Protein AF-0000000081275309 (afdb_homodimer)

Sequence (484 aa):
MKTALALRHVPFEHLGVLESLLLGRGYAVRTLDAGLQPLPAEALAAADLVVVLGGPIGAFDDDRYPFLREETDAIARRLAARKPLLGICLGAQLMARALGAAVAPMGDNVKEIGFAPLTLTAEGAASPLAPLADGTPVLHWHGDRFELPPGATRLASTSVCAEQAFALGDHALGLQFHLEADLRELEAWLIGHAAELAAAGIDPRTLRGQAPALAAPLAQRAHDVFTAWLDRAEAHAARSAAMKTALALRHVPFEHLGVLESLLLGRGYAVRTL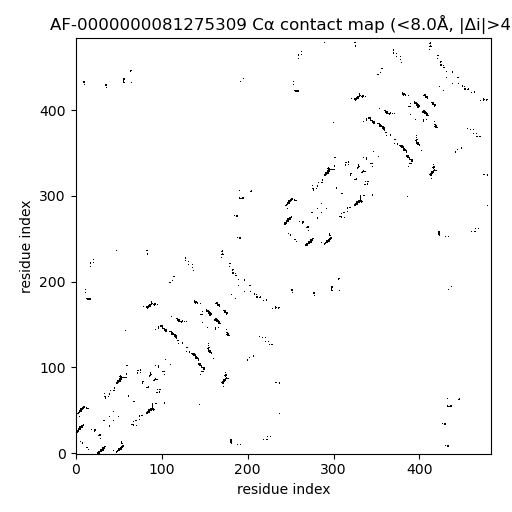DAGLQPLPAEALAAADLVVVLGGPIGAFDDDRYPFLREETDAIARRLAARKPLLGICLGAQLMARALGAAVAPMGDNVKEIGFAPLTLTAEGAASPLAPLADGTPVLHWHGDRFELPPGATRLASTSVCAEQAFALGDHALGLQFHLEADLRELEAWLIGHAAELAAAGIDPRTLRGQAPALAAPLAQRAHDVFTAWLDRAEAHAARSAA

InterPro domains:
  IPR017926 Glutamine amidotransferase [PF00117] (43-186)
  IPR029062 Class I glutamine amidotransferase-like [G3DSA:3.40.50.880] (1-232)
  IPR029062 Class I glutamine amidotransferase-like [SSF52317] (31-233)
  IPR044992 Glutamine amidotransferase domain containing protein ChyE-like [PTHR42695] (38-195)
  IPR044992 Glutamine amidotransferase domain containing protein ChyE-like [cd01741] (7-190)

Nearest PDB structures (foldseek):
  8khs-assembly1_A  TM=9.685E-01  e=1.582E-31  Alcaligenes ammonioxydans
  1o1y-assembly1_A  TM=8.932E-01  e=2.563E-22  Thermotoga maritima
  3m3p-assembly1_A  TM=8.942E-01  e=5.087E-18  Methylobacillus flagellatus KT
  3l7n-assembly1_A  TM=8.746E-01  e=3.749E-16  Streptococcus mutans UA159
  8gr3-assembly4_D  TM=6.692E-01  e=1.180E-09  Methanocaldococcus jannaschii DSM 2661

Foldseek 3Di:
DAEEEEEAADDQFDQALVVVVCVVVPYDYDYDHQQPDQDDLVCLQPHQEYEYTADDDALPVCVVRVSSVVVLVSLLVCVVVLHAYEYEASGLQSNQVSLPWDKAFLDDLDADFAWWAKDFDPVLCVALLVLSNVTQTFGAGDGMAIDDGPQWAATIADPSYRGAKIDNFLRYIYGNTDLSNQLVSCVCVCVVCVVSCVSSVHDVVVRNVCSVVRRPVSSVSSSSSSVRSVVSNSVVSVVSVD/DAEEEEEAADDQFDQALVVVVCVVVPYDYDYDHQQPDQDDLVCLQPHQEYEYTADDDALPVCVVRVSSVVVLVSLLVCVVVLHAYEYEASGLQSNQVSLPWDKAFLDDLDADFAWWAKDFDPVLCVALLVLSNVTQTFGAGHGMAIDDGPQWAATIADPSYRGAWIDNFLRYIYGNTDLSHQLVSCVCVCVVCVVSCVSSVHDVVVRNVCSVVRRVVSSVSSSSSSVRSVVSNSVVVVVSVD

Organism: Ralstonia solanacearum (NCBI:txid305)

Solvent-accessible surface area (backbone atoms only — not comparable to full-atom values): 24880 Å² total; per-residue (Å²): 127,47,34,30,40,33,40,27,48,35,88,76,46,56,54,47,60,46,46,61,54,40,47,73,73,48,32,51,75,44,80,43,54,55,66,74,48,86,77,58,63,67,58,63,70,66,37,60,29,38,36,31,34,34,50,69,62,62,78,80,36,37,86,66,40,58,53,48,53,60,50,33,51,53,48,34,53,37,57,74,68,61,44,34,35,41,17,26,30,38,18,20,39,32,49,21,43,50,57,69,20,58,67,44,66,71,46,92,84,42,63,49,70,47,76,47,47,59,46,62,38,75,61,13,54,73,38,44,55,32,70,43,72,82,47,58,50,41,40,34,70,43,40,62,40,42,44,83,26,78,87,45,43,67,23,26,21,44,100,88,39,73,53,32,25,35,28,46,81,55,22,30,41,28,27,42,44,48,57,34,61,41,51,92,54,41,54,51,48,52,43,54,39,30,54,50,31,56,76,65,70,49,62,54,51,60,54,61,68,50,32,74,79,42,31,63,64,38,49,51,40,30,51,52,22,51,48,47,38,49,55,40,19,52,51,47,51,52,56,70,74,98,126,47,33,31,40,32,39,26,50,37,86,76,48,55,52,48,60,46,45,61,54,42,48,74,73,48,32,50,74,44,78,43,54,54,66,76,49,85,77,58,62,68,58,64,68,66,37,61,28,40,36,31,34,36,51,71,62,62,79,82,38,36,88,64,41,60,52,49,53,59,50,34,50,52,47,32,53,37,57,74,67,60,44,34,33,40,16,26,28,39,18,20,35,31,50,21,43,50,57,70,20,57,67,43,66,71,47,91,84,43,62,50,70,46,74,47,46,61,46,62,37,77,60,12,53,74,38,43,54,34,70,43,72,81,50,58,49,40,39,36,68,41,39,62,39,40,43,82,27,78,87,44,44,68,23,27,21,44,98,90,39,72,53,33,25,35,29,44,81,56,22,29,42,29,26,43,42,47,57,33,61,41,50,93,55,42,54,52,47,52,42,55,39,31,53,52,32,57,76,63,71,50,60,54,51,60,54,61,67,49,31,73,80,43,33,64,63,38,48,51,39,30,51,51,23,51,49,48,39,47,54,41,19,51,51,45,50,54,55,68,74,97

Radius of gyration: 23.94 Å; Cα contacts (8 Å, |Δi|>4): 1004; chains: 2; bounding box: 43×75×58 Å

Secondary structure (DSSP, 8-state):
-EEEEEEESSTTSS-THHHHHHHHTTEEEEEEEBTTB---HHHHHH-SEEEE---SS-TT-TTT-THHHHHHHHHHHHHHTT--EEEETHHHHHHHHHTT--EEESSTT--EEEEEPPEE-HHHHTSTTGGGGG---EEEEESEEEPPPTTPEEEEE-SS-S-SEEEETTTEEEESSBSS--GGGHHHHHHHTHHHHHHHT--HHHHHHHHHHHHHHHHHHHHHHHHHHHHHHHHHHHHHH-/-EEEEEEESSTTSS-THHHHHHHHTTEEEEEEEBTTB---HHHHHH-SEEEE---SS-TT-TTT-THHHHHHHHHHHHHHTT--EEEETHHHHHHHHHTT--EEESSTT--EEEEEPPEE-HHHHTSTTGGGGG---EEEEESEEEPPPTTPEEEEE-SS-S-SEEEETTTEEEESSBSS--GGGHHHHHHHTHHHHHHHT--HHHHHHHHHHHHHHHHHHHHHHHHHHHHHHHHHHHHHH-

Structure (mmCIF, N/CA/C/O backbone):
data_AF-0000000081275309-model_v1
#
loop_
_entity.id
_entity.type
_entity.pdbx_description
1 polymer 'Glutamine amidotransferase'
#
loop_
_atom_site.group_PDB
_atom_site.id
_atom_site.type_symbol
_atom_site.label_atom_id
_atom_site.label_alt_id
_atom_site.label_comp_id
_atom_site.label_asym_id
_atom_site.label_entity_id
_atom_site.label_seq_id
_atom_site.pdbx_PDB_ins_code
_atom_site.Cartn_x
_atom_site.Cartn_y
_atom_site.Cartn_z
_atom_site.occupancy
_atom_site.B_iso_or_equiv
_atom_site.auth_seq_id
_atom_site.auth_comp_id
_atom_site.auth_asym_id
_atom_site.auth_atom_id
_atom_site.pdbx_PDB_model_num
ATOM 1 N N . MET A 1 1 ? 10.305 -29.031 11.133 1 87.25 1 MET A N 1
ATOM 2 C CA . MET A 1 1 ? 9.219 -28.125 10.781 1 87.25 1 MET A CA 1
ATOM 3 C C . MET A 1 1 ? 9.43 -27.531 9.391 1 87.25 1 MET A C 1
ATOM 5 O O . MET A 1 1 ? 10.539 -27.109 9.055 1 87.25 1 MET A O 1
ATOM 9 N N . LYS A 1 2 ? 8.484 -27.625 8.531 1 96.06 2 LYS A N 1
ATOM 10 C CA . LYS A 1 2 ? 8.594 -27.094 7.176 1 96.06 2 LYS A CA 1
ATOM 11 C C . LYS A 1 2 ? 8.562 -25.562 7.184 1 96.06 2 LYS A C 1
ATOM 13 O O . LYS A 1 2 ? 7.91 -24.953 8.039 1 96.06 2 LYS A O 1
ATOM 18 N N . THR A 1 3 ? 9.305 -24.984 6.312 1 98.44 3 THR A N 1
ATOM 19 C CA . THR A 1 3 ? 9.344 -23.531 6.223 1 98.44 3 THR A CA 1
ATOM 20 C C . THR A 1 3 ? 8.727 -23.047 4.91 1 98.44 3 THR A C 1
ATOM 22 O O . THR A 1 3 ? 8.914 -23.672 3.865 1 98.44 3 THR A O 1
ATOM 25 N N . ALA A 1 4 ? 7.938 -22.031 5.004 1 98.81 4 ALA A N 1
ATOM 26 C CA . ALA A 1 4 ? 7.398 -21.328 3.84 1 98.81 4 ALA A CA 1
ATOM 27 C C . ALA A 1 4 ? 7.77 -19.844 3.875 1 98.81 4 ALA A C 1
ATOM 29 O O . ALA A 1 4 ? 7.5 -19.156 4.859 1 98.81 4 ALA A O 1
ATOM 30 N N . LEU A 1 5 ? 8.453 -19.359 2.855 1 98.81 5 LEU A N 1
ATOM 31 C CA . LEU A 1 5 ? 8.789 -17.938 2.729 1 98.81 5 LEU A CA 1
ATOM 32 C C . LEU A 1 5 ? 7.895 -17.266 1.698 1 98.81 5 LEU A C 1
ATOM 34 O O . LEU A 1 5 ? 7.727 -17.766 0.585 1 98.81 5 LEU A O 1
ATOM 38 N N . ALA A 1 6 ? 7.266 -16.234 2.078 1 98.81 6 ALA A N 1
ATOM 39 C CA . ALA A 1 6 ? 6.445 -15.43 1.185 1 98.81 6 ALA A CA 1
ATOM 40 C C . ALA A 1 6 ? 7.145 -14.117 0.839 1 98.81 6 ALA A C 1
ATOM 42 O O . ALA A 1 6 ? 7.48 -13.328 1.73 1 98.81 6 ALA A O 1
ATOM 43 N N . LEU A 1 7 ? 7.418 -13.922 -0.411 1 98.75 7 LEU A N 1
ATOM 44 C CA . LEU A 1 7 ? 7.953 -12.648 -0.887 1 98.75 7 LEU A CA 1
ATOM 45 C C . LEU A 1 7 ? 6.828 -11.672 -1.199 1 98.75 7 LEU A C 1
ATOM 47 O O . LEU A 1 7 ? 6.039 -11.891 -2.121 1 98.75 7 LEU A O 1
ATOM 51 N N . ARG A 1 8 ? 6.758 -10.656 -0.45 1 98.75 8 ARG A N 1
ATOM 52 C CA . ARG A 1 8 ? 5.695 -9.656 -0.53 1 98.75 8 ARG A CA 1
ATOM 53 C C . ARG A 1 8 ? 6.23 -8.328 -1.063 1 98.75 8 ARG A C 1
ATOM 55 O O . ARG A 1 8 ? 7.328 -7.906 -0.7 1 98.75 8 ARG A O 1
ATOM 62 N N . HIS A 1 9 ? 5.422 -7.656 -1.898 1 98.69 9 HIS A N 1
ATOM 63 C CA . HIS A 1 9 ? 5.883 -6.426 -2.529 1 98.69 9 HIS A CA 1
ATOM 64 C C . HIS A 1 9 ? 5.145 -5.211 -1.98 1 98.69 9 HIS A C 1
ATOM 66 O O . HIS A 1 9 ? 5.68 -4.102 -1.974 1 98.69 9 HIS A O 1
ATOM 72 N N . VAL A 1 10 ? 3.877 -5.379 -1.594 1 98.44 10 VAL A N 1
ATOM 73 C CA . VAL A 1 10 ? 3.098 -4.379 -0.868 1 98.44 10 VAL A CA 1
ATOM 74 C C . VAL A 1 10 ? 2.359 -5.047 0.291 1 98.44 10 VAL A C 1
ATOM 76 O O . VAL A 1 10 ? 1.893 -6.18 0.168 1 98.44 10 VAL A O 1
ATOM 79 N N . PRO A 1 11 ? 2.197 -4.352 1.325 1 97.56 11 PRO A N 1
ATOM 80 C CA . PRO A 1 11 ? 1.732 -5 2.553 1 97.56 11 PRO A CA 1
ATOM 81 C C . PRO A 1 11 ? 0.314 -5.551 2.43 1 97.56 11 PRO A C 1
ATOM 83 O O . PRO A 1 11 ? -0.048 -6.5 3.129 1 97.56 11 PRO A O 1
ATOM 86 N N . PHE A 1 12 ? -0.474 -5.008 1.577 1 97.81 12 PHE A N 1
ATOM 87 C CA . PHE A 1 12 ? -1.871 -5.422 1.537 1 97.81 12 PHE A CA 1
ATOM 88 C C . PHE A 1 12 ? -2.072 -6.547 0.531 1 97.81 12 PHE A C 1
ATOM 90 O O . PHE A 1 12 ? -3.174 -7.09 0.412 1 97.81 12 PHE A O 1
ATOM 97 N N . GLU A 1 13 ? -1.047 -6.883 -0.26 1 98.31 13 GLU A N 1
ATOM 98 C CA . GLU A 1 13 ? -1.026 -8.117 -1.041 1 98.31 13 GLU A CA 1
ATOM 99 C C . GLU A 1 13 ? -0.255 -9.219 -0.317 1 98.31 13 GLU A C 1
ATOM 101 O O . GLU A 1 13 ? 0.916 -9.461 -0.617 1 98.31 13 GLU A O 1
ATOM 106 N N . HIS A 1 14 ? -0.885 -9.898 0.614 1 98.44 14 HIS A N 1
ATOM 107 C CA . HIS A 1 14 ? -0.261 -10.922 1.442 1 98.44 14 HIS A CA 1
ATOM 108 C C . HIS A 1 14 ? -0.884 -12.289 1.188 1 98.44 14 HIS A C 1
ATOM 110 O O . HIS A 1 14 ? -1.639 -12.461 0.228 1 98.44 14 HIS A O 1
ATOM 116 N N . LEU A 1 15 ? -0.6 -13.266 2.025 1 98.81 15 LEU A N 1
ATOM 117 C CA . LEU A 1 15 ? -0.924 -14.664 1.769 1 98.81 15 LEU A CA 1
ATOM 118 C C . LEU A 1 15 ? -2.426 -14.906 1.888 1 98.81 15 LEU A C 1
ATOM 120 O O . LEU A 1 15 ? -2.938 -15.914 1.396 1 98.81 15 LEU A O 1
ATOM 124 N N . GLY A 1 16 ? -3.129 -13.984 2.57 1 98.44 16 GLY A N 1
ATOM 125 C CA . GLY A 1 16 ? -4.574 -14.117 2.689 1 98.44 16 GLY A CA 1
ATOM 126 C C . GLY A 1 16 ? -5.016 -15.469 3.201 1 98.44 16 GLY A C 1
ATOM 127 O O . GLY A 1 16 ? -4.52 -15.945 4.227 1 98.44 16 GLY A O 1
ATOM 128 N N . VAL A 1 17 ? -5.883 -16.125 2.488 1 98.56 17 VAL A N 1
ATOM 129 C CA . VAL A 1 17 ? -6.492 -17.375 2.926 1 98.56 17 VAL A CA 1
ATOM 130 C C . VAL A 1 17 ? -5.473 -18.5 2.846 1 98.56 17 VAL A C 1
ATOM 132 O O . VAL A 1 17 ? -5.668 -19.562 3.43 1 98.56 17 VAL A O 1
ATOM 135 N N . LEU A 1 18 ? -4.434 -18.297 2.094 1 98.75 18 LEU A N 1
ATOM 136 C CA . LEU A 1 18 ? -3.4 -19.328 1.955 1 98.75 18 LEU A CA 1
ATOM 137 C C . LEU A 1 18 ? -2.621 -19.484 3.256 1 98.75 18 LEU A C 1
ATOM 139 O O . LEU A 1 18 ? -2.125 -20.578 3.553 1 98.75 18 LEU A O 1
ATOM 143 N N . GLU A 1 19 ? -2.457 -18.406 4.016 1 98.69 19 GLU A N 1
ATOM 144 C CA . GLU A 1 19 ? -1.64 -18.438 5.223 1 98.69 19 GLU A CA 1
ATOM 145 C C . GLU A 1 19 ? -2.166 -19.469 6.219 1 98.69 19 GLU A C 1
ATOM 147 O O . GLU A 1 19 ? -1.398 -20.266 6.754 1 98.69 19 GLU A O 1
ATOM 152 N N . SER A 1 20 ? -3.451 -19.438 6.469 1 97.94 20 SER A N 1
ATOM 153 C CA . SER A 1 20 ? -4.039 -20.359 7.434 1 97.94 20 SER A CA 1
ATOM 154 C C . SER A 1 20 ? -3.859 -21.812 6.988 1 97.94 20 SER A C 1
ATOM 156 O O . SER A 1 20 ? -3.666 -22.703 7.82 1 97.94 20 SER A O 1
ATOM 158 N N . LEU A 1 21 ? -4.008 -22 5.711 1 98.62 21 LEU A N 1
ATOM 159 C CA . LEU A 1 21 ? -3.812 -23.344 5.172 1 98.62 21 LEU A CA 1
ATOM 160 C C . LEU A 1 21 ? -2.381 -23.812 5.398 1 98.62 21 LEU A C 1
ATOM 162 O O . LEU A 1 21 ? -2.156 -24.953 5.824 1 98.62 21 LEU A O 1
ATOM 166 N N . LEU A 1 22 ? -1.371 -22.969 5.145 1 98.75 22 LEU A N 1
ATOM 167 C CA . LEU A 1 22 ? 0.034 -23.312 5.34 1 98.75 22 LEU A CA 1
ATOM 168 C C . LEU A 1 22 ? 0.322 -23.609 6.805 1 98.75 22 LEU A C 1
ATOM 170 O O . LEU A 1 22 ? 0.989 -24.594 7.125 1 98.75 22 LEU A O 1
ATOM 174 N N . LEU A 1 23 ? -0.172 -22.766 7.664 1 98.5 23 LEU A N 1
ATOM 175 C CA . LEU A 1 23 ? 0.01 -22.984 9.094 1 98.5 23 LEU A CA 1
ATOM 176 C C . LEU A 1 23 ? -0.606 -24.297 9.531 1 98.5 23 LEU A C 1
ATOM 178 O O . LEU A 1 23 ? 0.005 -25.062 10.289 1 98.5 23 LEU A O 1
ATOM 182 N N . GLY A 1 24 ? -1.814 -24.578 9.023 1 98 24 GLY A N 1
ATOM 183 C CA . GLY A 1 24 ? -2.494 -25.828 9.336 1 98 24 GLY A CA 1
ATOM 184 C C . GLY A 1 24 ? -1.737 -27.047 8.867 1 98 24 GLY A C 1
ATOM 185 O O . GLY A 1 24 ? -1.86 -28.125 9.461 1 98 24 GLY A O 1
ATOM 186 N N . ARG A 1 25 ? -0.926 -26.922 7.867 1 97.81 25 ARG A N 1
ATOM 187 C CA . ARG A 1 25 ? -0.161 -28.031 7.305 1 97.81 25 ARG A CA 1
ATOM 188 C C . ARG A 1 25 ? 1.209 -28.141 7.969 1 97.81 25 ARG A C 1
ATOM 190 O O . ARG A 1 25 ? 2.047 -28.938 7.543 1 97.81 25 ARG A O 1
ATOM 197 N N . GLY A 1 26 ? 1.468 -27.172 8.945 1 97.94 26 GLY A N 1
ATOM 198 C CA . GLY A 1 26 ? 2.666 -27.297 9.758 1 97.94 26 GLY A CA 1
ATOM 199 C C . GLY A 1 26 ? 3.814 -26.438 9.281 1 97.94 26 GLY A C 1
ATOM 200 O O . GLY A 1 26 ? 4.941 -26.562 9.758 1 97.94 26 GLY A O 1
ATOM 201 N N . TYR A 1 27 ? 3.561 -25.578 8.328 1 98.75 27 TYR A N 1
ATOM 202 C CA . TYR A 1 27 ? 4.613 -24.672 7.871 1 98.75 27 TYR A CA 1
ATOM 203 C C . TYR A 1 27 ? 4.871 -23.578 8.898 1 98.75 27 TYR A C 1
ATOM 205 O O . TYR A 1 27 ? 3.932 -23.016 9.469 1 98.75 27 TYR A O 1
ATOM 213 N N . ALA A 1 28 ? 6.133 -23.344 9.195 1 98.62 28 ALA A N 1
ATOM 214 C CA . ALA A 1 28 ? 6.527 -22.047 9.742 1 98.62 28 ALA A CA 1
ATOM 215 C C . ALA A 1 28 ? 6.586 -20.984 8.648 1 98.62 28 ALA A C 1
ATOM 217 O O . ALA A 1 28 ? 7.469 -21.016 7.789 1 98.62 28 ALA A O 1
ATOM 218 N N . VAL A 1 29 ? 5.684 -20.062 8.695 1 98.69 29 VAL A N 1
ATOM 219 C CA . VAL A 1 29 ? 5.535 -19.094 7.617 1 98.69 29 VAL A CA 1
ATOM 220 C C . VAL A 1 29 ? 6.27 -17.797 7.977 1 98.69 29 VAL A C 1
ATOM 222 O O . VAL A 1 29 ? 6.125 -17.297 9.086 1 98.69 29 VAL A O 1
ATOM 225 N N . ARG A 1 30 ? 7.078 -17.312 7.121 1 98.25 30 ARG A N 1
ATOM 226 C CA . ARG A 1 30 ? 7.758 -16.031 7.262 1 98.25 30 ARG A CA 1
ATOM 227 C C . ARG A 1 30 ? 7.566 -15.172 6.016 1 98.25 30 ARG A C 1
ATOM 229 O O . ARG A 1 30 ? 7.703 -15.664 4.891 1 98.25 30 ARG A O 1
ATOM 236 N N . THR A 1 31 ? 7.207 -13.961 6.188 1 98.38 31 THR A N 1
ATOM 237 C CA . THR A 1 31 ? 7.059 -13.016 5.086 1 98.38 31 THR A CA 1
ATOM 238 C C . THR A 1 31 ? 8.312 -12.156 4.941 1 98.38 31 THR A C 1
ATOM 240 O O . THR A 1 31 ? 8.844 -11.664 5.938 1 98.38 31 THR A O 1
ATOM 243 N N . LEU A 1 32 ? 8.812 -12.055 3.758 1 98.12 32 LEU A N 1
ATOM 244 C CA . LEU A 1 32 ? 9.922 -11.172 3.398 1 98.12 32 LEU A CA 1
ATOM 245 C C . LEU A 1 32 ? 9.445 -10.047 2.492 1 98.12 32 LEU A C 1
ATOM 247 O O . LEU A 1 32 ? 8.852 -10.297 1.44 1 98.12 32 LEU A O 1
ATOM 251 N N . ASP A 1 33 ? 9.672 -8.828 2.881 1 97.69 33 ASP A N 1
ATOM 252 C CA . ASP A 1 33 ? 9.297 -7.684 2.059 1 97.69 33 ASP A CA 1
ATOM 253 C C . ASP A 1 33 ? 10.375 -7.383 1.015 1 97.69 33 ASP A C 1
ATOM 255 O O . ASP A 1 33 ? 11.414 -6.809 1.337 1 97.69 33 ASP A O 1
ATOM 259 N N . ALA A 1 34 ? 10.055 -7.695 -0.22 1 96.88 34 ALA A N 1
ATOM 260 C CA . ALA A 1 34 ? 10.977 -7.484 -1.33 1 96.88 34 ALA A CA 1
ATOM 261 C C . ALA A 1 34 ? 11.234 -6 -1.556 1 96.88 34 ALA A C 1
ATOM 263 O O . ALA A 1 34 ? 10.305 -5.191 -1.542 1 96.88 34 ALA A O 1
ATOM 264 N N . GLY A 1 35 ? 12.445 -5.656 -1.707 1 95.75 35 GLY A N 1
ATOM 265 C CA . GLY A 1 35 ? 12.812 -4.277 -1.977 1 95.75 35 GLY A CA 1
ATOM 266 C C . GLY A 1 35 ? 13.141 -3.49 -0.721 1 95.75 35 GLY A C 1
ATOM 267 O O . GLY A 1 35 ? 13.812 -2.457 -0.787 1 95.75 35 GLY A O 1
ATOM 268 N N . LEU A 1 36 ? 12.648 -3.938 0.417 1 95.62 36 LEU A N 1
ATOM 269 C CA . LEU A 1 36 ? 12.859 -3.188 1.652 1 95.62 36 LEU A CA 1
ATOM 270 C C . LEU A 1 36 ? 14.094 -3.691 2.389 1 95.62 36 LEU A C 1
ATOM 272 O O . LEU A 1 36 ? 14.68 -2.969 3.201 1 95.62 36 LEU A O 1
ATOM 276 N N . GLN A 1 37 ? 14.477 -4.883 2.166 1 91.88 37 GLN A N 1
ATOM 277 C CA . GLN A 1 37 ? 15.688 -5.504 2.682 1 91.88 37 GLN A CA 1
ATOM 278 C C . GLN A 1 37 ? 16.25 -6.527 1.696 1 91.88 37 GLN A C 1
ATOM 280 O O . GLN A 1 37 ? 15.516 -7.039 0.844 1 91.88 37 GLN A O 1
ATOM 285 N N . PRO A 1 38 ? 17.531 -6.742 1.821 1 93.44 38 PRO A N 1
ATOM 286 C CA . PRO A 1 38 ? 18.062 -7.809 0.975 1 93.44 38 PRO A CA 1
ATOM 287 C C . PRO A 1 38 ? 17.391 -9.156 1.228 1 93.44 38 PRO A C 1
ATOM 289 O O . PRO A 1 38 ? 17.078 -9.484 2.371 1 93.44 38 PRO A O 1
ATOM 292 N N . LEU A 1 39 ? 17.172 -9.867 0.135 1 95.62 39 LEU A N 1
ATOM 293 C CA . LEU A 1 39 ? 16.578 -11.188 0.273 1 95.62 39 LEU A CA 1
ATOM 294 C C . LEU A 1 39 ? 17.594 -12.203 0.773 1 95.62 39 LEU A C 1
ATOM 296 O O . LEU A 1 39 ? 18.75 -12.203 0.325 1 95.62 39 LEU A O 1
ATOM 300 N N . PRO A 1 40 ? 17.25 -13.008 1.741 1 95.94 40 PRO A N 1
ATOM 301 C CA . PRO A 1 40 ? 18.156 -14.039 2.246 1 95.94 40 PRO A CA 1
ATOM 302 C C . PRO A 1 40 ? 18.281 -15.234 1.305 1 95.94 40 PRO A C 1
ATOM 304 O O . PRO A 1 40 ? 17.469 -16.156 1.37 1 95.94 40 PRO A O 1
ATOM 307 N N . ALA A 1 41 ? 19.281 -15.227 0.527 1 93.69 41 ALA A N 1
ATOM 308 C CA . ALA A 1 41 ? 19.453 -16.219 -0.535 1 93.69 41 ALA A CA 1
ATOM 309 C C . ALA A 1 41 ? 19.484 -17.641 0.034 1 93.69 41 ALA A C 1
ATOM 311 O O . ALA A 1 41 ? 18.859 -18.547 -0.511 1 93.69 41 ALA A O 1
ATOM 312 N N . GLU A 1 42 ? 20.203 -17.781 1.1 1 95.44 42 GLU A N 1
ATOM 313 C CA . GLU A 1 42 ? 20.328 -19.109 1.692 1 95.44 42 GLU A CA 1
ATOM 314 C C . GLU A 1 42 ? 19 -19.609 2.229 1 95.44 42 GLU A C 1
ATOM 316 O O . GLU A 1 42 ? 18.656 -20.781 2.053 1 95.44 42 GLU A O 1
ATOM 321 N N . ALA A 1 43 ? 18.312 -18.703 2.861 1 96.44 43 ALA A N 1
ATOM 322 C CA . ALA A 1 43 ? 17.016 -19.078 3.391 1 96.44 43 ALA A CA 1
ATOM 323 C C . ALA A 1 43 ? 16.047 -19.438 2.264 1 96.44 43 ALA A C 1
ATOM 325 O O . ALA A 1 43 ? 15.266 -20.391 2.377 1 96.44 43 ALA A O 1
ATOM 326 N N . LEU A 1 44 ? 16.078 -18.656 1.21 1 97 44 LEU A N 1
ATOM 327 C CA . LEU A 1 44 ? 15.219 -18.906 0.062 1 97 44 LEU A CA 1
ATOM 328 C C . LEU A 1 44 ? 15.539 -20.266 -0.566 1 97 44 LEU A C 1
ATOM 330 O O . LEU A 1 44 ? 14.633 -21 -0.946 1 97 44 LEU A O 1
ATOM 334 N N . ALA A 1 45 ? 16.766 -20.594 -0.613 1 95.81 45 ALA A N 1
ATOM 335 C CA . ALA A 1 45 ? 17.203 -21.875 -1.192 1 95.81 45 ALA A CA 1
ATOM 336 C C . ALA A 1 45 ? 16.797 -23.047 -0.309 1 95.81 45 ALA A C 1
ATOM 338 O O . ALA A 1 45 ? 16.453 -24.125 -0.812 1 95.81 45 ALA A O 1
ATOM 339 N N . ALA A 1 46 ? 16.812 -22.828 0.962 1 96.81 46 ALA A N 1
ATOM 340 C CA . ALA A 1 46 ? 16.609 -23.922 1.912 1 96.81 46 ALA A CA 1
ATOM 341 C C . ALA A 1 46 ? 15.117 -24.125 2.207 1 96.81 46 ALA A C 1
ATOM 343 O O . ALA A 1 46 ? 14.711 -25.172 2.707 1 96.81 46 ALA A O 1
ATOM 344 N N . ALA A 1 47 ? 14.289 -23.141 1.935 1 98.5 47 ALA A N 1
ATOM 345 C CA . ALA A 1 47 ? 12.875 -23.188 2.293 1 98.5 47 ALA A CA 1
ATOM 346 C C . ALA A 1 47 ? 12.188 -24.375 1.63 1 98.5 47 ALA A C 1
ATOM 348 O O . ALA A 1 47 ? 12.539 -24.766 0.516 1 98.5 47 ALA A O 1
ATOM 349 N N . ASP A 1 48 ? 11.211 -24.938 2.312 1 98.69 48 ASP A N 1
ATOM 350 C CA . ASP A 1 48 ? 10.43 -26.031 1.75 1 98.69 48 ASP A CA 1
ATOM 351 C C . ASP A 1 48 ? 9.445 -25.516 0.703 1 98.69 48 ASP A C 1
ATOM 353 O O . ASP A 1 48 ? 9.039 -26.266 -0.198 1 98.69 48 ASP A O 1
ATOM 357 N N . LEU A 1 49 ? 9 -24.312 0.86 1 98.81 49 LEU A N 1
ATOM 358 C CA . LEU A 1 49 ? 8.086 -23.641 -0.057 1 98.81 49 LEU A CA 1
ATOM 359 C C . LEU A 1 49 ? 8.398 -22.156 -0.151 1 98.81 49 LEU A C 1
ATOM 361 O O . LEU A 1 49 ? 8.672 -21.5 0.862 1 98.81 49 LEU A O 1
ATOM 365 N N . VAL A 1 50 ? 8.461 -21.594 -1.329 1 98.88 50 VAL A N 1
ATOM 366 C CA . VAL A 1 50 ? 8.508 -20.156 -1.543 1 98.88 50 VAL A CA 1
ATOM 367 C C . VAL A 1 50 ? 7.266 -19.703 -2.316 1 98.88 50 VAL A C 1
ATOM 369 O O . VAL A 1 50 ? 6.867 -20.344 -3.289 1 98.88 50 VAL A O 1
ATOM 372 N N . VAL A 1 51 ? 6.578 -18.75 -1.822 1 98.94 51 VAL A N 1
ATOM 373 C CA . VAL A 1 51 ? 5.469 -18.094 -2.5 1 98.94 51 VAL A CA 1
ATOM 374 C C . VAL A 1 51 ? 5.875 -16.672 -2.898 1 98.94 51 VAL A C 1
ATOM 376 O O . VAL A 1 51 ? 6.254 -15.867 -2.045 1 98.94 51 VAL A O 1
ATOM 379 N N . VAL A 1 52 ? 5.891 -16.375 -4.156 1 98.94 52 VAL A N 1
ATOM 380 C CA . VAL A 1 52 ? 6.133 -15.016 -4.641 1 98.94 52 VAL A CA 1
ATOM 381 C C . VAL A 1 52 ? 4.805 -14.336 -4.957 1 98.94 52 VAL A C 1
ATOM 383 O O . VAL A 1 52 ? 4.078 -14.766 -5.855 1 98.94 52 VAL A O 1
ATOM 386 N N . LEU A 1 53 ? 4.477 -13.297 -4.27 1 98.88 53 LEU A N 1
ATOM 387 C CA . LEU A 1 53 ? 3.17 -12.656 -4.344 1 98.88 53 LEU A CA 1
ATOM 388 C C . LEU A 1 53 ? 3.154 -11.586 -5.43 1 98.88 53 LEU A C 1
ATOM 390 O O . LEU A 1 53 ? 4.105 -11.469 -6.207 1 98.88 53 LEU A O 1
ATOM 394 N N . GLY A 1 54 ? 1.999 -10.93 -5.566 1 98.75 54 GLY A N 1
ATOM 395 C CA . GLY A 1 54 ? 1.848 -9.898 -6.582 1 98.75 54 GLY A CA 1
ATOM 396 C C . GLY A 1 54 ? 2.465 -8.578 -6.184 1 98.75 54 GLY A C 1
ATOM 397 O O . GLY A 1 54 ? 3.123 -8.477 -5.14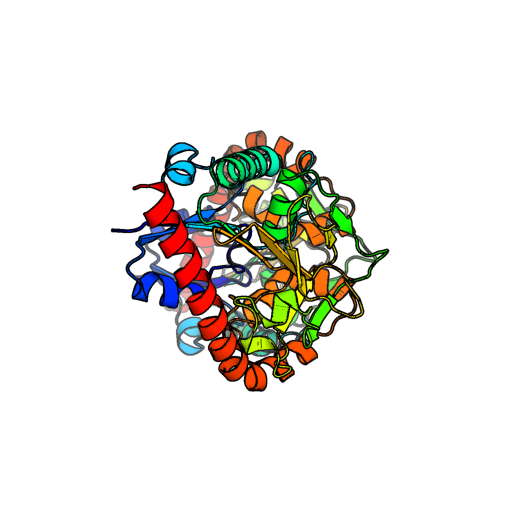5 1 98.75 54 GLY A O 1
ATOM 398 N N . GLY A 1 55 ? 2.354 -7.633 -7.004 1 98.31 55 GLY A N 1
ATOM 399 C CA . GLY A 1 55 ? 2.828 -6.277 -6.773 1 98.31 55 GLY A CA 1
ATOM 400 C C . GLY A 1 55 ? 2.537 -5.34 -7.93 1 98.31 55 GLY A C 1
ATOM 401 O O . GLY A 1 55 ? 2.211 -5.789 -9.031 1 98.31 55 GLY A O 1
ATOM 402 N N . PRO A 1 56 ? 2.641 -4.098 -7.629 1 98 56 PRO A N 1
ATOM 403 C CA . PRO A 1 56 ? 2.205 -3.1 -8.609 1 98 56 PRO A CA 1
ATOM 404 C C . PRO A 1 56 ? 3.316 -2.691 -9.57 1 98 56 PRO A C 1
ATOM 406 O O . PRO A 1 56 ? 3.184 -1.697 -10.289 1 98 56 PRO A O 1
ATOM 409 N N . ILE A 1 57 ? 4.414 -3.412 -9.625 1 97.94 57 ILE A N 1
ATOM 410 C CA . ILE A 1 57 ? 5.531 -3.07 -10.5 1 97.94 57 ILE A CA 1
ATOM 411 C C . ILE A 1 57 ? 5.652 -4.109 -11.609 1 97.94 57 ILE A C 1
ATOM 413 O O . ILE A 1 57 ? 5.031 -5.172 -11.547 1 97.94 57 ILE A O 1
ATOM 417 N N . GLY A 1 58 ? 6.43 -3.771 -12.641 1 97.69 58 GLY A N 1
ATOM 418 C CA . GLY A 1 58 ? 6.602 -4.672 -13.766 1 97.69 58 GLY A CA 1
ATOM 419 C C . GLY A 1 58 ? 7.715 -5.68 -13.562 1 97.69 58 GLY A C 1
ATOM 420 O O . GLY A 1 58 ? 8.727 -5.375 -12.93 1 97.69 58 GLY A O 1
ATOM 421 N N . ALA A 1 59 ? 7.547 -6.781 -14.18 1 98.38 59 ALA A N 1
ATOM 422 C CA . ALA A 1 59 ? 8.492 -7.887 -14.023 1 98.38 59 ALA A CA 1
ATOM 423 C C . ALA A 1 59 ? 9.852 -7.531 -14.617 1 98.38 59 ALA A C 1
ATOM 425 O O . ALA A 1 59 ? 10.867 -8.125 -14.25 1 98.38 59 ALA A O 1
ATOM 426 N N . PHE A 1 60 ? 9.875 -6.555 -15.539 1 97.69 60 PHE A N 1
ATOM 427 C CA . PHE A 1 60 ? 11.117 -6.18 -16.188 1 97.69 60 PHE A CA 1
ATOM 428 C C . PHE A 1 60 ? 11.523 -4.758 -15.82 1 97.69 60 PHE A C 1
ATOM 430 O O . PHE A 1 60 ? 12.227 -4.086 -16.578 1 97.69 60 PHE A O 1
ATOM 437 N N . ASP A 1 61 ? 11.031 -4.285 -14.742 1 97.31 61 ASP A N 1
ATOM 438 C CA . ASP A 1 61 ? 11.328 -2.924 -14.305 1 97.31 61 ASP A CA 1
ATOM 439 C C . ASP A 1 61 ? 12.594 -2.885 -13.453 1 97.31 61 ASP A C 1
ATOM 441 O O . ASP A 1 61 ? 12.672 -2.135 -12.477 1 97.31 61 ASP A O 1
ATOM 445 N N . ASP A 1 62 ? 13.617 -3.641 -13.766 1 95.81 62 ASP A N 1
ATOM 446 C CA . ASP A 1 62 ? 14.859 -3.764 -13.008 1 95.81 62 ASP A CA 1
ATOM 447 C C . ASP A 1 62 ? 15.547 -2.408 -12.844 1 95.81 62 ASP A C 1
ATOM 449 O O . ASP A 1 62 ? 16.156 -2.133 -11.812 1 95.81 62 ASP A O 1
ATOM 453 N N . ASP A 1 63 ? 15.484 -1.673 -13.914 1 96.75 63 ASP A N 1
ATOM 454 C CA . ASP A 1 63 ? 16.141 -0.372 -13.852 1 96.75 63 ASP A CA 1
ATOM 455 C C . ASP A 1 63 ? 15.5 0.521 -12.797 1 96.75 63 ASP A C 1
ATOM 457 O O . ASP A 1 63 ? 16.188 1.25 -12.086 1 96.75 63 ASP A O 1
ATOM 461 N N . ARG A 1 64 ? 14.164 0.459 -12.68 1 97.94 64 ARG A N 1
ATOM 462 C CA . ARG A 1 64 ? 13.414 1.28 -11.734 1 97.94 64 ARG A CA 1
ATOM 463 C C . ARG A 1 64 ? 13.414 0.662 -10.344 1 97.94 64 ARG A C 1
ATOM 465 O O . ARG A 1 64 ? 13.414 1.378 -9.336 1 97.94 64 ARG A O 1
ATOM 472 N N . TYR A 1 65 ? 13.406 -0.637 -10.305 1 98.31 65 TYR A N 1
ATOM 473 C CA . TYR A 1 65 ? 13.367 -1.393 -9.055 1 98.31 65 TYR A CA 1
ATOM 474 C C . TYR A 1 65 ? 14.422 -2.494 -9.055 1 98.31 65 TYR A C 1
ATOM 476 O O . TYR A 1 65 ? 14.109 -3.656 -9.328 1 98.31 65 TYR A O 1
ATOM 484 N N . PRO A 1 66 ? 15.602 -2.234 -8.594 1 97 66 PRO A N 1
ATOM 485 C CA . PRO A 1 66 ? 16.766 -3.105 -8.789 1 97 66 PRO A CA 1
ATOM 486 C C . PRO A 1 66 ? 16.641 -4.426 -8.039 1 97 66 PRO A C 1
ATOM 488 O O . PRO A 1 66 ? 17.25 -5.422 -8.43 1 97 66 PRO A O 1
ATOM 491 N N . PHE A 1 67 ? 15.852 -4.488 -6.934 1 97.56 67 PHE A N 1
ATOM 492 C CA . PHE A 1 67 ? 15.711 -5.715 -6.16 1 97.56 67 PHE A CA 1
ATOM 493 C C . PHE A 1 67 ? 15.117 -6.832 -7.012 1 97.56 67 PHE A C 1
ATOM 495 O O . PHE A 1 67 ? 15.258 -8.008 -6.68 1 97.56 67 PHE A O 1
ATOM 502 N N . LEU A 1 68 ? 14.469 -6.492 -8.156 1 98.25 68 LEU A N 1
ATOM 503 C CA . LEU A 1 68 ? 13.867 -7.473 -9.055 1 98.25 68 LEU A CA 1
ATOM 504 C C . LEU A 1 68 ? 14.93 -8.422 -9.609 1 98.25 68 LEU A C 1
ATOM 506 O O . LEU A 1 68 ? 14.641 -9.594 -9.867 1 98.25 68 LEU A O 1
ATOM 510 N N . ARG A 1 69 ? 16.141 -7.906 -9.773 1 97 69 ARG A N 1
ATOM 511 C CA . ARG A 1 69 ? 17.219 -8.75 -10.289 1 97 69 ARG A CA 1
ATOM 512 C C . ARG A 1 69 ? 17.516 -9.891 -9.32 1 97 69 ARG A C 1
ATOM 514 O O . ARG A 1 69 ? 17.562 -11.055 -9.711 1 97 69 ARG A O 1
ATOM 521 N N . GLU A 1 70 ? 17.703 -9.508 -8.055 1 96.06 70 GLU A N 1
ATOM 522 C CA . GLU A 1 70 ? 17.969 -10.5 -7.02 1 96.06 70 GLU A CA 1
ATOM 523 C C . GLU A 1 70 ? 16.812 -11.477 -6.875 1 96.06 70 GLU A C 1
ATOM 525 O O . GLU A 1 70 ? 17.031 -12.68 -6.707 1 96.06 70 GLU A O 1
ATOM 530 N N . GLU A 1 71 ? 15.688 -10.969 -6.906 1 97.94 71 GLU A N 1
ATOM 531 C CA . GLU A 1 71 ? 14.492 -11.797 -6.758 1 97.94 71 GLU A CA 1
ATOM 532 C C . GLU A 1 71 ? 14.344 -12.773 -7.918 1 97.94 71 GLU A C 1
ATOM 534 O O . GLU A 1 71 ? 14.086 -13.961 -7.711 1 97.94 71 GLU A O 1
ATOM 539 N N . THR A 1 72 ? 14.516 -12.242 -9.148 1 98.19 72 THR A N 1
ATOM 540 C CA . THR A 1 72 ? 14.414 -13.086 -10.336 1 98.19 72 THR A CA 1
ATOM 541 C C . THR A 1 72 ? 15.484 -14.172 -10.32 1 98.19 72 THR A C 1
ATOM 543 O O . THR A 1 72 ? 15.219 -15.32 -10.688 1 98.19 72 THR A O 1
ATOM 546 N N . ASP A 1 73 ? 16.688 -13.812 -9.883 1 97.5 73 ASP A N 1
ATOM 547 C CA . ASP A 1 73 ? 17.781 -14.789 -9.773 1 97.5 73 ASP A CA 1
ATOM 548 C C . ASP A 1 73 ? 17.422 -15.891 -8.781 1 97.5 73 ASP A C 1
ATOM 550 O O . ASP A 1 73 ? 17.672 -17.078 -9.039 1 97.5 73 ASP A O 1
ATOM 554 N N . ALA A 1 74 ? 16.891 -15.523 -7.648 1 97.88 74 ALA A N 1
ATOM 555 C CA . ALA A 1 74 ? 16.469 -16.5 -6.645 1 97.88 74 ALA A CA 1
ATOM 556 C C . ALA A 1 74 ? 15.398 -17.438 -7.195 1 97.88 74 ALA A C 1
ATOM 558 O O . ALA A 1 74 ? 15.438 -18.641 -6.961 1 97.88 74 ALA A O 1
ATOM 559 N N . ILE A 1 75 ? 14.453 -16.875 -7.902 1 98.56 75 ILE A N 1
ATOM 560 C CA . ILE A 1 75 ? 13.375 -17.641 -8.516 1 98.56 75 ILE A CA 1
ATOM 561 C C . ILE A 1 75 ? 13.961 -18.625 -9.531 1 98.56 75 ILE A C 1
ATOM 563 O O . ILE A 1 75 ? 13.602 -19.812 -9.539 1 98.56 75 ILE A O 1
ATOM 567 N N . ALA A 1 76 ? 14.883 -18.125 -10.383 1 98.44 76 ALA A N 1
ATOM 568 C CA . ALA A 1 76 ? 15.508 -18.969 -11.398 1 98.44 76 ALA A CA 1
ATOM 569 C C . ALA A 1 76 ? 16.234 -20.141 -10.766 1 98.44 76 ALA A C 1
ATOM 571 O O . ALA A 1 76 ? 16.109 -21.281 -11.242 1 98.44 76 ALA A O 1
ATOM 572 N N . ARG A 1 77 ? 16.984 -19.891 -9.75 1 98 77 ARG A N 1
ATOM 573 C CA . ARG A 1 77 ? 17.719 -20.938 -9.055 1 98 77 ARG A CA 1
ATOM 574 C C . ARG A 1 77 ? 16.766 -21.984 -8.477 1 98 77 ARG A C 1
ATOM 576 O O . ARG A 1 77 ? 17.031 -23.188 -8.547 1 98 77 ARG A O 1
ATOM 583 N N . ARG A 1 78 ? 15.75 -21.516 -7.949 1 98.06 78 ARG A N 1
ATOM 584 C CA . ARG A 1 78 ? 14.789 -22.422 -7.332 1 98.06 78 ARG A CA 1
ATOM 585 C C . ARG A 1 78 ? 14.094 -23.297 -8.383 1 98.06 78 ARG A C 1
ATOM 587 O O . ARG A 1 78 ? 13.891 -24.484 -8.172 1 98.06 78 ARG A O 1
ATOM 594 N N . LEU A 1 79 ? 13.711 -22.672 -9.461 1 98.12 79 LEU A N 1
ATOM 595 C CA . LEU A 1 79 ? 13.102 -23.406 -10.57 1 98.12 79 LEU A CA 1
ATOM 596 C C . LEU A 1 79 ? 14.062 -24.469 -11.102 1 98.12 79 LEU A C 1
ATOM 598 O O . LEU A 1 79 ? 13.648 -25.594 -11.367 1 98.12 79 LEU A O 1
ATOM 602 N N . ALA A 1 80 ? 15.305 -24.109 -11.234 1 97.38 80 ALA A N 1
ATOM 603 C CA . ALA A 1 80 ? 16.328 -25.047 -11.711 1 97.38 80 ALA A CA 1
ATOM 604 C C . ALA A 1 80 ? 16.484 -26.219 -10.75 1 97.38 80 ALA A C 1
ATOM 606 O O . ALA A 1 80 ? 16.734 -27.359 -11.18 1 97.38 80 ALA A O 1
ATOM 607 N N . ALA A 1 81 ? 16.328 -25.953 -9.516 1 97.69 81 ALA A N 1
ATOM 608 C CA . ALA A 1 81 ? 16.453 -26.984 -8.484 1 97.69 81 ALA A CA 1
ATOM 609 C C . ALA A 1 81 ? 15.18 -27.812 -8.359 1 97.69 81 ALA A C 1
ATOM 611 O O . ALA A 1 81 ? 15.117 -28.766 -7.59 1 97.69 81 ALA A O 1
ATOM 612 N N . ARG A 1 82 ? 14.094 -27.438 -9.062 1 98 82 ARG A N 1
ATOM 613 C CA . ARG A 1 82 ? 12.789 -28.094 -9.07 1 98 82 ARG A CA 1
ATOM 614 C C . ARG A 1 82 ? 12.195 -28.141 -7.668 1 98 82 ARG A C 1
ATOM 616 O O . ARG A 1 82 ? 11.641 -29.172 -7.262 1 98 82 ARG A O 1
ATOM 623 N N . LYS A 1 83 ? 12.445 -27.078 -6.891 1 98.12 83 LYS A N 1
ATOM 624 C CA . LYS A 1 83 ? 11.875 -26.953 -5.551 1 98.12 83 LYS A CA 1
ATOM 625 C C . LYS A 1 83 ? 10.516 -26.281 -5.59 1 98.12 83 LYS A C 1
ATOM 627 O O . LYS A 1 83 ? 10.25 -25.453 -6.473 1 98.12 83 LYS A O 1
ATOM 632 N N . PRO A 1 84 ? 9.617 -26.562 -4.656 1 98.88 84 PRO A N 1
ATOM 633 C CA . PRO A 1 84 ? 8.258 -26.016 -4.656 1 98.88 84 PRO A CA 1
ATOM 634 C C . PRO A 1 84 ? 8.227 -24.5 -4.691 1 98.88 84 PRO A C 1
ATOM 636 O O . PRO A 1 84 ? 8.852 -23.844 -3.846 1 98.88 84 PRO A O 1
ATOM 639 N N . LEU A 1 85 ? 7.555 -23.953 -5.668 1 98.94 85 LEU A N 1
ATOM 640 C CA . LEU A 1 85 ? 7.457 -22.516 -5.914 1 98.94 85 LEU A CA 1
ATOM 641 C C . LEU A 1 85 ? 6.074 -22.156 -6.438 1 98.94 85 LEU A C 1
ATOM 643 O O . LEU A 1 85 ? 5.605 -22.719 -7.422 1 98.94 85 LEU A O 1
ATOM 647 N N . LEU A 1 86 ? 5.406 -21.312 -5.699 1 98.94 86 LEU A N 1
ATOM 64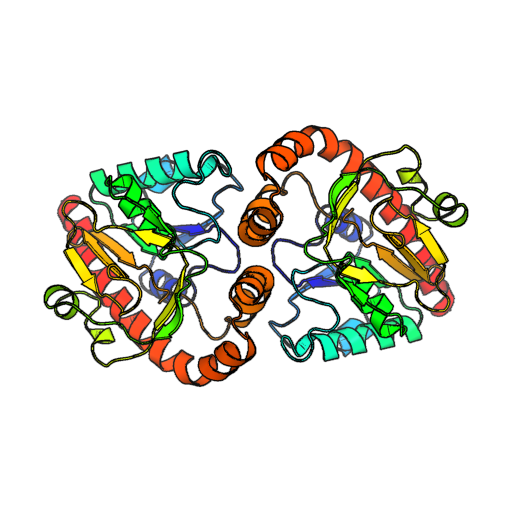8 C CA . LEU A 1 86 ? 4.145 -20.719 -6.133 1 98.94 86 LEU A CA 1
ATOM 649 C C . LEU A 1 86 ? 4.324 -19.25 -6.484 1 98.94 86 LEU A C 1
ATOM 651 O O . LEU A 1 86 ? 4.824 -18.469 -5.672 1 98.94 86 LEU A O 1
ATOM 655 N N . GLY A 1 87 ? 4.082 -18.859 -7.676 1 98.94 87 GLY A N 1
ATOM 656 C CA . GLY A 1 87 ? 4.086 -17.469 -8.102 1 98.94 87 GLY A CA 1
ATOM 657 C C . GLY A 1 87 ? 2.701 -16.938 -8.414 1 98.94 87 GLY A C 1
ATOM 658 O O . GLY A 1 87 ? 1.925 -17.578 -9.117 1 98.94 87 GLY A O 1
ATOM 659 N N . ILE A 1 88 ? 2.332 -15.836 -7.891 1 98.94 88 ILE A N 1
ATOM 660 C CA . ILE A 1 88 ? 1.011 -15.25 -8.07 1 98.94 88 ILE A CA 1
ATOM 661 C C . ILE A 1 88 ? 1.146 -13.859 -8.68 1 98.94 88 ILE A C 1
ATOM 663 O O . ILE A 1 88 ? 1.855 -13 -8.141 1 98.94 88 ILE A O 1
ATOM 667 N N . CYS A 1 89 ? 0.43 -13.594 -9.797 1 98.81 89 CYS A N 1
ATOM 668 C CA . CYS A 1 89 ? 0.43 -12.32 -10.5 1 98.81 89 CYS A CA 1
ATOM 669 C C . CYS A 1 89 ? 1.85 -11.891 -10.859 1 98.81 89 CYS A C 1
ATOM 671 O O . CYS A 1 89 ? 2.498 -12.516 -11.695 1 98.81 89 CYS A O 1
ATOM 673 N N . LEU A 1 90 ? 2.428 -10.875 -10.211 1 98.81 90 LEU A N 1
ATOM 674 C CA . LEU A 1 90 ? 3.824 -10.531 -10.445 1 98.81 90 LEU A CA 1
ATOM 675 C C . LEU A 1 90 ? 4.727 -11.742 -10.242 1 98.81 90 LEU A C 1
ATOM 677 O O . LEU A 1 90 ? 5.68 -11.945 -11 1 98.81 90 LEU A O 1
ATOM 681 N N . GLY A 1 91 ? 4.488 -12.539 -9.203 1 98.88 91 GLY A N 1
ATOM 682 C CA . GLY A 1 91 ? 5.266 -13.742 -8.961 1 98.88 91 GLY A CA 1
ATOM 683 C C . GLY A 1 91 ? 5.262 -14.703 -10.141 1 98.88 91 GLY A C 1
ATOM 684 O O . GLY A 1 91 ? 6.305 -15.258 -10.492 1 98.88 91 GLY A O 1
ATOM 685 N N . ALA A 1 92 ? 4.082 -14.93 -10.719 1 98.94 92 ALA A N 1
ATOM 686 C CA . ALA A 1 92 ? 3.982 -15.781 -11.906 1 98.94 92 ALA A CA 1
ATOM 687 C C . ALA A 1 92 ? 4.754 -15.18 -13.078 1 98.94 92 ALA A C 1
ATOM 689 O O . ALA A 1 92 ? 5.406 -15.898 -13.836 1 98.94 92 ALA A O 1
ATOM 690 N N . GLN A 1 93 ? 4.66 -13.875 -13.219 1 98.88 93 GLN A N 1
ATOM 691 C CA . GLN A 1 93 ? 5.367 -13.172 -14.281 1 98.88 93 GLN A CA 1
ATOM 692 C C . GLN A 1 93 ? 6.879 -13.281 -14.109 1 98.88 93 GLN A C 1
ATOM 694 O O . GLN A 1 93 ? 7.609 -13.484 -15.078 1 98.88 93 GLN A O 1
ATOM 699 N N . LEU A 1 94 ? 7.328 -13.164 -12.891 1 98.88 94 LEU A N 1
ATOM 700 C CA . LEU A 1 94 ? 8.758 -13.297 -12.609 1 98.88 94 LEU A CA 1
ATOM 701 C C . LEU A 1 94 ? 9.234 -14.719 -12.875 1 98.88 94 LEU A C 1
ATOM 703 O O . LEU A 1 94 ? 10.359 -14.922 -13.336 1 98.88 94 LEU A O 1
ATOM 707 N N . MET A 1 95 ? 8.391 -15.727 -12.547 1 98.88 95 MET A N 1
ATOM 708 C CA . MET A 1 95 ? 8.711 -17.109 -12.898 1 98.88 95 MET A CA 1
ATOM 709 C C . MET A 1 95 ? 8.867 -17.266 -14.406 1 98.88 95 MET A C 1
ATOM 711 O O . MET A 1 95 ? 9.836 -17.859 -14.875 1 98.88 95 MET A O 1
ATOM 715 N N . ALA A 1 96 ? 7.891 -16.719 -15.156 1 98.88 96 ALA A N 1
ATOM 716 C CA . ALA A 1 96 ? 7.945 -16.781 -16.609 1 98.88 96 ALA A CA 1
ATOM 717 C C . ALA A 1 96 ? 9.227 -16.141 -17.141 1 98.88 96 ALA A C 1
ATOM 719 O O . ALA A 1 96 ? 9.945 -16.734 -17.953 1 98.88 96 ALA A O 1
ATOM 720 N N . ARG A 1 97 ? 9.508 -14.953 -16.656 1 98.75 97 ARG A N 1
ATOM 721 C CA . ARG A 1 97 ? 10.734 -14.25 -17.031 1 98.75 97 ARG A CA 1
ATOM 722 C C . ARG A 1 97 ? 11.969 -15.102 -16.734 1 98.75 97 ARG A C 1
ATOM 724 O O . ARG A 1 97 ? 12.859 -15.211 -17.578 1 98.75 97 ARG A O 1
ATOM 731 N N . ALA A 1 98 ? 12.031 -15.656 -15.539 1 98.5 98 ALA A N 1
ATOM 732 C CA . ALA A 1 98 ? 13.172 -16.469 -15.117 1 98.5 98 ALA A CA 1
ATOM 733 C C . ALA A 1 98 ? 13.375 -17.656 -16.062 1 98.5 98 ALA A C 1
ATOM 735 O O . ALA A 1 98 ? 14.5 -18.141 -16.203 1 98.5 98 ALA A O 1
ATOM 736 N N . LEU A 1 99 ? 12.336 -18.078 -16.719 1 98.31 99 LEU A N 1
ATOM 737 C CA . LEU A 1 99 ? 12.383 -19.219 -17.625 1 98.31 99 LEU A CA 1
ATOM 738 C C . LEU A 1 99 ? 12.586 -18.766 -19.062 1 98.31 99 LEU A C 1
ATOM 740 O O . LEU A 1 99 ? 12.57 -19.594 -19.984 1 98.31 99 LEU A O 1
ATOM 744 N N . GLY A 1 100 ? 12.664 -17.469 -19.266 1 98.06 100 GLY A N 1
ATOM 745 C CA . GLY A 1 100 ? 13 -16.938 -20.578 1 98.06 100 GLY A CA 1
ATOM 746 C C . GLY A 1 100 ? 11.781 -16.516 -21.375 1 98.06 100 GLY A C 1
ATOM 747 O O . GLY A 1 100 ? 11.898 -16.188 -22.562 1 98.06 100 GLY A O 1
ATOM 748 N N . ALA A 1 101 ? 10.617 -16.562 -20.828 1 98.44 101 ALA A N 1
ATOM 749 C CA . ALA A 1 101 ? 9.398 -16.141 -21.516 1 98.44 101 ALA A CA 1
ATOM 750 C C . ALA A 1 101 ? 9.242 -14.625 -21.469 1 98.44 101 ALA A C 1
ATOM 752 O O . ALA A 1 101 ? 9.742 -13.969 -20.547 1 98.44 101 ALA A O 1
ATOM 753 N N . ALA A 1 102 ? 8.555 -14.086 -22.391 1 97.81 102 ALA A N 1
ATOM 754 C CA . ALA A 1 102 ? 8.289 -12.648 -22.438 1 97.81 102 ALA A CA 1
ATOM 755 C C . ALA A 1 102 ? 7.168 -12.273 -21.469 1 97.81 102 ALA A C 1
ATOM 757 O O . ALA A 1 102 ? 6.262 -13.07 -21.219 1 97.81 102 ALA A O 1
ATOM 758 N N . VAL A 1 103 ? 7.227 -11.141 -20.906 1 98.12 103 VAL A N 1
ATOM 759 C CA . VAL A 1 103 ? 6.191 -10.477 -20.125 1 98.12 103 VAL A CA 1
ATOM 760 C C . VAL A 1 103 ? 5.977 -9.062 -20.641 1 98.12 103 VAL A C 1
ATOM 762 O O . VAL A 1 103 ? 6.941 -8.328 -20.875 1 98.12 103 VAL A O 1
ATOM 765 N N . ALA A 1 104 ? 4.758 -8.703 -20.844 1 96.06 104 ALA A N 1
ATOM 766 C CA . ALA A 1 104 ? 4.473 -7.398 -21.438 1 96.06 104 ALA A CA 1
ATOM 767 C C . ALA A 1 104 ? 3.068 -6.926 -21.078 1 96.06 104 ALA A C 1
ATOM 769 O O . ALA A 1 104 ? 2.211 -7.734 -20.703 1 96.06 104 ALA A O 1
ATOM 770 N N . PRO A 1 105 ? 2.885 -5.629 -21.141 1 95.56 105 PRO A N 1
ATOM 771 C CA . PRO A 1 105 ? 1.512 -5.145 -20.969 1 95.56 105 PRO A CA 1
ATOM 772 C C . PRO A 1 105 ? 0.546 -5.75 -21.984 1 95.56 105 PRO A C 1
ATOM 774 O O . PRO A 1 105 ? 0.933 -6.02 -23.125 1 95.56 105 PRO A O 1
ATOM 777 N N . MET A 1 106 ? -0.674 -6.133 -21.672 1 94.12 106 MET A N 1
ATOM 778 C CA . MET A 1 106 ? -1.687 -6.684 -22.562 1 94.12 106 MET A CA 1
ATOM 779 C C . MET A 1 106 ? -2.064 -5.676 -23.656 1 94.12 106 MET A C 1
ATOM 781 O O . MET A 1 106 ? -2.557 -6.055 -24.719 1 94.12 106 MET A O 1
ATOM 785 N N . GLY A 1 107 ? -1.809 -4.395 -23.578 1 85.25 107 GLY A N 1
ATOM 786 C CA . GLY A 1 107 ? -2.135 -3.297 -24.484 1 85.25 107 GLY A CA 1
ATOM 787 C C . GLY A 1 107 ? -2.203 -1.952 -23.781 1 85.25 107 GLY A C 1
ATOM 788 O O . GLY A 1 107 ? -1.982 -1.864 -22.578 1 85.25 107 GLY A O 1
ATOM 789 N N . ASP A 1 108 ? -2.467 -1.093 -24.672 1 79.94 108 ASP A N 1
ATOM 790 C CA . ASP A 1 108 ? -2.578 0.236 -24.078 1 79.94 108 ASP A CA 1
ATOM 791 C C . ASP A 1 108 ? -3.807 0.334 -23.172 1 79.94 108 ASP A C 1
ATOM 793 O O . ASP A 1 108 ? -4.941 0.215 -23.641 1 79.94 108 ASP A O 1
ATOM 797 N N . ASN A 1 109 ? -3.627 0.411 -21.859 1 80.88 109 ASN A N 1
ATOM 798 C CA . ASN A 1 109 ? -4.637 0.65 -20.844 1 80.88 109 ASN A CA 1
ATOM 799 C C . ASN A 1 109 ? -5.574 -0.545 -20.688 1 80.88 109 ASN A C 1
ATOM 801 O O . ASN A 1 109 ? -6.723 -0.389 -20.281 1 80.88 109 ASN A O 1
ATOM 805 N N . VAL A 1 110 ? -5.18 -1.693 -21.25 1 90.06 110 VAL A N 1
ATOM 806 C CA . VAL A 1 110 ? -5.977 -2.895 -21.016 1 90.06 110 VAL A CA 1
ATOM 807 C C . VAL A 1 110 ? -5.578 -3.525 -19.688 1 90.06 110 VAL A C 1
ATOM 809 O O . VAL A 1 110 ? -4.406 -3.83 -19.469 1 90.06 110 VAL A O 1
ATOM 812 N N . LYS A 1 111 ? -6.566 -3.564 -18.812 1 95.31 111 LYS A N 1
ATOM 813 C CA . LYS A 1 111 ? -6.406 -4.227 -17.531 1 95.31 111 LYS A CA 1
ATOM 814 C C . LYS A 1 111 ? -7.516 -5.246 -17.281 1 95.31 111 LYS A C 1
ATOM 816 O O . LYS A 1 111 ? -8.633 -5.082 -17.781 1 95.31 111 LYS A O 1
ATOM 821 N N . GLU A 1 112 ? -7.188 -6.281 -16.766 1 97.62 112 GLU A N 1
ATOM 822 C CA . GLU A 1 112 ? -8.148 -7.25 -16.266 1 97.62 112 GLU A CA 1
ATOM 823 C C . GLU A 1 112 ? -8.242 -7.191 -14.734 1 97.62 112 GLU A C 1
ATOM 825 O O . GLU A 1 112 ? -7.441 -7.82 -14.039 1 97.62 112 GLU A O 1
ATOM 830 N N . ILE A 1 113 ? -9.164 -6.395 -14.242 1 98.25 113 ILE A N 1
ATOM 831 C CA . ILE A 1 113 ? -9.391 -6.176 -12.82 1 98.25 113 ILE A CA 1
ATOM 832 C C . ILE A 1 113 ? -10.859 -6.438 -12.484 1 98.25 113 ILE A C 1
ATOM 834 O O . ILE A 1 113 ? -11.758 -5.84 -13.078 1 98.25 113 ILE A O 1
ATOM 838 N N . GLY A 1 114 ? -11.055 -7.289 -11.555 1 98.38 114 GLY A N 1
ATOM 839 C CA . GLY A 1 114 ? -12.398 -7.68 -11.164 1 98.38 114 GLY A CA 1
ATOM 840 C C . GLY A 1 114 ? -12.57 -9.18 -11.039 1 98.38 114 GLY A C 1
ATOM 841 O O . GLY A 1 114 ? -11.609 -9.898 -10.781 1 98.38 114 GLY A O 1
ATOM 842 N N . PHE A 1 115 ? -13.844 -9.625 -11.086 1 98.69 115 PHE A N 1
ATOM 843 C CA . PHE A 1 115 ? -14.164 -11.031 -10.867 1 98.69 115 PHE A CA 1
ATOM 844 C C . PHE A 1 115 ? -14.672 -11.672 -12.156 1 98.69 115 PHE A C 1
ATOM 846 O O . PHE A 1 115 ? -15.594 -11.164 -12.789 1 98.69 115 PHE A O 1
ATOM 853 N N . ALA A 1 116 ? -14.023 -12.742 -12.586 1 98.5 116 ALA A N 1
ATOM 854 C CA . ALA A 1 116 ? -14.453 -13.508 -13.75 1 98.5 116 ALA A CA 1
ATOM 855 C C . ALA A 1 116 ? -13.945 -14.945 -13.688 1 98.5 116 ALA A C 1
ATOM 857 O O . ALA A 1 116 ? -12.906 -15.211 -13.07 1 98.5 116 ALA A O 1
ATOM 858 N N . PRO A 1 117 ? -14.664 -15.836 -14.281 1 98.62 117 PRO A N 1
ATOM 859 C CA . PRO A 1 117 ? -14.211 -17.234 -14.289 1 98.62 117 PRO A CA 1
ATOM 860 C C . PRO A 1 117 ? -13.047 -17.469 -15.258 1 98.62 117 PRO A C 1
ATOM 862 O O . PRO A 1 117 ? -12.734 -16.594 -16.078 1 98.62 117 PRO A O 1
ATOM 865 N N . LEU A 1 118 ? -12.406 -18.562 -15.07 1 98.75 118 LEU A N 1
ATOM 866 C CA . LEU A 1 118 ? -11.367 -19.031 -15.969 1 98.75 118 LEU A CA 1
ATOM 867 C C . LEU A 1 118 ? -11.922 -20.047 -16.969 1 98.75 118 LEU A C 1
ATOM 869 O O . LEU A 1 118 ? -12.953 -20.672 -16.719 1 98.75 118 LEU A O 1
ATOM 873 N N . THR A 1 119 ? -11.297 -20.094 -18.078 1 98.69 119 THR A N 1
ATOM 874 C CA . THR A 1 119 ? -11.43 -21.266 -18.953 1 98.69 119 THR A CA 1
ATOM 875 C C . THR A 1 119 ? -10.242 -22.203 -18.766 1 98.69 119 THR A C 1
ATOM 877 O O . THR A 1 119 ? -9.102 -21.844 -19.062 1 98.69 119 THR A O 1
ATOM 880 N N . LEU A 1 120 ? -10.555 -23.406 -18.328 1 98.75 120 LEU A N 1
ATOM 881 C CA . LEU A 1 120 ? -9.484 -24.375 -18.125 1 98.75 120 LEU A CA 1
ATOM 882 C C . LEU A 1 120 ? -9.195 -25.141 -19.406 1 98.75 120 LEU A C 1
ATOM 884 O O . LEU A 1 120 ? -10.109 -25.484 -20.156 1 98.75 120 LEU A O 1
ATOM 888 N N . THR A 1 121 ? -7.922 -25.391 -19.688 1 98.5 121 THR A N 1
ATOM 889 C CA . THR A 1 121 ? -7.555 -26.359 -20.703 1 98.5 121 THR A CA 1
ATOM 890 C C . THR A 1 121 ? -7.859 -27.781 -20.219 1 98.5 121 THR A C 1
ATOM 892 O O . THR A 1 121 ? -8.289 -27.969 -19.094 1 98.5 121 THR A O 1
ATOM 895 N N . ALA A 1 122 ? -7.629 -28.75 -21.141 1 98.38 122 ALA A N 1
ATOM 896 C CA . ALA A 1 122 ? -7.742 -30.141 -20.703 1 98.38 122 ALA A CA 1
ATOM 897 C C . ALA A 1 122 ? -6.754 -30.453 -19.594 1 98.38 122 ALA A C 1
ATOM 899 O O . ALA A 1 122 ? -7.102 -31.125 -18.609 1 98.38 122 ALA A O 1
ATOM 900 N N . GLU A 1 123 ? -5.539 -29.953 -19.719 1 98.44 123 GLU A N 1
ATOM 901 C CA . GLU A 1 123 ? -4.523 -30.125 -18.688 1 98.44 123 GLU A CA 1
ATOM 902 C C . GLU A 1 123 ? -4.918 -29.406 -17.406 1 98.44 123 GLU A C 1
ATOM 904 O O . GLU A 1 123 ? -4.652 -29.906 -16.297 1 98.44 123 GLU A O 1
ATOM 909 N N . GLY A 1 124 ? -5.562 -28.203 -17.578 1 98.69 124 GLY A N 1
ATOM 910 C CA . GLY A 1 124 ? -6.039 -27.453 -16.422 1 98.69 124 GLY A CA 1
ATOM 911 C C . GLY A 1 124 ? -7.109 -28.203 -15.633 1 98.69 124 GLY A C 1
ATOM 912 O O . GLY A 1 124 ? -7.105 -28.188 -14.406 1 98.69 124 GLY A O 1
ATOM 913 N N . ALA A 1 125 ? -7.949 -28.891 -16.391 1 98.38 125 ALA A N 1
ATOM 914 C CA . ALA A 1 125 ? -9.039 -29.625 -15.758 1 98.38 125 ALA A CA 1
ATOM 915 C C . ALA A 1 125 ? -8.516 -30.859 -15.016 1 98.38 125 ALA A C 1
ATOM 917 O O . ALA A 1 125 ? -9.18 -31.375 -14.117 1 98.38 125 ALA A O 1
ATOM 918 N N . ALA A 1 126 ? -7.34 -31.297 -15.352 1 98.19 126 ALA A N 1
ATOM 919 C CA . ALA A 1 126 ? -6.715 -32.438 -14.711 1 98.19 126 ALA A CA 1
ATOM 920 C C . ALA A 1 126 ? -5.645 -32 -13.711 1 98.19 126 ALA A C 1
ATOM 922 O O . ALA A 1 126 ? -4.867 -32.844 -13.219 1 98.19 126 ALA A O 1
ATOM 923 N N . SER A 1 127 ? -5.527 -30.766 -13.469 1 98.56 127 SER A N 1
ATOM 924 C CA . SER A 1 127 ? -4.535 -30.172 -12.578 1 98.56 127 SER A CA 1
ATOM 925 C C . SER A 1 127 ? -5.164 -29.766 -11.258 1 98.56 127 SER A C 1
ATOM 927 O O . SER A 1 127 ? -6.359 -29.969 -11.039 1 98.56 127 SER A O 1
ATOM 929 N N . PRO A 1 128 ? -4.383 -29.156 -10.344 1 98.75 128 PRO A N 1
ATOM 930 C CA . PRO A 1 128 ? -4.926 -28.641 -9.086 1 98.75 128 PRO A CA 1
ATOM 931 C C . PRO A 1 128 ? -6.004 -27.578 -9.289 1 98.75 128 PRO A C 1
ATOM 933 O O . PRO A 1 128 ? -6.715 -27.234 -8.352 1 98.75 128 PRO A O 1
ATOM 936 N N . LEU A 1 129 ? -6.184 -27.062 -10.5 1 98.88 129 LEU A N 1
ATOM 937 C CA . LEU A 1 129 ? -7.16 -26.016 -10.766 1 98.88 129 LEU A CA 1
ATOM 938 C C . LEU A 1 129 ? -8.539 -26.609 -11.031 1 98.88 129 LEU A C 1
ATOM 940 O O . LEU A 1 129 ? -9.516 -25.875 -11.18 1 98.88 129 LEU A O 1
ATOM 944 N N . ALA A 1 130 ? -8.664 -27.938 -10.969 1 98.81 130 ALA A N 1
ATOM 945 C CA . ALA A 1 130 ? -9.891 -28.656 -11.305 1 98.81 130 ALA A CA 1
ATOM 946 C C . ALA A 1 130 ? -11.086 -28.094 -10.547 1 98.81 130 ALA A C 1
ATOM 948 O O . ALA A 1 130 ? -12.18 -27.953 -11.109 1 98.81 130 ALA A O 1
ATOM 949 N N . PRO A 1 131 ? -10.938 -27.703 -9.305 1 98.75 131 PRO A N 1
ATOM 950 C CA . PRO A 1 131 ? -12.086 -27.172 -8.562 1 98.75 131 PRO A CA 1
ATOM 951 C C . PRO A 1 131 ? -12.648 -25.891 -9.18 1 98.75 131 PRO A C 1
ATOM 953 O O . PRO A 1 131 ? -13.773 -25.484 -8.859 1 98.75 131 PRO A O 1
ATOM 956 N N . LEU A 1 132 ? -11.922 -25.25 -10.078 1 98.81 132 LEU A N 1
ATOM 957 C CA . LEU A 1 132 ? -12.375 -24 -10.68 1 98.81 132 LEU A CA 1
ATOM 958 C C . LEU A 1 132 ? -13.18 -24.266 -11.945 1 98.81 132 LEU A C 1
ATOM 960 O O . LEU A 1 132 ? -13.703 -23.328 -12.562 1 98.81 132 LEU A O 1
ATOM 964 N N . ALA A 1 133 ? -13.344 -25.516 -12.289 1 98 133 ALA A N 1
ATOM 965 C CA . ALA A 1 133 ? -14.086 -25.891 -13.492 1 98 133 ALA A CA 1
ATOM 966 C C . ALA A 1 133 ? -15.562 -25.547 -13.359 1 98 133 ALA A C 1
ATOM 968 O O . ALA A 1 133 ? -16.281 -25.484 -14.359 1 98 133 ALA A O 1
ATOM 969 N N . ASP A 1 134 ? -16.047 -25.281 -12.195 1 97.25 134 ASP A N 1
ATOM 970 C CA . ASP A 1 134 ? -17.453 -25.031 -11.969 1 97.25 134 ASP A CA 1
ATOM 971 C C . ASP A 1 134 ? -17.828 -23.594 -12.328 1 97.25 134 ASP A C 1
ATOM 973 O O . ASP A 1 134 ? -18.984 -23.188 -12.211 1 97.25 134 ASP A O 1
ATOM 977 N N . GLY A 1 135 ? -16.891 -22.844 -12.68 1 97.44 135 GLY A N 1
ATOM 978 C CA . GLY A 1 135 ? -17.172 -21.5 -13.164 1 97.44 135 GLY A CA 1
ATOM 979 C C . GLY A 1 135 ? -17.078 -20.438 -12.07 1 97.44 135 GLY A C 1
ATOM 980 O O . GLY A 1 135 ? -17.406 -19.281 -12.297 1 97.44 135 GLY A O 1
ATOM 981 N N . THR A 1 136 ? -16.594 -20.797 -10.906 1 98.06 136 THR A N 1
ATOM 982 C CA . THR A 1 136 ? -16.422 -19.812 -9.836 1 98.06 136 THR A CA 1
ATOM 983 C C . THR A 1 136 ? -15.531 -18.672 -10.305 1 98.06 136 THR A C 1
ATOM 985 O O . THR A 1 136 ? -14.43 -18.891 -10.805 1 98.06 136 THR A O 1
ATOM 988 N N . PRO A 1 137 ? -16.047 -17.422 -10.227 1 98.69 137 PRO A N 1
ATOM 989 C CA . PRO A 1 137 ? -15.188 -16.281 -10.586 1 98.69 137 PRO A CA 1
ATOM 990 C C . PRO A 1 137 ? -13.992 -16.141 -9.648 1 98.69 137 PRO A C 1
ATOM 992 O O . PRO A 1 137 ? -14.117 -16.328 -8.438 1 98.69 137 PRO A O 1
ATOM 995 N N . VAL A 1 138 ? -12.844 -15.859 -10.188 1 98.81 138 VAL A N 1
ATOM 996 C CA . VAL A 1 138 ? -11.641 -15.57 -9.414 1 98.81 138 VAL A CA 1
ATOM 997 C C . VAL A 1 138 ? -11.328 -14.078 -9.477 1 98.81 138 VAL A C 1
ATOM 999 O O . VAL A 1 138 ? -11.945 -13.344 -10.242 1 98.81 138 VAL A O 1
ATOM 1002 N N . LEU A 1 139 ? -10.469 -13.609 -8.617 1 98.88 139 LEU A N 1
ATOM 1003 C CA . LEU A 1 139 ? -10.07 -12.203 -8.602 1 98.88 139 LEU A CA 1
ATOM 1004 C C . LEU A 1 139 ? -8.922 -11.953 -9.57 1 98.88 139 LEU A C 1
ATOM 1006 O O . LEU A 1 139 ? -7.832 -12.508 -9.398 1 98.88 139 LEU A O 1
ATOM 1010 N N . HIS A 1 140 ? -9.18 -11.219 -10.602 1 98.81 140 HIS A N 1
ATOM 1011 C CA . HIS A 1 140 ? -8.156 -10.727 -11.516 1 98.81 140 HIS A CA 1
ATOM 1012 C C . HIS A 1 140 ? -7.699 -9.328 -11.125 1 98.81 140 HIS A C 1
ATOM 1014 O O . HIS A 1 140 ? -8.516 -8.484 -10.734 1 98.81 140 HIS A O 1
ATOM 1020 N N . TRP A 1 141 ? -6.418 -9.102 -11.227 1 98.56 141 TRP A N 1
ATOM 1021 C CA . TRP A 1 141 ? -5.844 -7.785 -10.969 1 98.56 141 TRP A CA 1
ATOM 1022 C C . TRP A 1 141 ? -4.484 -7.645 -11.648 1 98.56 141 TRP A C 1
ATOM 1024 O O . TRP A 1 141 ? -3.443 -7.711 -10.992 1 98.56 141 TRP A O 1
ATOM 1034 N N . HIS A 1 142 ? -4.531 -7.398 -12.961 1 98 142 HIS A N 1
ATOM 1035 C CA . HIS A 1 142 ? -3.268 -7.301 -13.688 1 98 142 HIS A CA 1
ATOM 1036 C C . HIS A 1 142 ? -3.441 -6.539 -15 1 98 142 HIS A C 1
ATOM 1038 O O . HIS A 1 142 ? -4.547 -6.465 -15.531 1 98 142 HIS A O 1
ATOM 1044 N N . GLY A 1 143 ? -2.381 -5.984 -15.398 1 97.06 143 GLY A N 1
ATOM 1045 C CA . GLY A 1 143 ? -2.32 -5.348 -16.703 1 97.06 143 GLY A CA 1
ATOM 1046 C C . GLY A 1 143 ? -1.273 -5.957 -17.625 1 97.06 143 GLY A C 1
ATOM 1047 O O . GLY A 1 143 ? -1.282 -5.719 -18.828 1 97.06 143 GLY A O 1
ATOM 1048 N N . ASP A 1 144 ? -0.311 -6.695 -17.047 1 97.56 144 ASP A N 1
ATOM 1049 C CA . ASP A 1 144 ? 0.714 -7.406 -17.797 1 97.56 144 ASP A CA 1
ATOM 1050 C C . ASP A 1 144 ? 0.306 -8.859 -18.047 1 97.56 144 ASP A C 1
ATOM 1052 O O . ASP A 1 144 ? -0.583 -9.383 -17.375 1 97.56 144 ASP A O 1
ATOM 1056 N N . ARG A 1 145 ? 0.857 -9.391 -19.047 1 97.56 145 ARG A N 1
ATOM 1057 C CA . ARG A 1 145 ? 0.7 -10.805 -19.375 1 97.56 145 ARG A CA 1
ATOM 1058 C C . ARG A 1 145 ? 2.055 -11.461 -19.609 1 97.56 145 ARG A C 1
ATOM 1060 O O . ARG A 1 145 ? 3.029 -10.781 -19.938 1 97.56 145 ARG A O 1
ATOM 1067 N N . PHE A 1 146 ? 2.139 -12.711 -19.312 1 98.38 146 PHE A N 1
ATOM 1068 C CA . PHE A 1 146 ? 3.32 -13.492 -19.672 1 98.38 146 PHE A CA 1
ATOM 1069 C C . PHE A 1 146 ? 3.006 -14.453 -20.812 1 98.38 146 PHE A C 1
ATOM 1071 O O . PHE A 1 146 ? 1.854 -14.852 -21 1 98.38 146 PHE A O 1
ATOM 1078 N N . GLU A 1 147 ? 4.031 -14.789 -21.578 1 98.12 147 GLU A N 1
ATOM 1079 C CA . GLU A 1 147 ? 3.963 -15.914 -22.5 1 98.12 147 GLU A CA 1
ATOM 1080 C C . GLU A 1 147 ? 4.215 -17.234 -21.766 1 98.12 147 GLU A C 1
ATOM 1082 O O . GLU A 1 147 ? 4.832 -17.25 -20.703 1 98.12 147 GLU A O 1
ATOM 1087 N N . LEU A 1 148 ? 3.676 -18.266 -22.359 1 98.44 148 LEU A N 1
ATOM 1088 C CA . LEU A 1 148 ? 3.904 -19.562 -21.75 1 98.44 148 LEU A CA 1
ATOM 1089 C C . LEU A 1 148 ? 5.395 -19.891 -21.703 1 98.44 148 LEU A C 1
ATOM 1091 O O . LEU A 1 148 ? 6.062 -19.922 -22.734 1 98.44 148 LEU A O 1
ATOM 1095 N N . PRO A 1 149 ? 5.922 -20.109 -20.484 1 98.19 149 PRO A N 1
ATOM 1096 C CA . PRO A 1 149 ? 7.344 -20.469 -20.406 1 98.19 149 PRO A CA 1
ATOM 1097 C C . PRO A 1 149 ? 7.66 -21.797 -21.094 1 98.19 149 PRO A C 1
ATOM 1099 O O . PRO A 1 149 ? 6.832 -22.703 -21.078 1 98.19 149 PRO A O 1
ATOM 1102 N N . PRO A 1 150 ? 8.898 -21.859 -21.656 1 96.81 150 PRO A N 1
ATOM 1103 C CA . PRO A 1 150 ? 9.297 -23.156 -22.203 1 96.81 150 PRO A CA 1
ATOM 1104 C C . PRO A 1 150 ? 9.195 -24.281 -21.172 1 96.81 150 PRO A C 1
ATOM 1106 O O . PRO A 1 150 ? 9.602 -24.125 -20.016 1 96.81 150 PRO A O 1
ATOM 1109 N N . GLY A 1 151 ? 8.57 -25.375 -21.594 1 96.88 151 GLY A N 1
ATOM 1110 C CA . GLY A 1 151 ? 8.477 -26.531 -20.734 1 96.88 151 GLY A CA 1
ATOM 1111 C C . GLY A 1 151 ? 7.273 -26.5 -19.812 1 96.88 151 GLY A C 1
ATOM 1112 O O . GLY A 1 151 ? 6.965 -27.5 -19.141 1 96.88 151 GLY A O 1
ATOM 1113 N N . ALA A 1 152 ? 6.586 -25.438 -19.766 1 98.31 152 ALA A N 1
ATOM 1114 C CA . ALA A 1 152 ? 5.438 -25.312 -18.875 1 98.31 152 ALA A CA 1
ATOM 1115 C C . ALA A 1 152 ? 4.16 -25.812 -19.547 1 98.31 152 ALA A C 1
ATOM 1117 O O . ALA A 1 152 ? 4.086 -25.875 -20.781 1 98.31 152 ALA A O 1
ATOM 1118 N N . THR A 1 153 ? 3.232 -26.188 -18.781 1 98.69 153 THR A N 1
ATOM 1119 C CA . THR A 1 153 ? 1.902 -26.594 -19.234 1 98.69 153 THR A CA 1
ATOM 1120 C C . THR A 1 153 ? 0.895 -25.469 -19 1 98.69 153 THR A C 1
ATOM 1122 O O . THR A 1 153 ? 0.764 -24.969 -17.875 1 98.69 153 THR A O 1
ATOM 1125 N N . ARG A 1 154 ? 0.214 -25.047 -20.078 1 98.62 154 ARG A N 1
ATOM 1126 C CA . ARG A 1 154 ? -0.855 -24.062 -19.938 1 98.62 154 ARG A CA 1
ATOM 1127 C C . ARG A 1 154 ? -2.061 -24.672 -19.219 1 98.62 154 ARG A C 1
ATOM 1129 O O . ARG A 1 154 ? -2.521 -25.75 -19.562 1 98.62 154 ARG A O 1
ATOM 1136 N N . LEU A 1 155 ? -2.588 -23.938 -18.266 1 98.81 155 LEU A N 1
ATOM 1137 C CA . LEU A 1 155 ? -3.654 -24.531 -17.469 1 98.81 155 LEU A CA 1
ATOM 1138 C C . LEU A 1 155 ? -4.961 -23.766 -17.641 1 98.81 155 LEU A C 1
ATOM 1140 O O . LEU A 1 155 ? -6.043 -24.328 -17.484 1 98.81 155 LEU A O 1
ATOM 1144 N N . ALA A 1 156 ? -4.887 -22.5 -17.906 1 98.88 156 ALA A N 1
ATOM 1145 C CA . ALA A 1 156 ? -6.109 -21.688 -17.891 1 98.88 156 ALA A CA 1
ATOM 1146 C C . A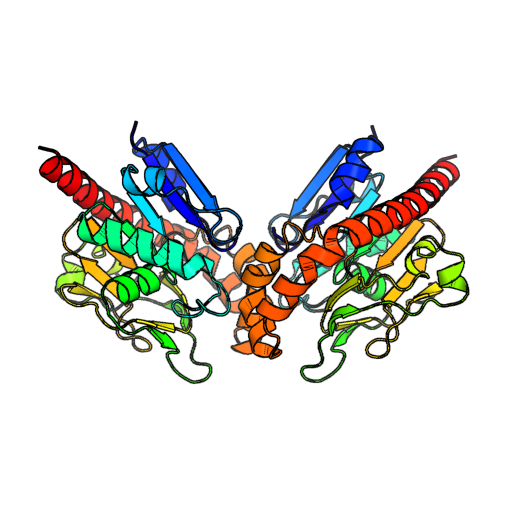LA A 1 156 ? -5.941 -20.422 -18.719 1 98.88 156 ALA A C 1
ATOM 1148 O O . ALA A 1 156 ? -4.82 -19.953 -18.938 1 98.88 156 ALA A O 1
ATOM 1149 N N . SER A 1 157 ? -7.012 -19.859 -19.156 1 98.62 157 SER A N 1
ATOM 1150 C CA . SER A 1 157 ? -7.078 -18.625 -19.922 1 98.62 157 SER A CA 1
ATOM 1151 C C . SER A 1 157 ? -8.359 -17.859 -19.625 1 98.62 157 SER A C 1
ATOM 1153 O O . SER A 1 157 ? -9.242 -18.359 -18.922 1 98.62 157 SER A O 1
ATOM 1155 N N . THR A 1 158 ? -8.375 -16.609 -20 1 98.06 158 THR A N 1
ATOM 1156 C CA . THR A 1 158 ? -9.594 -15.82 -20.172 1 98.06 158 THR A CA 1
ATOM 1157 C C . THR A 1 158 ? -9.688 -15.266 -21.594 1 98.06 158 THR A C 1
ATOM 1159 O O . THR A 1 158 ? -8.781 -15.469 -22.406 1 98.06 158 THR A O 1
ATOM 1162 N N . SER A 1 159 ? -10.82 -14.609 -21.891 1 95.38 159 SER A N 1
ATOM 1163 C CA . SER A 1 159 ? -10.977 -14 -23.203 1 95.38 159 SER A CA 1
ATOM 1164 C C . SER A 1 159 ? -10.016 -12.828 -23.391 1 95.38 159 SER A C 1
ATOM 1166 O O . SER A 1 159 ? -9.664 -12.469 -24.516 1 95.38 159 SER A O 1
ATOM 1168 N N . VAL A 1 160 ? -9.5 -12.258 -22.328 1 93.19 160 VAL A N 1
ATOM 1169 C CA . VAL A 1 160 ? -8.664 -11.062 -22.328 1 93.19 160 VAL A CA 1
ATOM 1170 C C . VAL A 1 160 ? -7.191 -11.453 -22.328 1 93.19 160 VAL A C 1
ATOM 1172 O O . VAL A 1 160 ? -6.352 -10.742 -22.891 1 93.19 160 VAL A O 1
ATOM 1175 N N . CYS A 1 161 ? -6.891 -12.57 -21.688 1 96.5 161 CYS A N 1
ATOM 1176 C CA . CYS A 1 161 ? -5.512 -12.992 -21.469 1 96.5 161 CYS A CA 1
ATOM 1177 C C . CYS A 1 161 ? -5.363 -14.5 -21.656 1 96.5 161 CYS A C 1
ATOM 1179 O O . CYS A 1 161 ? -5.918 -15.281 -20.875 1 96.5 161 CYS A O 1
ATOM 1181 N N . ALA A 1 162 ? -4.566 -14.898 -22.578 1 95.31 162 ALA A N 1
ATOM 1182 C CA . ALA A 1 162 ? -4.422 -16.297 -22.969 1 95.31 162 ALA A CA 1
ATOM 1183 C C . ALA A 1 162 ? -3.701 -17.094 -21.875 1 95.31 162 ALA A C 1
ATOM 1185 O O . ALA A 1 162 ? -3.93 -18.297 -21.734 1 95.31 162 ALA A O 1
ATOM 1186 N N . GLU A 1 163 ? -2.836 -16.422 -21.188 1 97.06 163 GLU A N 1
ATOM 1187 C CA . GLU A 1 163 ? -2.066 -17.109 -20.156 1 97.06 163 GLU A CA 1
ATOM 1188 C C . GLU A 1 163 ? -2.494 -16.672 -18.766 1 97.06 163 GLU A C 1
ATOM 1190 O O . GLU A 1 163 ? -2.09 -15.609 -18.297 1 97.06 163 GLU A O 1
ATOM 1195 N N . GLN A 1 164 ? -3.217 -17.547 -18.125 1 98.62 164 GLN A N 1
ATOM 1196 C CA . GLN A 1 164 ? -3.688 -17.234 -16.781 1 98.62 164 GLN A CA 1
ATOM 1197 C C . GLN A 1 164 ? -3.029 -18.125 -15.742 1 98.62 164 GLN A C 1
ATOM 1199 O O . GLN A 1 164 ? -3.037 -17.812 -14.547 1 98.62 164 GLN A O 1
ATOM 1204 N N . ALA A 1 165 ? -2.545 -19.266 -16.172 1 98.94 165 ALA A N 1
ATOM 1205 C CA . ALA A 1 165 ? -1.885 -20.172 -15.234 1 98.94 165 ALA A CA 1
ATOM 1206 C C . ALA A 1 165 ? -1.004 -21.172 -15.984 1 98.94 165 ALA A C 1
ATOM 1208 O O . ALA A 1 165 ? -1.333 -21.578 -17.094 1 98.94 165 ALA A O 1
ATOM 1209 N N . PHE A 1 166 ? 0.087 -21.531 -15.391 1 98.88 166 PHE A N 1
ATOM 1210 C CA . PHE A 1 166 ? 0.953 -22.562 -15.93 1 98.88 166 PHE A CA 1
ATOM 1211 C C . PHE A 1 166 ? 1.586 -23.391 -14.805 1 98.88 166 PHE A C 1
ATOM 1213 O O . PHE A 1 166 ? 1.661 -22.922 -13.664 1 98.88 166 PHE A O 1
ATOM 1220 N N . ALA A 1 167 ? 1.951 -24.578 -15.148 1 98.81 167 ALA A N 1
ATOM 1221 C CA . ALA A 1 167 ? 2.652 -25.438 -14.211 1 98.81 167 ALA A CA 1
ATOM 1222 C C . ALA A 1 167 ? 3.963 -25.953 -14.805 1 98.81 167 ALA A C 1
ATOM 1224 O O . ALA A 1 167 ? 4.074 -26.125 -16.016 1 98.81 167 ALA A O 1
ATOM 1225 N N . LEU A 1 168 ? 4.945 -26.109 -14.008 1 98.38 168 LEU A N 1
ATOM 1226 C CA . LEU A 1 168 ? 6.152 -26.891 -14.266 1 98.38 168 LEU A CA 1
ATOM 1227 C C . LEU A 1 168 ? 6.18 -28.141 -13.406 1 98.38 168 LEU A C 1
ATOM 1229 O O . LEU A 1 168 ? 6.602 -28.109 -12.25 1 98.38 168 LEU A O 1
ATOM 1233 N N . GLY A 1 169 ? 5.75 -29.266 -14 1 96.94 169 GLY A N 1
ATOM 1234 C CA . GLY A 1 169 ? 5.602 -30.469 -13.195 1 96.94 169 GLY A CA 1
ATOM 1235 C C . GLY A 1 169 ? 4.715 -30.266 -11.977 1 96.94 169 GLY A C 1
ATOM 1236 O O . GLY A 1 169 ? 3.67 -29.625 -12.062 1 96.94 169 GLY A O 1
ATOM 1237 N N . ASP A 1 170 ? 5.145 -30.922 -10.875 1 97.56 170 ASP A N 1
ATOM 1238 C CA . ASP A 1 170 ? 4.367 -30.875 -9.641 1 97.56 170 ASP A CA 1
ATOM 1239 C C . ASP A 1 170 ? 4.961 -29.859 -8.664 1 97.56 170 ASP A C 1
ATOM 1241 O O . ASP A 1 170 ? 4.395 -29.625 -7.598 1 97.56 170 ASP A O 1
ATOM 1245 N N . HIS A 1 171 ? 6.039 -29.188 -9.078 1 97.69 171 HIS A N 1
ATOM 1246 C CA . HIS A 1 171 ? 6.785 -28.438 -8.078 1 97.69 171 HIS A CA 1
ATOM 1247 C C . HIS A 1 171 ? 6.539 -26.938 -8.219 1 97.69 171 HIS A C 1
ATOM 1249 O O . HIS A 1 171 ? 6.809 -26.156 -7.297 1 97.69 171 HIS A O 1
ATOM 1255 N N . ALA A 1 172 ? 6.078 -26.484 -9.414 1 98.81 172 ALA A N 1
ATOM 1256 C CA . ALA A 1 172 ? 5.941 -25.047 -9.609 1 98.81 172 ALA A CA 1
ATOM 1257 C C . ALA A 1 172 ? 4.598 -24.703 -10.258 1 98.81 172 ALA A C 1
ATOM 1259 O O . ALA A 1 172 ? 4.164 -25.375 -11.195 1 98.81 172 ALA A O 1
ATOM 1260 N N . LEU A 1 173 ? 3.916 -23.703 -9.742 1 98.94 173 LEU A N 1
ATOM 1261 C CA . LEU A 1 173 ? 2.625 -23.234 -10.227 1 98.94 173 LEU A CA 1
ATOM 1262 C C . LEU A 1 173 ? 2.617 -21.703 -10.336 1 98.94 173 LEU A C 1
ATOM 1264 O O . LEU A 1 173 ? 3.006 -21.016 -9.398 1 98.94 173 LEU A O 1
ATOM 1268 N N . GLY A 1 174 ? 2.381 -21.172 -11.469 1 98.94 174 GLY A N 1
ATOM 1269 C CA . GLY A 1 174 ? 2.178 -19.75 -11.703 1 98.94 174 GLY A CA 1
ATOM 1270 C C . GLY A 1 174 ? 0.721 -19.375 -11.906 1 98.94 174 GLY A C 1
ATOM 1271 O O . GLY A 1 174 ? 0.031 -19.984 -12.727 1 98.94 174 GLY A O 1
ATOM 1272 N N . LEU A 1 175 ? 0.197 -18.484 -11.125 1 98.94 175 LEU A N 1
ATOM 1273 C CA . LEU A 1 175 ? -1.172 -17.984 -11.227 1 98.94 175 LEU A CA 1
ATOM 1274 C C . LEU A 1 175 ? -1.188 -16.484 -11.508 1 98.94 175 LEU A C 1
ATOM 1276 O O . LEU A 1 175 ? -0.666 -15.695 -10.727 1 98.94 175 LEU A O 1
ATOM 1280 N N . GLN A 1 176 ? -1.801 -16.094 -12.648 1 98.88 176 GLN A N 1
ATOM 1281 C CA . GLN A 1 176 ? -1.941 -14.672 -12.961 1 98.88 176 GLN A CA 1
ATOM 1282 C C . GLN A 1 176 ? -3.014 -14.023 -12.094 1 98.88 176 GLN A C 1
ATOM 1284 O O . GLN A 1 176 ? -2.943 -12.82 -11.805 1 98.88 176 GLN A O 1
ATOM 1289 N N . PHE A 1 177 ? -4 -14.828 -11.688 1 98.88 177 PHE A N 1
ATOM 1290 C CA . PHE A 1 177 ? -5.125 -14.383 -10.875 1 98.88 177 PHE A CA 1
ATOM 1291 C C . PHE A 1 177 ? -4.855 -14.633 -9.391 1 98.88 177 PHE A C 1
ATOM 1293 O O . PHE A 1 177 ? -3.85 -15.25 -9.039 1 98.88 177 PHE A O 1
ATOM 1300 N N . HIS A 1 178 ? -5.711 -14.086 -8.547 1 98.94 178 HIS A N 1
ATOM 1301 C CA . HIS A 1 178 ? -5.516 -14.141 -7.102 1 98.94 178 HIS A CA 1
ATOM 1302 C C . HIS A 1 178 ? -6.527 -15.062 -6.438 1 98.94 178 HIS A C 1
ATOM 1304 O O . HIS A 1 178 ? -7.703 -14.719 -6.312 1 98.94 178 HIS A O 1
ATOM 1310 N N . LEU A 1 179 ? -6.02 -16.172 -6.012 1 98.81 179 LEU A N 1
ATOM 1311 C CA . LEU A 1 179 ? -6.828 -17.078 -5.199 1 98.81 179 LEU A CA 1
ATOM 1312 C C . LEU A 1 179 ? -6.582 -16.844 -3.713 1 98.81 179 LEU A C 1
ATOM 1314 O O . LEU A 1 179 ? -7.465 -17.078 -2.887 1 98.81 179 LEU A O 1
ATOM 1318 N N . GLU A 1 180 ? -5.355 -16.344 -3.43 1 98.81 180 GLU A N 1
ATOM 1319 C CA . GLU A 1 180 ? -4.918 -16.203 -2.045 1 98.81 180 GLU A CA 1
ATOM 1320 C C . GLU A 1 180 ? -5.648 -15.055 -1.351 1 98.81 180 GLU A C 1
ATOM 1322 O O . GLU A 1 180 ? -5.738 -15.023 -0.121 1 98.81 180 GLU A O 1
ATOM 1327 N N . ALA A 1 181 ? -6.152 -14.07 -2.094 1 98.44 181 ALA A N 1
ATOM 1328 C CA . ALA A 1 181 ? -6.715 -12.844 -1.531 1 98.44 181 ALA A CA 1
ATOM 1329 C C . ALA A 1 181 ? -7.945 -13.148 -0.681 1 98.44 181 ALA A C 1
ATOM 1331 O O . ALA A 1 181 ? -8.852 -13.867 -1.116 1 98.44 181 ALA A O 1
ATOM 1332 N N . ASP A 1 182 ? -7.977 -12.727 0.513 1 98.06 182 ASP A N 1
ATOM 1333 C CA . ASP A 1 182 ? -9.172 -12.758 1.352 1 98.06 182 ASP A CA 1
ATOM 1334 C C . ASP A 1 182 ? -10.109 -11.594 1.016 1 98.06 182 ASP A C 1
ATOM 1336 O O . ASP A 1 182 ? -9.82 -10.445 1.354 1 98.06 182 ASP A O 1
ATOM 1340 N N . LEU A 1 183 ? -11.234 -11.891 0.454 1 98.19 183 LEU A N 1
ATOM 1341 C CA . LEU A 1 183 ? -12.125 -10.844 -0.042 1 98.19 183 LEU A CA 1
ATOM 1342 C C . LEU A 1 183 ? -12.734 -10.055 1.111 1 98.19 183 LEU A C 1
ATOM 1344 O O . LEU A 1 183 ? -13.281 -8.969 0.906 1 98.19 183 LEU A O 1
ATOM 1348 N N . ARG A 1 184 ? -12.641 -10.555 2.385 1 96.5 184 ARG A N 1
ATOM 1349 C CA . ARG A 1 184 ? -13.062 -9.789 3.551 1 96.5 184 ARG A CA 1
ATOM 1350 C C . ARG A 1 184 ? -12.141 -8.602 3.789 1 96.5 184 ARG A C 1
ATOM 1352 O O . ARG A 1 184 ? -12.484 -7.68 4.535 1 96.5 184 ARG A O 1
ATOM 1359 N N . GLU A 1 185 ? -10.953 -8.633 3.121 1 96.88 185 GLU A N 1
ATOM 1360 C CA . GLU A 1 185 ? -9.953 -7.578 3.258 1 96.88 185 GLU A CA 1
ATOM 1361 C C . GLU A 1 185 ? -9.781 -6.809 1.952 1 96.88 185 GLU A C 1
ATOM 1363 O O . GLU A 1 185 ? -8.766 -6.148 1.743 1 96.88 185 GLU A O 1
ATOM 1368 N N . LEU A 1 186 ? -10.797 -6.895 1.087 1 98.31 186 LEU A N 1
ATOM 1369 C CA . LEU A 1 186 ? -10.672 -6.332 -0.254 1 98.31 186 LEU A CA 1
ATOM 1370 C C . LEU A 1 186 ? -10.523 -4.812 -0.196 1 98.31 186 LEU A C 1
ATOM 1372 O O . LEU A 1 186 ? -9.898 -4.215 -1.073 1 98.31 186 LEU A O 1
ATOM 1376 N N . GLU A 1 187 ? -11.062 -4.207 0.86 1 98.38 187 GLU A N 1
ATOM 1377 C CA . GLU A 1 187 ? -11.039 -2.75 0.961 1 98.38 187 GLU A CA 1
ATOM 1378 C C . GLU A 1 187 ? -9.609 -2.217 0.962 1 98.38 187 GLU A C 1
ATOM 1380 O O . GLU A 1 187 ? -9.344 -1.14 0.426 1 98.38 187 GLU A O 1
ATOM 1385 N N . ALA A 1 188 ? -8.656 -2.92 1.547 1 98.5 188 ALA A N 1
ATOM 1386 C CA . ALA A 1 188 ? -7.254 -2.512 1.562 1 98.5 188 ALA A CA 1
ATOM 1387 C C . ALA A 1 188 ? -6.695 -2.416 0.144 1 98.5 188 ALA A C 1
ATOM 1389 O O . ALA A 1 188 ? -5.898 -1.522 -0.157 1 98.5 188 ALA A O 1
ATOM 1390 N N . TRP A 1 189 ? -7.137 -3.35 -0.743 1 98.75 189 TRP A N 1
ATOM 1391 C CA . TRP A 1 189 ? -6.73 -3.318 -2.143 1 98.75 189 TRP A CA 1
ATOM 1392 C C . TRP A 1 189 ? -7.336 -2.117 -2.861 1 98.75 189 TRP A C 1
ATOM 1394 O O . TRP A 1 189 ? -6.652 -1.434 -3.627 1 98.75 189 TRP A O 1
ATOM 1404 N N . LEU A 1 190 ? -8.656 -1.918 -2.578 1 98.75 190 LEU A N 1
ATOM 1405 C CA . LEU A 1 190 ? -9.359 -0.826 -3.238 1 98.75 190 LEU A CA 1
ATOM 1406 C C . LEU A 1 190 ? -8.719 0.517 -2.9 1 98.75 190 LEU A C 1
ATOM 1408 O O . LEU A 1 190 ? -8.547 1.365 -3.777 1 98.75 190 LEU A O 1
ATOM 1412 N N . ILE A 1 191 ? -8.32 0.67 -1.655 1 98.69 191 ILE A N 1
ATOM 1413 C CA . ILE A 1 191 ? -7.68 1.908 -1.218 1 98.69 191 ILE A CA 1
ATOM 1414 C C . ILE A 1 191 ? -6.258 1.977 -1.763 1 98.69 191 ILE A C 1
ATOM 1416 O O . ILE A 1 191 ? -5.863 2.977 -2.369 1 98.69 191 ILE A O 1
ATOM 1420 N N . GLY A 1 192 ? -5.488 0.921 -1.599 1 98.56 192 GLY A N 1
ATOM 1421 C CA . GLY A 1 192 ? -4.082 0.897 -1.958 1 98.56 192 GLY A CA 1
ATOM 1422 C C . GLY A 1 192 ? -3.842 1.063 -3.447 1 98.56 192 GLY A C 1
ATOM 1423 O O . GLY A 1 192 ? -2.816 1.609 -3.859 1 98.56 192 GLY A O 1
ATOM 1424 N N . HIS A 1 193 ? -4.824 0.597 -4.273 1 98.5 193 HIS A N 1
ATOM 1425 C CA . HIS A 1 193 ? -4.691 0.674 -5.723 1 98.5 193 HIS A CA 1
ATOM 1426 C C . HIS A 1 193 ? -5.633 1.724 -6.309 1 98.5 193 HIS A C 1
ATOM 1428 O O . HIS A 1 193 ? -6.055 1.609 -7.461 1 98.5 193 HIS A O 1
ATOM 1434 N N . ALA A 1 194 ? -6.016 2.727 -5.547 1 97.94 194 ALA A N 1
ATOM 1435 C CA . ALA A 1 194 ? -6.98 3.734 -5.98 1 97.94 194 ALA A CA 1
ATOM 1436 C C . ALA A 1 194 ? -6.52 4.418 -7.266 1 97.94 194 ALA A C 1
ATOM 1438 O O . ALA A 1 194 ? -7.324 4.668 -8.164 1 97.94 194 ALA A O 1
ATOM 1439 N N . ALA A 1 195 ? -5.203 4.742 -7.363 1 95.81 195 ALA A N 1
ATOM 1440 C CA . ALA A 1 195 ? -4.684 5.41 -8.555 1 95.81 195 ALA A CA 1
ATOM 1441 C C . ALA A 1 195 ? -4.84 4.531 -9.789 1 95.81 195 ALA A C 1
ATOM 1443 O O . ALA A 1 195 ? -5.219 5.012 -10.859 1 95.81 195 ALA A O 1
ATOM 1444 N N . GLU A 1 196 ? -4.535 3.281 -9.633 1 96.31 196 GLU A N 1
ATOM 1445 C CA . GLU A 1 196 ? -4.664 2.344 -10.742 1 96.31 196 GLU A CA 1
ATOM 1446 C C . GLU A 1 196 ? -6.121 2.199 -11.18 1 96.31 196 GLU A C 1
ATOM 1448 O O . GLU A 1 196 ? -6.422 2.203 -12.375 1 96.31 196 GLU A O 1
ATOM 1453 N N . LEU A 1 197 ? -7.039 2.006 -10.18 1 97.44 197 LEU A N 1
ATOM 1454 C CA . LEU A 1 197 ? -8.461 1.874 -10.477 1 97.44 197 LEU A CA 1
ATOM 1455 C C . LEU A 1 197 ? -8.977 3.1 -11.219 1 97.44 197 LEU A C 1
ATOM 1457 O O . LEU A 1 197 ? -9.695 2.971 -12.211 1 97.44 197 LEU A O 1
ATOM 1461 N N . ALA A 1 198 ? -8.57 4.246 -10.75 1 94.38 198 ALA A N 1
ATOM 1462 C CA . ALA A 1 198 ? -8.992 5.492 -11.391 1 94.38 198 ALA A CA 1
ATOM 1463 C C . ALA A 1 198 ? -8.484 5.566 -12.828 1 94.38 198 ALA A C 1
ATOM 1465 O O . ALA A 1 198 ? -9.242 5.898 -13.742 1 94.38 198 ALA A O 1
ATOM 1466 N N . ALA A 1 199 ? -7.234 5.258 -13.016 1 92.56 199 ALA A N 1
ATOM 1467 C CA . ALA A 1 199 ? -6.629 5.32 -14.344 1 92.56 199 ALA A CA 1
ATOM 1468 C C . ALA A 1 199 ? -7.297 4.34 -15.305 1 92.56 199 ALA A C 1
ATOM 1470 O O . ALA A 1 199 ? -7.418 4.613 -16.5 1 92.56 199 ALA A O 1
ATOM 1471 N N . ALA A 1 200 ? -7.781 3.244 -14.766 1 94.31 200 ALA A N 1
ATOM 1472 C CA . ALA A 1 200 ? -8.391 2.201 -15.586 1 94.31 200 ALA A CA 1
ATOM 1473 C C . ALA A 1 200 ? -9.891 2.438 -15.742 1 94.31 200 ALA A C 1
ATOM 1475 O O . ALA A 1 200 ? -10.57 1.707 -16.469 1 94.31 200 ALA A O 1
ATOM 1476 N N . GLY A 1 201 ? -10.414 3.447 -15.062 1 95.12 201 GLY A N 1
ATOM 1477 C CA . GLY A 1 201 ? -11.844 3.729 -15.117 1 95.12 201 GLY A CA 1
ATOM 1478 C C . GLY A 1 201 ? -12.68 2.68 -14.414 1 95.12 201 GLY A C 1
ATOM 1479 O O . GLY A 1 201 ? -13.836 2.449 -14.781 1 95.12 201 GLY A O 1
ATOM 1480 N N . ILE A 1 202 ? -12.117 2.012 -13.461 1 97 202 ILE A N 1
ATOM 1481 C CA . ILE A 1 202 ? -12.828 0.964 -12.734 1 97 202 ILE A CA 1
ATOM 1482 C C . ILE A 1 202 ? -13.391 1.532 -11.43 1 97 202 ILE A C 1
ATOM 1484 O O . ILE A 1 202 ? -12.664 2.143 -10.648 1 97 202 ILE A O 1
ATOM 1488 N N . ASP A 1 203 ? -14.664 1.376 -11.219 1 98.12 203 ASP A N 1
ATOM 1489 C CA . ASP A 1 203 ? -15.359 1.856 -10.031 1 98.12 203 ASP A CA 1
ATOM 1490 C C . ASP A 1 203 ? -15.188 0.883 -8.867 1 98.12 203 ASP A C 1
ATOM 1492 O O . ASP A 1 203 ? -15.664 -0.253 -8.922 1 98.12 203 ASP A O 1
ATOM 1496 N N . PRO A 1 204 ? -14.484 1.322 -7.789 1 98.56 204 PRO A N 1
ATOM 1497 C CA . PRO A 1 204 ? -14.305 0.412 -6.656 1 98.56 204 PRO A CA 1
ATOM 1498 C C . PRO A 1 204 ? -15.633 -0.053 -6.051 1 98.56 204 PRO A C 1
ATOM 1500 O O . PRO A 1 204 ? -15.68 -1.104 -5.406 1 98.56 204 PRO A O 1
ATOM 1503 N N . ARG A 1 205 ? -16.766 0.68 -6.199 1 98.31 205 ARG A N 1
ATOM 1504 C CA . ARG A 1 205 ? -18.062 0.311 -5.656 1 98.31 205 ARG A CA 1
ATOM 1505 C C . ARG A 1 205 ? -18.547 -1.006 -6.25 1 98.31 205 ARG A C 1
ATOM 1507 O O . ARG A 1 205 ? -19.203 -1.802 -5.566 1 98.31 205 ARG A O 1
ATOM 1514 N N . THR A 1 206 ? -18.203 -1.184 -7.543 1 98.44 206 THR A N 1
ATOM 1515 C CA . THR A 1 206 ? -18.609 -2.412 -8.219 1 98.44 206 THR A CA 1
ATOM 1516 C C . THR A 1 206 ? -17.938 -3.625 -7.586 1 98.44 206 THR A C 1
ATOM 1518 O O . THR A 1 206 ? -18.609 -4.605 -7.246 1 98.44 206 THR A O 1
ATOM 1521 N N . LEU A 1 207 ? -16.656 -3.551 -7.387 1 98.69 207 LEU A N 1
ATOM 1522 C CA . LEU A 1 207 ? -15.898 -4.648 -6.789 1 98.69 207 LEU A CA 1
ATOM 1523 C C . LEU A 1 207 ? -16.328 -4.879 -5.344 1 98.69 207 LEU A C 1
ATOM 1525 O O . LEU A 1 207 ? -16.531 -6.023 -4.93 1 98.69 207 LEU A O 1
ATOM 1529 N N . ARG A 1 208 ? -16.422 -3.775 -4.617 1 98.31 208 ARG A N 1
ATOM 1530 C CA . ARG A 1 208 ? -16.859 -3.844 -3.229 1 98.31 208 ARG A CA 1
ATOM 1531 C C . ARG A 1 208 ? -18.219 -4.516 -3.117 1 98.31 208 ARG A C 1
ATOM 1533 O O . ARG A 1 208 ? -18.453 -5.301 -2.199 1 98.31 208 ARG A O 1
ATOM 1540 N N . GLY A 1 209 ? -19.141 -4.191 -3.992 1 98.25 209 GLY A N 1
ATOM 1541 C CA . GLY A 1 209 ? -20.484 -4.734 -3.98 1 98.25 209 GLY A CA 1
ATOM 1542 C C . GLY A 1 209 ? -20.531 -6.215 -4.309 1 98.25 209 GLY A C 1
ATOM 1543 O O . GLY A 1 209 ? -21.406 -6.938 -3.822 1 98.25 209 GLY A O 1
ATOM 1544 N N . GLN A 1 210 ? -19.578 -6.758 -5.102 1 98.56 210 GLN A N 1
ATOM 1545 C CA . GLN A 1 210 ? -19.562 -8.141 -5.57 1 98.56 210 GLN A CA 1
ATOM 1546 C C . GLN A 1 210 ? -18.875 -9.055 -4.555 1 98.56 210 GLN A C 1
ATOM 1548 O O . GLN A 1 210 ? -19.219 -10.234 -4.445 1 98.56 210 GLN A O 1
ATOM 1553 N N . ALA A 1 211 ? -18.016 -8.516 -3.768 1 98.44 211 ALA A N 1
ATOM 1554 C CA . ALA A 1 211 ? -17.062 -9.281 -2.971 1 98.44 211 ALA A CA 1
ATOM 1555 C C . ALA A 1 211 ? -17.781 -10.125 -1.923 1 98.44 211 ALA A C 1
ATOM 1557 O O . ALA A 1 211 ? -17.453 -11.305 -1.735 1 98.44 211 ALA A O 1
ATOM 1558 N N . PRO A 1 212 ? -18.812 -9.578 -1.251 1 98.12 212 PRO A N 1
ATOM 1559 C CA . PRO A 1 212 ? -19.438 -10.359 -0.172 1 98.12 212 PRO A CA 1
ATOM 1560 C C . PRO A 1 212 ? -20.047 -11.664 -0.663 1 98.12 212 PRO A C 1
ATOM 1562 O O . PRO A 1 212 ? -19.891 -12.703 -0.011 1 98.12 212 PRO A O 1
ATOM 1565 N N . ALA A 1 213 ? -20.641 -11.695 -1.818 1 98.25 213 ALA A N 1
ATOM 1566 C CA . ALA A 1 213 ? -21.281 -12.891 -2.344 1 98.25 213 ALA A CA 1
ATOM 1567 C C . ALA A 1 213 ? -20.25 -13.898 -2.844 1 98.25 213 ALA A C 1
ATOM 1569 O O . ALA A 1 213 ? -20.531 -15.102 -2.896 1 98.25 213 ALA A O 1
ATOM 1570 N N . LEU A 1 214 ? -19.047 -13.43 -3.16 1 98.62 214 LEU A N 1
ATOM 1571 C CA . LEU A 1 214 ? -18.031 -14.273 -3.779 1 98.62 214 LEU A CA 1
ATOM 1572 C C . LEU A 1 214 ? -17.047 -14.797 -2.736 1 98.62 214 LEU A C 1
ATOM 1574 O O . LEU A 1 214 ? -16.312 -15.75 -2.992 1 98.62 214 LEU A O 1
ATOM 1578 N N . ALA A 1 215 ? -17.031 -14.172 -1.562 1 98.38 215 ALA A N 1
ATOM 1579 C CA . ALA A 1 215 ? -15.977 -14.406 -0.576 1 98.38 215 ALA A CA 1
ATOM 1580 C C . ALA A 1 215 ? -15.922 -15.875 -0.167 1 98.38 215 ALA A C 1
ATOM 1582 O O . ALA A 1 215 ? -14.883 -16.531 -0.303 1 98.38 215 ALA A O 1
ATOM 1583 N N . ALA A 1 216 ? -17 -16.422 0.286 1 98.06 216 ALA A N 1
ATOM 1584 C CA . ALA A 1 216 ? -17 -17.781 0.83 1 98.06 216 ALA A CA 1
ATOM 1585 C C . ALA A 1 216 ? -16.766 -18.812 -0.268 1 98.06 216 ALA A C 1
ATOM 1587 O O . ALA A 1 216 ? -15.898 -19.688 -0.135 1 98.06 216 ALA A O 1
ATOM 1588 N N . PRO A 1 217 ? -17.516 -18.688 -1.462 1 98.31 217 PRO A N 1
ATOM 1589 C CA . PRO A 1 217 ? -17.25 -19.672 -2.52 1 98.31 217 PRO A CA 1
ATOM 1590 C C . PRO A 1 217 ? -15.812 -19.625 -3.031 1 98.31 217 PRO A C 1
ATOM 1592 O O . PRO A 1 217 ? -15.211 -20.656 -3.283 1 98.31 217 PRO A O 1
ATOM 1595 N N . LEU A 1 218 ? -15.297 -18.453 -3.176 1 98.5 218 LEU A N 1
ATOM 1596 C CA . LEU A 1 218 ? -13.93 -18.344 -3.678 1 98.5 218 LEU A CA 1
ATOM 1597 C C . LEU A 1 218 ? -12.93 -18.891 -2.664 1 98.5 218 LEU A C 1
ATOM 1599 O O . LEU A 1 218 ? -11.953 -19.547 -3.041 1 98.5 218 LEU A O 1
ATOM 1603 N N . ALA A 1 219 ? -13.133 -18.609 -1.361 1 98.62 219 ALA A N 1
ATOM 1604 C CA . ALA A 1 219 ? -12.242 -19.125 -0.325 1 98.62 219 ALA A CA 1
ATOM 1605 C C . ALA A 1 219 ? -12.234 -20.656 -0.328 1 98.62 219 ALA A C 1
ATOM 1607 O O . ALA A 1 219 ? -11.18 -21.281 -0.151 1 98.62 219 ALA A O 1
ATOM 1608 N N . GLN A 1 220 ? -13.352 -21.219 -0.527 1 98.56 220 GLN A N 1
ATOM 1609 C CA . GLN A 1 220 ? -13.438 -22.672 -0.565 1 98.56 220 GLN A CA 1
ATOM 1610 C C . GLN A 1 220 ? -12.695 -23.234 -1.771 1 98.56 220 GLN A C 1
ATOM 1612 O O . GLN A 1 220 ? -11.961 -24.219 -1.649 1 98.56 220 GLN A O 1
ATOM 1617 N N . ARG A 1 221 ? -12.914 -22.641 -2.932 1 98.75 221 ARG A N 1
ATOM 1618 C CA . ARG A 1 221 ? -12.203 -23.109 -4.125 1 98.75 221 ARG A CA 1
ATOM 1619 C C . ARG A 1 221 ? -10.703 -22.906 -3.975 1 98.75 221 ARG A C 1
ATOM 1621 O O . ARG A 1 221 ? -9.914 -23.75 -4.41 1 98.75 221 ARG A O 1
ATOM 1628 N N . ALA A 1 222 ? -10.344 -21.75 -3.387 1 98.88 222 ALA A N 1
ATOM 1629 C CA . ALA A 1 222 ? -8.93 -21.516 -3.123 1 98.88 222 ALA A CA 1
ATOM 1630 C C . ALA A 1 222 ? -8.336 -22.609 -2.236 1 98.88 222 ALA A C 1
ATOM 1632 O O . ALA A 1 222 ? -7.262 -23.125 -2.523 1 98.88 222 ALA A O 1
ATOM 1633 N N . HIS A 1 223 ? -9.039 -22.922 -1.182 1 98.75 223 HIS A N 1
ATOM 1634 C CA . HIS A 1 223 ? -8.609 -23.969 -0.281 1 98.75 223 HIS A CA 1
ATOM 1635 C C . HIS A 1 223 ? -8.422 -25.297 -1.029 1 98.75 223 HIS A C 1
ATOM 1637 O O . HIS A 1 223 ? -7.41 -25.969 -0.855 1 98.75 223 HIS A O 1
ATOM 1643 N N . ASP A 1 224 ? -9.359 -25.641 -1.859 1 98.88 224 ASP A N 1
ATOM 1644 C CA . ASP A 1 224 ? -9.305 -26.891 -2.611 1 98.88 224 ASP A CA 1
ATOM 1645 C C . ASP A 1 224 ? -8.125 -26.891 -3.576 1 98.88 224 ASP A C 1
ATOM 1647 O O . ASP A 1 224 ? -7.379 -27.875 -3.641 1 98.88 224 ASP A O 1
ATOM 1651 N N . VAL A 1 225 ? -7.957 -25.812 -4.289 1 98.94 225 VAL A N 1
ATOM 1652 C CA . VAL A 1 225 ? -6.891 -25.703 -5.277 1 98.94 225 VAL A CA 1
ATOM 1653 C C . VAL A 1 225 ? -5.531 -25.766 -4.582 1 98.94 225 VAL A C 1
ATOM 1655 O O . VAL A 1 225 ? -4.664 -26.562 -4.977 1 98.94 225 VAL A O 1
ATOM 1658 N N . PHE A 1 226 ? -5.344 -24.938 -3.533 1 98.94 226 PHE A N 1
ATOM 1659 C CA . PHE A 1 226 ? -4.055 -24.891 -2.854 1 98.94 226 PHE A CA 1
ATOM 1660 C C . PHE A 1 226 ? -3.75 -26.203 -2.158 1 98.94 226 PHE A C 1
ATOM 1662 O O . PHE A 1 226 ? -2.598 -26.641 -2.113 1 98.94 226 PHE A O 1
ATOM 1669 N N . THR A 1 227 ? -4.762 -26.859 -1.6 1 98.88 227 THR A N 1
ATOM 1670 C CA . THR A 1 227 ? -4.562 -28.156 -0.983 1 98.88 227 THR A CA 1
ATOM 1671 C C . THR A 1 227 ? -4.078 -29.172 -2.014 1 98.88 227 THR A C 1
ATOM 1673 O O . THR A 1 227 ? -3.088 -29.875 -1.785 1 98.88 227 THR A O 1
ATOM 1676 N N . ALA A 1 228 ? -4.777 -29.234 -3.133 1 98.88 228 ALA A N 1
ATOM 1677 C CA . ALA A 1 228 ? -4.402 -30.172 -4.195 1 98.88 228 ALA A CA 1
ATOM 1678 C C . ALA A 1 228 ? -2.982 -29.906 -4.684 1 98.88 228 ALA A C 1
ATOM 1680 O O . ALA A 1 228 ? -2.203 -30.828 -4.898 1 98.88 228 ALA A O 1
ATOM 1681 N N . TRP A 1 229 ? -2.627 -28.672 -4.859 1 98.88 229 TRP A N 1
ATOM 1682 C CA . TRP A 1 229 ? -1.299 -28.328 -5.359 1 98.88 229 TRP A CA 1
ATOM 1683 C C . TRP A 1 229 ? -0.228 -28.656 -4.324 1 98.88 229 TRP A C 1
ATOM 1685 O O . TRP A 1 229 ? 0.819 -29.219 -4.664 1 98.88 229 TRP A O 1
ATOM 1695 N N . LEU A 1 230 ? -0.482 -28.25 -3.078 1 98.81 230 LEU A N 1
ATOM 1696 C CA . LEU A 1 230 ? 0.484 -28.5 -2.014 1 98.81 230 LEU A CA 1
ATOM 1697 C C . LEU A 1 230 ? 0.719 -29.984 -1.829 1 98.81 230 LEU A C 1
ATOM 1699 O O . LEU A 1 230 ? 1.844 -30.422 -1.555 1 98.81 230 LEU A O 1
ATOM 1703 N N . ASP A 1 231 ? -0.32 -30.828 -1.956 1 98.69 231 ASP A N 1
ATOM 1704 C CA . ASP A 1 231 ? -0.146 -32.281 -1.893 1 98.69 231 ASP A CA 1
ATOM 1705 C C . ASP A 1 231 ? 0.878 -32.75 -2.92 1 98.69 231 ASP A C 1
ATOM 1707 O O . ASP A 1 231 ? 1.763 -33.531 -2.6 1 98.69 231 ASP A O 1
ATOM 1711 N N . ARG A 1 232 ? 0.765 -32.25 -4.09 1 98.31 232 ARG A N 1
ATOM 1712 C CA . ARG A 1 232 ? 1.649 -32.656 -5.18 1 98.31 232 ARG A CA 1
ATOM 1713 C C . ARG A 1 232 ? 3.057 -32.125 -4.973 1 98.31 232 ARG A C 1
ATOM 1715 O O . ARG A 1 232 ? 4.043 -32.812 -5.156 1 98.31 232 ARG A O 1
ATOM 1722 N N . ALA A 1 233 ? 3.154 -30.828 -4.617 1 98.31 233 ALA A N 1
ATOM 1723 C CA . ALA A 1 233 ? 4.445 -30.172 -4.422 1 98.31 233 ALA A CA 1
ATOM 1724 C C . ALA A 1 233 ? 5.23 -30.828 -3.291 1 98.31 233 ALA A C 1
ATOM 1726 O O . ALA A 1 233 ? 6.441 -31.031 -3.402 1 98.31 233 ALA A O 1
ATOM 1727 N N . GLU A 1 234 ? 4.539 -31.172 -2.229 1 97.69 234 GLU A N 1
ATOM 1728 C CA . GLU A 1 234 ? 5.18 -31.828 -1.093 1 97.69 234 GLU A CA 1
ATOM 1729 C C . GLU A 1 234 ? 5.645 -33.25 -1.456 1 97.69 234 GLU A C 1
ATOM 1731 O O . GLU A 1 234 ? 6.719 -33.688 -1.039 1 97.69 234 GLU A O 1
ATOM 1736 N N . ALA A 1 235 ? 4.805 -33.969 -2.189 1 97.56 235 ALA A N 1
ATOM 1737 C CA . ALA A 1 235 ? 5.195 -35.281 -2.648 1 97.56 235 ALA A CA 1
ATOM 1738 C C . ALA A 1 235 ? 6.426 -35.219 -3.547 1 97.56 235 ALA A C 1
ATOM 1740 O O . ALA A 1 235 ? 7.324 -36.062 -3.443 1 97.56 235 ALA A O 1
ATOM 1741 N N . HIS A 1 236 ? 6.414 -34.281 -4.395 1 96.81 236 HIS A N 1
ATOM 1742 C CA . HIS A 1 236 ? 7.566 -34.062 -5.262 1 96.81 236 HIS A CA 1
ATOM 1743 C C . HIS A 1 236 ? 8.836 -33.812 -4.449 1 96.81 236 HIS A C 1
ATOM 1745 O O . HIS A 1 236 ? 9.883 -34.375 -4.75 1 96.81 236 HIS A O 1
ATOM 1751 N N . ALA A 1 237 ? 8.75 -32.938 -3.518 1 95.5 237 ALA A N 1
ATOM 1752 C CA . ALA A 1 237 ? 9.898 -32.594 -2.68 1 95.5 237 ALA A CA 1
ATOM 1753 C C . ALA A 1 237 ? 10.414 -33.812 -1.938 1 95.5 237 ALA A C 1
ATOM 1755 O O . ALA A 1 237 ? 11.625 -34 -1.803 1 95.5 237 ALA A O 1
ATOM 1756 N N . ALA A 1 238 ? 9.516 -34.656 -1.483 1 93.81 238 ALA A N 1
ATOM 1757 C CA . ALA A 1 238 ? 9.883 -35.844 -0.757 1 93.81 238 ALA A CA 1
ATOM 1758 C C . ALA A 1 238 ? 10.617 -36.844 -1.666 1 93.81 238 ALA A C 1
ATOM 1760 O O . ALA A 1 238 ? 11.57 -37.5 -1.241 1 93.81 238 ALA A O 1
ATOM 1761 N N . ARG A 1 239 ? 10.156 -36.906 -2.854 1 93.31 239 ARG A N 1
ATOM 1762 C CA . ARG A 1 239 ? 10.766 -37.812 -3.809 1 93.31 239 ARG A CA 1
ATOM 1763 C C . ARG A 1 239 ? 12.156 -37.344 -4.207 1 93.31 239 ARG A C 1
ATOM 1765 O O . ARG A 1 239 ? 13.055 -38.156 -4.434 1 93.31 239 ARG A O 1
ATOM 1772 N N . SER A 1 240 ? 12.328 -36.094 -4.312 1 88.69 240 SER A N 1
ATOM 1773 C CA . SER A 1 240 ? 13.602 -35.531 -4.738 1 88.69 240 SER A CA 1
ATOM 1774 C C . SER A 1 240 ? 14.641 -35.625 -3.627 1 88.69 240 SER A C 1
ATOM 1776 O O . SER A 1 240 ? 15.844 -35.594 -3.895 1 88.69 240 SER A O 1
ATOM 1778 N N . ALA A 1 241 ? 14.211 -35.562 -2.443 1 85.12 241 ALA A N 1
ATOM 1779 C CA . ALA A 1 241 ? 15.102 -35.656 -1.292 1 85.12 241 ALA A CA 1
ATOM 1780 C C . ALA A 1 241 ? 15.531 -37.094 -1.049 1 85.12 241 ALA A C 1
ATOM 1782 O O . ALA A 1 241 ? 16.547 -37.344 -0.412 1 85.12 241 ALA A O 1
ATOM 1783 N N . ALA A 1 242 ? 14.719 -38.062 -1.512 1 74.44 242 ALA A N 1
ATOM 1784 C CA . ALA A 1 242 ? 15.062 -39.5 -1.326 1 74.44 242 ALA A CA 1
ATOM 1785 C C . ALA A 1 242 ? 16.047 -39.969 -2.389 1 74.44 242 ALA A C 1
ATOM 1787 O O . ALA A 1 242 ? 16.062 -39.438 -3.504 1 74.44 242 ALA A O 1
ATOM 1788 N N . MET B 1 1 ? -1.592 8.047 31.266 1 87.06 1 MET B N 1
ATOM 1789 C CA . MET B 1 1 ? -0.815 7.898 30.047 1 87.06 1 MET B CA 1
ATOM 1790 C C . MET B 1 1 ? -1.536 8.539 28.859 1 87.06 1 MET B C 1
ATOM 1792 O O . MET B 1 1 ? -2.746 8.367 28.703 1 87.06 1 MET B O 1
ATOM 1796 N N . LYS B 1 2 ? -0.903 9.398 28.156 1 96.06 2 LYS B N 1
ATOM 1797 C CA . LYS B 1 2 ? -1.506 10.062 27 1 96.06 2 LYS B CA 1
ATOM 1798 C C . LYS B 1 2 ? -1.696 9.094 25.844 1 96.06 2 LYS B C 1
ATOM 1800 O O . LYS B 1 2 ? -0.907 8.156 25.672 1 96.06 2 LYS B O 1
ATOM 1805 N N . THR B 1 3 ? -2.754 9.273 25.125 1 98.44 3 THR B N 1
ATOM 1806 C CA . THR B 1 3 ? -3.031 8.414 23.984 1 98.44 3 THR B CA 1
ATOM 1807 C C . THR B 1 3 ? -2.93 9.188 22.672 1 98.44 3 THR B C 1
ATOM 1809 O O . THR B 1 3 ? -3.342 10.352 22.609 1 98.44 3 THR B O 1
ATOM 1812 N N . ALA B 1 4 ? -2.311 8.586 21.719 1 98.81 4 ALA B N 1
ATOM 1813 C CA . ALA B 1 4 ? -2.271 9.102 20.359 1 98.81 4 ALA B CA 1
ATOM 1814 C C . ALA B 1 4 ? -2.83 8.078 19.359 1 98.81 4 ALA B C 1
ATOM 1816 O O . ALA B 1 4 ? -2.369 6.934 19.328 1 98.81 4 ALA B O 1
ATOM 1817 N N . LEU B 1 5 ? -3.865 8.43 18.625 1 98.81 5 LEU B N 1
ATOM 1818 C CA . LEU B 1 5 ? -4.426 7.578 17.594 1 98.81 5 LEU B CA 1
ATOM 1819 C C . LEU B 1 5 ? -4.008 8.055 16.203 1 98.81 5 LEU B C 1
ATOM 1821 O O . LEU B 1 5 ? -4.117 9.25 15.898 1 98.81 5 LEU B O 1
ATOM 1825 N N . ALA B 1 6 ? -3.453 7.215 15.453 1 98.81 6 ALA B N 1
ATOM 1826 C CA . ALA B 1 6 ? -3.082 7.496 14.07 1 98.81 6 ALA B CA 1
ATOM 1827 C C . ALA B 1 6 ? -4.043 6.816 13.094 1 98.81 6 ALA B C 1
ATOM 1829 O O . ALA B 1 6 ? -4.199 5.594 13.125 1 98.81 6 ALA B O 1
ATOM 1830 N N . LEU B 1 7 ? -4.715 7.598 12.32 1 98.75 7 LEU B N 1
ATOM 1831 C CA . LEU B 1 7 ? -5.555 7.07 11.25 1 98.75 7 LEU B CA 1
ATOM 1832 C C . LEU B 1 7 ? -4.742 6.848 9.984 1 98.75 7 LEU B C 1
ATOM 1834 O O . LEU B 1 7 ? -4.254 7.805 9.375 1 98.75 7 LEU B O 1
ATOM 1838 N N . ARG B 1 8 ? -4.602 5.641 9.617 1 98.75 8 ARG B N 1
ATOM 1839 C CA . ARG B 1 8 ? -3.779 5.223 8.484 1 98.75 8 ARG B CA 1
ATOM 1840 C C . ARG B 1 8 ? -4.645 4.707 7.34 1 98.75 8 ARG B C 1
ATOM 1842 O O . ARG B 1 8 ? -5.629 3.998 7.57 1 98.75 8 ARG B O 1
ATOM 1849 N N . HIS B 1 9 ? -4.242 5.031 6.098 1 98.69 9 HIS B N 1
ATOM 1850 C CA . HIS B 1 9 ? -5.059 4.656 4.949 1 98.69 9 HIS B CA 1
ATOM 1851 C C . HIS B 1 9 ? -4.375 3.58 4.113 1 98.69 9 HIS B C 1
ATOM 1853 O O . HIS B 1 9 ? -5.047 2.787 3.447 1 98.69 9 HIS B O 1
ATOM 1859 N N . VAL B 1 10 ? -3.045 3.566 4.059 1 98.44 10 VAL B N 1
ATOM 1860 C CA . VAL B 1 10 ? -2.236 2.498 3.48 1 98.44 10 VAL B CA 1
ATOM 1861 C C . VAL B 1 10 ? -1.087 2.152 4.426 1 98.44 10 VAL B C 1
ATOM 1863 O O . VAL B 1 10 ? -0.514 3.037 5.062 1 98.44 10 VAL B O 1
ATOM 1866 N N . PRO B 1 11 ? -0.718 0.967 4.441 1 97.5 11 PRO B N 1
ATOM 1867 C CA . PRO B 1 11 ? 0.195 0.518 5.496 1 97.5 11 PRO B CA 1
ATOM 1868 C C . PRO B 1 11 ? 1.572 1.171 5.402 1 97.5 11 PRO B C 1
ATOM 1870 O O . PRO B 1 11 ? 2.273 1.291 6.41 1 97.5 11 PRO B O 1
ATOM 1873 N N . PHE B 1 12 ? 1.966 1.59 4.266 1 97.81 12 PHE B N 1
ATOM 1874 C CA . PHE B 1 12 ? 3.328 2.09 4.121 1 97.81 12 PHE B CA 1
ATOM 1875 C C . PHE B 1 12 ? 3.377 3.598 4.328 1 97.81 12 PHE B C 1
ATOM 1877 O O . PHE B 1 12 ? 4.453 4.195 4.324 1 97.81 12 PHE B O 1
ATOM 1884 N N . GLU B 1 13 ? 2.217 4.262 4.449 1 98.31 13 GLU B N 1
ATOM 1885 C CA . GLU B 1 13 ? 2.143 5.637 4.941 1 98.31 13 GLU B CA 1
ATOM 1886 C C . GLU B 1 13 ? 1.807 5.672 6.43 1 98.31 13 GLU B C 1
ATOM 1888 O O . GLU B 1 13 ? 0.649 5.871 6.805 1 98.31 13 GLU B O 1
ATOM 1893 N N . HIS B 1 14 ? 2.795 5.5 7.281 1 98.44 14 HIS B N 1
ATOM 1894 C CA . HIS B 1 14 ? 2.621 5.434 8.727 1 98.44 14 HIS B CA 1
ATOM 1895 C C . HIS B 1 14 ? 3.334 6.59 9.422 1 98.44 14 HIS B C 1
ATOM 1897 O O . HIS B 1 14 ? 3.77 7.539 8.766 1 98.44 14 HIS B O 1
ATOM 1903 N N . LEU B 1 15 ? 3.469 6.531 10.727 1 98.81 15 LEU B N 1
ATOM 1904 C CA . LEU B 1 15 ? 3.902 7.664 11.539 1 98.81 15 LEU B CA 1
ATOM 1905 C C . LEU B 1 15 ? 5.383 7.953 11.32 1 98.81 15 LEU B C 1
ATOM 1907 O O . LEU B 1 15 ? 5.863 9.047 11.641 1 98.81 15 LEU B O 1
ATOM 1911 N N . GLY B 1 16 ? 6.117 6.957 10.789 1 98.44 16 GLY B N 1
ATOM 1912 C CA . GLY B 1 16 ? 7.527 7.164 10.508 1 98.44 16 GLY B CA 1
ATOM 1913 C C . GLY B 1 16 ? 8.305 7.707 11.688 1 98.44 16 GLY B C 1
ATOM 1914 O O . GLY B 1 16 ? 8.234 7.156 12.789 1 98.44 16 GLY B O 1
ATOM 1915 N N . VAL B 1 17 ? 8.992 8.789 11.5 1 98.56 17 VAL B N 1
ATOM 1916 C CA . VAL B 1 17 ? 9.891 9.344 12.508 1 98.56 17 VAL B CA 1
ATOM 1917 C C . VAL B 1 17 ? 9.07 9.977 13.633 1 98.56 17 VAL B C 1
ATOM 1919 O O . VAL B 1 17 ? 9.602 10.242 14.711 1 98.56 17 VAL B O 1
ATOM 1922 N N . LEU B 1 18 ? 7.832 10.258 13.383 1 98.75 18 LEU B N 1
ATOM 1923 C CA . LEU B 1 18 ? 6.973 10.859 14.398 1 98.75 18 LEU B CA 1
ATOM 1924 C C . LEU B 1 18 ? 6.672 9.867 15.516 1 98.75 18 LEU B C 1
ATOM 1926 O O . LEU B 1 18 ? 6.457 10.266 16.656 1 98.75 18 LEU B O 1
ATOM 1930 N N . GLU B 1 19 ? 6.594 8.578 15.188 1 98.69 19 GLU B N 1
ATOM 1931 C CA . GLU B 1 19 ? 6.207 7.562 16.156 1 98.69 19 GLU B CA 1
ATOM 1932 C C . GLU B 1 19 ? 7.164 7.551 17.344 1 98.69 19 GLU B C 1
ATOM 1934 O O . GLU B 1 19 ? 6.727 7.543 18.5 1 98.69 19 GLU B O 1
ATOM 1939 N N . SER B 1 20 ? 8.445 7.535 17.078 1 97.94 20 SER B N 1
ATOM 1940 C CA . SER B 1 20 ? 9.438 7.488 18.141 1 97.94 20 SER B CA 1
ATOM 1941 C C . SER B 1 20 ? 9.344 8.719 19.031 1 97.94 20 SER B C 1
ATOM 1943 O O . SER B 1 20 ? 9.547 8.633 20.25 1 97.94 20 SER B O 1
ATOM 1945 N N . LEU B 1 21 ? 9.109 9.836 18.391 1 98.62 21 LEU B N 1
ATOM 1946 C CA . LEU B 1 21 ? 8.961 11.07 19.156 1 98.62 21 LEU B CA 1
ATOM 1947 C C . LEU B 1 21 ? 7.754 10.984 20.094 1 98.62 21 LEU B C 1
ATOM 1949 O O . LEU B 1 21 ? 7.844 11.359 21.266 1 98.62 21 LEU B O 1
ATOM 1953 N N . LEU B 1 22 ? 6.609 10.484 19.609 1 98.75 22 LEU B N 1
ATOM 1954 C CA . LEU B 1 22 ? 5.402 10.344 20.422 1 98.75 22 LEU B CA 1
ATOM 1955 C C . LEU B 1 22 ? 5.633 9.383 21.578 1 98.75 22 LEU B C 1
ATOM 1957 O O . LEU B 1 22 ? 5.25 9.672 22.719 1 98.75 22 LEU B O 1
ATOM 1961 N N . LEU B 1 23 ? 6.242 8.273 21.297 1 98.5 23 LEU B N 1
ATOM 1962 C CA . LEU B 1 23 ? 6.551 7.301 22.328 1 98.5 23 LEU B CA 1
ATOM 1963 C C . LEU B 1 23 ? 7.457 7.91 23.391 1 98.5 23 LEU B C 1
ATOM 1965 O O . LEU B 1 23 ? 7.23 7.73 24.594 1 98.5 23 LEU B O 1
ATOM 1969 N N . GLY B 1 24 ? 8.469 8.641 22.938 1 98.06 24 GLY B N 1
ATOM 1970 C CA . GLY B 1 24 ? 9.383 9.305 23.844 1 98.06 24 GLY B CA 1
ATOM 1971 C C . GLY B 1 24 ? 8.711 10.328 24.75 1 98.06 24 GLY B C 1
ATOM 1972 O O . GLY B 1 24 ? 9.172 10.586 25.859 1 98.06 24 GLY B O 1
ATOM 1973 N N . ARG B 1 25 ? 7.617 10.883 24.312 1 97.81 25 ARG B N 1
ATOM 1974 C CA . ARG B 1 25 ? 6.887 11.898 25.062 1 97.81 25 ARG B CA 1
ATOM 1975 C C . ARG B 1 25 ? 5.824 11.266 25.953 1 97.81 25 ARG B C 1
ATOM 1977 O O . ARG B 1 25 ? 5.02 11.969 26.562 1 97.81 25 ARG B O 1
ATOM 1984 N N . GLY B 1 26 ? 5.75 9.875 25.859 1 97.94 26 GLY B N 1
ATOM 1985 C CA . GLY B 1 26 ? 4.895 9.164 26.812 1 97.94 26 GLY B CA 1
ATOM 1986 C C . GLY B 1 26 ? 3.541 8.805 26.234 1 97.94 26 GLY B C 1
ATOM 1987 O O . GLY B 1 26 ? 2.648 8.359 26.953 1 97.94 26 GLY B O 1
ATOM 1988 N N . TYR B 1 27 ? 3.357 9.008 24.953 1 98.75 27 TYR B N 1
ATOM 1989 C CA . TYR B 1 27 ? 2.096 8.609 24.328 1 98.75 27 TYR B CA 1
ATOM 1990 C C . TYR B 1 27 ? 2.012 7.098 24.172 1 98.75 27 TYR B C 1
ATOM 1992 O O . TYR B 1 27 ? 2.99 6.453 23.797 1 98.75 27 TYR B O 1
ATOM 2000 N N . ALA B 1 28 ? 0.882 6.527 24.562 1 98.62 28 ALA B N 1
ATOM 2001 C CA . ALA B 1 28 ? 0.497 5.227 24.016 1 98.62 28 ALA B CA 1
ATOM 2002 C C . ALA B 1 28 ? -0.056 5.371 22.609 1 98.62 28 ALA B C 1
ATOM 2004 O O . ALA B 1 28 ? -1.146 5.91 22.406 1 98.62 28 ALA B O 1
ATOM 2005 N N . VAL B 1 29 ? 0.663 4.883 21.656 1 98.69 29 VAL B N 1
ATOM 2006 C CA . VAL B 1 29 ? 0.319 5.105 20.25 1 98.69 29 VAL B CA 1
ATOM 2007 C C . VAL B 1 29 ? -0.45 3.9 19.719 1 98.69 29 VAL B C 1
ATOM 2009 O O . VAL B 1 29 ? -0.043 2.754 19.922 1 98.69 29 VAL B O 1
ATOM 2012 N N . ARG B 1 30 ? -1.551 4.117 19.109 1 98.25 30 ARG B N 1
ATOM 2013 C CA . ARG B 1 30 ? -2.336 3.09 18.422 1 98.25 30 ARG B CA 1
ATOM 2014 C C . ARG B 1 30 ? -2.674 3.514 17 1 98.25 30 ARG B C 1
ATOM 2016 O O . ARG B 1 30 ? -3.078 4.652 16.766 1 98.25 30 ARG B O 1
ATOM 2023 N N . THR B 1 31 ? -2.463 2.664 16.078 1 98.38 31 THR B N 1
ATOM 2024 C CA . THR B 1 31 ? -2.809 2.918 14.68 1 98.38 31 THR B CA 1
ATOM 2025 C C . THR B 1 31 ? -4.152 2.287 14.336 1 98.38 31 THR B C 1
ATOM 2027 O O . THR B 1 31 ? -4.418 1.139 14.695 1 98.38 31 THR B O 1
ATOM 2030 N N . LEU B 1 32 ? -5.012 3.045 13.734 1 98.12 32 LEU B N 1
ATOM 2031 C CA . LEU B 1 32 ? -6.293 2.59 13.203 1 98.12 32 LEU B CA 1
ATOM 2032 C C . LEU B 1 32 ? -6.297 2.625 11.68 1 98.12 32 LEU B C 1
ATOM 2034 O O . LEU B 1 32 ? -6.027 3.668 11.078 1 98.12 32 LEU B O 1
ATOM 2038 N N . ASP B 1 33 ? -6.574 1.517 11.055 1 97.69 33 ASP B N 1
ATOM 2039 C CA . ASP B 1 33 ? -6.652 1.465 9.602 1 97.69 33 ASP B CA 1
ATOM 2040 C C . ASP B 1 33 ? -8.031 1.906 9.109 1 97.69 33 ASP B C 1
ATOM 2042 O O . ASP B 1 33 ? -8.992 1.142 9.18 1 97.69 33 ASP B O 1
ATOM 2046 N N . ALA B 1 34 ? -8.062 3.092 8.539 1 96.88 34 ALA B N 1
ATOM 2047 C CA . ALA B 1 34 ? -9.305 3.662 8.031 1 96.88 34 ALA B CA 1
ATOM 2048 C C . ALA B 1 34 ? -9.844 2.852 6.855 1 96.88 34 ALA B C 1
ATOM 2050 O O . ALA B 1 34 ? -9.086 2.465 5.961 1 96.88 34 ALA B O 1
ATOM 2051 N N . GLY B 1 35 ? -11.086 2.566 6.883 1 95.69 35 GLY B N 1
ATOM 2052 C CA . GLY B 1 35 ? -11.727 1.842 5.797 1 95.69 35 GLY B CA 1
ATOM 2053 C C . GLY B 1 35 ? -11.766 0.343 6.023 1 95.69 35 GLY B C 1
ATOM 2054 O O . GLY B 1 35 ? -12.562 -0.362 5.402 1 95.69 35 GLY B O 1
ATOM 2055 N N . LEU B 1 36 ? -10.891 -0.165 6.863 1 95.62 36 LEU B N 1
ATOM 2056 C CA . LEU B 1 36 ? -10.82 -1.607 7.066 1 95.62 36 LEU B CA 1
ATOM 2057 C C . LEU B 1 36 ? -11.68 -2.031 8.25 1 95.62 36 LEU B C 1
ATOM 2059 O O . LEU B 1 36 ? -12.086 -3.191 8.344 1 95.62 36 LEU B O 1
ATOM 2063 N N . GLN B 1 37 ? -11.914 -1.163 9.148 1 92 37 GLN B N 1
ATOM 2064 C CA . GLN B 1 37 ? -12.805 -1.338 10.289 1 92 37 GLN B CA 1
ATOM 2065 C C . GLN B 1 37 ? -13.469 -0.02 10.672 1 92 37 GLN B C 1
ATOM 2067 O O . GLN B 1 37 ? -12.969 1.056 10.344 1 92 37 GLN B O 1
ATOM 2072 N N . PRO B 1 38 ? -14.609 -0.172 11.305 1 93.56 38 PRO B N 1
ATOM 2073 C CA . PRO B 1 38 ? -15.211 1.068 11.789 1 93.56 38 PRO B CA 1
ATOM 2074 C C . PRO B 1 38 ? -14.297 1.835 12.75 1 93.56 38 PRO B C 1
ATOM 2076 O O . PRO B 1 38 ? -13.594 1.225 13.555 1 93.56 38 PRO B O 1
ATOM 2079 N N . LEU B 1 39 ? -14.32 3.146 12.586 1 95.56 39 LEU B N 1
ATOM 2080 C CA . LEU B 1 39 ? -13.516 3.971 13.484 1 95.56 39 LEU B CA 1
ATOM 2081 C C . LEU B 1 39 ? -14.164 4.078 14.859 1 95.56 39 LEU B C 1
ATOM 2083 O O . LEU B 1 39 ? -15.383 4.242 14.961 1 95.56 39 LEU B O 1
ATOM 2087 N N . PRO B 1 40 ? -13.414 3.918 15.906 1 95.81 40 PRO B N 1
ATOM 2088 C CA . PRO B 1 40 ? -13.953 4.055 17.266 1 95.81 40 PRO B CA 1
ATOM 2089 C C . PRO B 1 40 ? -14.18 5.508 17.656 1 95.81 40 PRO B C 1
ATOM 2091 O O . PRO B 1 40 ? -13.266 6.172 18.156 1 95.81 40 PRO B O 1
ATOM 2094 N N . ALA B 1 41 ? -15.359 5.949 17.531 1 93.56 41 ALA B N 1
ATOM 2095 C CA . ALA B 1 41 ? -15.703 7.355 17.719 1 93.56 41 ALA B CA 1
ATOM 2096 C C . ALA B 1 41 ? -15.352 7.82 19.125 1 93.56 41 ALA B C 1
ATOM 2098 O O . ALA B 1 41 ? -14.797 8.906 19.312 1 93.56 41 ALA B O 1
ATOM 2099 N N . GLU B 1 42 ? -15.664 7 20.062 1 95.38 42 GLU B N 1
ATOM 2100 C CA . GLU B 1 42 ? -15.414 7.375 21.453 1 95.38 42 GLU B CA 1
ATOM 2101 C C . GLU B 1 42 ? -13.914 7.488 21.734 1 95.38 42 GLU B C 1
ATOM 2103 O O . GLU B 1 42 ? -13.477 8.414 22.406 1 95.38 42 GLU B O 1
ATOM 2108 N N . ALA B 1 43 ? -13.219 6.535 21.203 1 96.38 43 ALA B N 1
ATOM 2109 C CA . ALA B 1 43 ? -11.766 6.566 21.375 1 96.38 43 ALA B CA 1
ATOM 2110 C C . ALA B 1 43 ? -11.156 7.785 20.703 1 96.38 43 ALA B C 1
ATOM 2112 O O . ALA B 1 43 ? -10.25 8.422 21.25 1 96.38 43 ALA B O 1
ATOM 2113 N N . LEU B 1 44 ? -11.648 8.078 19.516 1 96.94 44 LEU B N 1
ATOM 2114 C CA . LEU B 1 44 ? -11.156 9.234 18.781 1 96.94 44 LEU B CA 1
ATOM 2115 C C . LEU B 1 44 ? -11.445 10.523 19.547 1 96.94 44 LEU B C 1
ATOM 2117 O O . LEU B 1 44 ? -10.602 11.414 19.609 1 96.94 44 LEU B O 1
ATOM 2121 N N . ALA B 1 45 ? -12.562 10.594 20.156 1 95.75 45 ALA B N 1
ATOM 2122 C CA . ALA B 1 45 ? -12.961 11.773 20.922 1 95.75 45 ALA B CA 1
ATOM 2123 C C . ALA B 1 45 ? -12.117 11.922 22.188 1 95.75 45 ALA B C 1
ATOM 2125 O O . ALA B 1 45 ? -11.805 13.031 22.609 1 95.75 45 ALA B O 1
ATOM 2126 N N . ALA B 1 46 ? -11.773 10.82 22.766 1 96.81 46 ALA B N 1
ATOM 2127 C CA . ALA B 1 46 ? -11.125 10.828 24.062 1 96.81 46 ALA B CA 1
ATOM 2128 C C . ALA B 1 46 ? -9.609 10.953 23.922 1 96.81 46 ALA B C 1
ATOM 2130 O O . ALA B 1 46 ? -8.922 11.312 24.875 1 96.81 46 ALA B O 1
ATOM 2131 N N . ALA B 1 47 ? -9.055 10.664 22.766 1 98.5 47 ALA B N 1
ATOM 2132 C CA . ALA B 1 47 ? -7.609 10.633 22.578 1 98.5 47 ALA B CA 1
ATOM 2133 C C . ALA B 1 47 ? -6.992 12 22.875 1 98.5 47 ALA B C 1
ATOM 2135 O O . ALA B 1 47 ? -7.613 13.039 22.625 1 98.5 47 ALA B O 1
ATOM 2136 N N . ASP B 1 48 ? -5.789 11.984 23.391 1 98.69 48 ASP B N 1
ATOM 2137 C CA . ASP B 1 48 ? -5.062 13.227 23.656 1 98.69 48 ASP B CA 1
ATOM 2138 C C . ASP B 1 48 ? -4.543 13.836 22.359 1 98.69 48 ASP B C 1
ATOM 2140 O O . ASP B 1 48 ? -4.344 15.055 22.266 1 98.69 48 ASP B O 1
ATOM 2144 N N . LEU B 1 49 ? -4.266 13.008 21.391 1 98.81 49 LEU B N 1
ATOM 2145 C CA . LEU B 1 49 ? -3.789 13.414 20.078 1 98.81 49 LEU B CA 1
ATOM 2146 C C . LEU B 1 49 ? -4.332 12.492 19 1 98.81 49 LEU B C 1
ATOM 2148 O O . LEU B 1 49 ? -4.375 11.273 19.172 1 98.81 49 LEU B O 1
ATOM 2152 N N . VAL B 1 50 ? -4.84 13.023 17.906 1 98.88 50 VAL B N 1
ATOM 2153 C CA . VAL B 1 50 ? -5.164 12.258 16.703 1 98.88 50 VAL B CA 1
ATOM 2154 C C . VAL B 1 50 ? -4.309 12.742 15.539 1 98.88 50 VAL B C 1
ATOM 2156 O O . VAL B 1 50 ? -4.141 13.953 15.344 1 98.88 50 VAL B O 1
ATOM 2159 N N . VAL B 1 51 ? -3.654 11.867 14.891 1 98.94 51 VAL B N 1
ATOM 2160 C CA . VAL B 1 51 ? -2.922 12.125 13.656 1 98.94 51 VAL B CA 1
ATOM 2161 C C . VAL B 1 51 ? -3.639 11.461 12.484 1 98.94 51 VAL B C 1
ATOM 2163 O O . VAL B 1 51 ? -3.848 10.242 12.477 1 98.94 51 VAL B O 1
ATOM 2166 N N . VAL B 1 52 ? -4.094 12.227 11.539 1 98.94 52 VAL B N 1
ATOM 2167 C CA . VAL B 1 52 ? -4.672 11.688 10.312 1 98.94 52 VAL B CA 1
ATOM 2168 C C . VAL B 1 52 ? -3.627 11.695 9.203 1 98.94 52 VAL B C 1
ATOM 2170 O O . VAL B 1 52 ? -3.162 12.758 8.789 1 98.94 52 VAL B O 1
ATOM 2173 N N . LEU B 1 53 ? -3.252 10.562 8.719 1 98.88 53 LEU B N 1
ATOM 2174 C CA . LEU B 1 53 ? -2.146 10.406 7.781 1 98.88 53 LEU B CA 1
ATOM 2175 C C . LEU B 1 53 ? -2.631 10.547 6.344 1 98.88 53 LEU B C 1
ATOM 2177 O O . LEU B 1 53 ? -3.781 10.922 6.105 1 98.88 53 LEU B O 1
ATOM 2181 N N . GLY B 1 54 ? -1.684 10.406 5.41 1 98.75 54 GLY B N 1
ATOM 2182 C CA . GLY B 1 54 ? -2.014 10.539 3.998 1 98.75 54 GLY B CA 1
ATOM 2183 C C . GLY B 1 54 ? -2.668 9.297 3.418 1 98.75 54 GLY B C 1
ATOM 2184 O O . GLY B 1 54 ? -2.977 8.359 4.148 1 98.75 54 GLY B O 1
ATOM 2185 N N . GLY B 1 55 ? -2.961 9.336 2.197 1 98.31 55 GLY B N 1
ATOM 2186 C CA . GLY B 1 55 ? -3.539 8.227 1.451 1 98.31 55 GLY B CA 1
ATOM 2187 C C . GLY B 1 55 ? -3.76 8.547 -0.015 1 98.31 55 GLY B C 1
ATOM 2188 O O . GLY B 1 55 ? -3.727 9.711 -0.413 1 98.31 55 GLY B O 1
ATOM 2189 N N . PRO B 1 56 ? -3.955 7.512 -0.745 1 97.94 56 PRO B N 1
ATOM 2190 C CA . PRO B 1 56 ? -3.992 7.68 -2.199 1 97.94 56 PRO B CA 1
ATOM 2191 C C . PRO B 1 56 ? -5.395 7.988 -2.721 1 97.94 56 PRO B C 1
ATOM 2193 O O . PRO B 1 56 ? -5.633 7.934 -3.932 1 97.94 56 PRO B O 1
ATOM 2196 N N . ILE B 1 57 ? -6.332 8.32 -1.863 1 97.94 57 ILE B N 1
ATOM 2197 C CA . ILE B 1 57 ? -7.703 8.594 -2.283 1 97.94 57 ILE B CA 1
ATOM 2198 C C . ILE B 1 57 ? -8.008 10.078 -2.105 1 97.94 57 ILE B C 1
ATOM 2200 O O . ILE B 1 57 ? -7.246 10.805 -1.456 1 97.94 57 ILE B O 1
ATOM 2204 N N . GLY B 1 58 ? -9.109 10.523 -2.713 1 97.69 58 GLY B N 1
ATOM 2205 C CA . GLY B 1 58 ? -9.492 11.922 -2.631 1 97.69 58 GLY B CA 1
ATOM 2206 C C . GLY B 1 58 ? -10.32 12.25 -1.405 1 97.69 58 GLY B C 1
ATOM 2207 O O . GLY B 1 58 ? -11.117 11.422 -0.956 1 97.69 58 GLY B O 1
ATOM 2208 N N . ALA B 1 59 ? -10.188 13.43 -0.975 1 98.44 59 ALA B N 1
ATOM 2209 C CA . ALA B 1 59 ? -10.859 13.875 0.244 1 98.44 59 ALA B CA 1
ATOM 2210 C C . ALA B 1 59 ? -12.375 13.898 0.061 1 98.44 59 ALA B C 1
ATOM 2212 O O . ALA B 1 59 ? -13.125 13.844 1.037 1 98.44 59 ALA B O 1
ATOM 2213 N N . PHE B 1 60 ? -12.828 13.984 -1.206 1 97.69 60 PHE B N 1
ATOM 2214 C CA . PHE B 1 60 ? -14.258 14.062 -1.477 1 97.69 60 PHE B CA 1
ATOM 2215 C C . PHE B 1 60 ? -14.734 12.82 -2.219 1 97.69 60 PHE B C 1
ATOM 2217 O O . PHE B 1 60 ? -15.734 12.867 -2.938 1 97.69 60 PHE B O 1
ATOM 2224 N N . ASP B 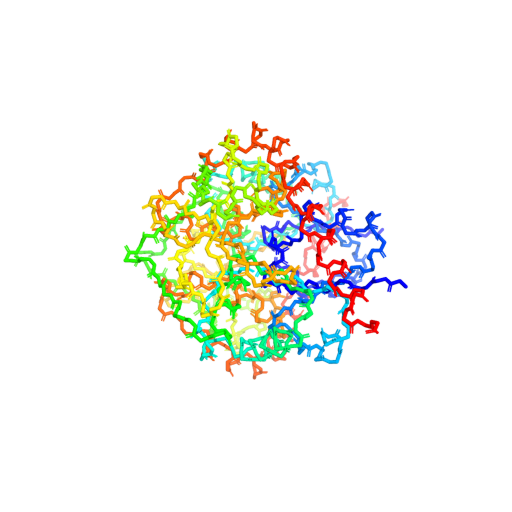1 61 ? -14.016 11.766 -2.109 1 97.25 61 ASP B N 1
ATOM 2225 C CA . ASP B 1 61 ? -14.367 10.531 -2.803 1 97.25 61 ASP B CA 1
ATOM 2226 C C . ASP B 1 61 ? -15.297 9.672 -1.95 1 97.25 61 ASP B C 1
ATOM 2228 O O . ASP B 1 61 ? -15.18 8.445 -1.938 1 97.25 61 ASP B O 1
ATOM 2232 N N . ASP B 1 62 ? -16.234 10.234 -1.234 1 95.75 62 ASP B N 1
ATOM 2233 C CA . ASP B 1 62 ? -17.141 9.547 -0.316 1 95.75 62 ASP B CA 1
ATOM 2234 C C . ASP B 1 62 ? -17.938 8.461 -1.04 1 95.75 62 ASP B C 1
ATOM 2236 O O . ASP B 1 62 ? -18.234 7.418 -0.464 1 95.75 62 ASP B O 1
ATOM 2240 N N . ASP B 1 63 ? -18.328 8.82 -2.219 1 96.62 63 ASP B N 1
ATOM 2241 C CA . ASP B 1 63 ? -19.125 7.848 -2.965 1 96.62 63 ASP B CA 1
ATOM 2242 C C . ASP B 1 63 ? -18.328 6.574 -3.234 1 96.62 63 ASP B C 1
ATOM 2244 O O . ASP B 1 63 ? -18.859 5.469 -3.164 1 96.62 63 ASP B O 1
ATOM 2248 N N . ARG B 1 64 ? -17.016 6.715 -3.52 1 97.94 64 ARG B N 1
ATOM 2249 C CA . ARG B 1 64 ? -16.141 5.594 -3.832 1 97.94 64 ARG B CA 1
ATOM 2250 C C . ARG B 1 64 ? -15.617 4.934 -2.561 1 97.94 64 ARG B C 1
ATOM 2252 O O . ARG B 1 64 ? -15.414 3.721 -2.523 1 97.94 64 ARG B O 1
ATOM 2259 N N . TYR B 1 65 ? -15.398 5.738 -1.566 1 98.31 65 TYR B N 1
ATOM 2260 C CA . TYR B 1 65 ? -14.867 5.281 -0.288 1 98.31 65 TYR B CA 1
ATOM 2261 C C . TYR B 1 65 ? -15.695 5.824 0.873 1 98.31 65 TYR B C 1
ATOM 2263 O O . TYR B 1 65 ? -15.312 6.82 1.498 1 98.31 65 TYR B O 1
ATOM 2271 N N . PRO B 1 66 ? -16.703 5.145 1.311 1 97 66 PRO B N 1
ATOM 2272 C CA . PRO B 1 66 ? -17.719 5.68 2.215 1 97 66 PRO B CA 1
ATOM 2273 C C . PRO B 1 66 ? -17.172 5.969 3.613 1 97 66 PRO B C 1
ATOM 2275 O O . PRO B 1 66 ? -17.719 6.812 4.332 1 97 66 PRO B O 1
ATOM 2278 N N . PHE B 1 67 ? -16.078 5.289 4.039 1 97.44 67 PHE B N 1
ATOM 2279 C CA . PHE B 1 67 ? -15.523 5.504 5.371 1 97.44 67 PHE B CA 1
ATOM 2280 C C . PHE B 1 67 ? -15.062 6.945 5.543 1 97.44 67 PHE B C 1
ATOM 2282 O O . PHE B 1 67 ? -14.914 7.426 6.668 1 97.44 67 PHE B O 1
ATOM 2289 N N . LEU B 1 68 ? -14.859 7.684 4.426 1 98.25 68 LEU B N 1
ATOM 2290 C CA . LEU B 1 68 ? -14.43 9.078 4.465 1 98.25 68 LEU B CA 1
ATOM 2291 C C . LEU B 1 68 ? -15.445 9.945 5.191 1 98.25 68 LEU B C 1
ATOM 2293 O O . LEU B 1 68 ? -15.086 10.93 5.84 1 98.25 68 LEU B O 1
ATOM 2297 N N . ARG B 1 69 ? -16.719 9.57 5.078 1 97 69 ARG B N 1
ATOM 2298 C CA . ARG B 1 69 ? -17.75 10.336 5.762 1 97 69 ARG B CA 1
ATOM 2299 C C . ARG B 1 69 ? -17.578 10.281 7.273 1 97 69 ARG B C 1
ATOM 2301 O O . ARG B 1 69 ? -17.562 11.32 7.941 1 97 69 ARG B O 1
ATOM 2308 N N . GLU B 1 70 ? -17.422 9.047 7.754 1 96 70 GLU B N 1
ATOM 2309 C CA . GLU B 1 70 ? -17.203 8.852 9.188 1 96 70 GLU B CA 1
ATOM 2310 C C . GLU B 1 70 ? -15.922 9.539 9.648 1 96 70 GLU B C 1
ATOM 2312 O O . GLU B 1 70 ? -15.891 10.148 10.727 1 96 70 GLU B O 1
ATOM 2317 N N . GLU B 1 71 ? -14.945 9.406 8.906 1 97.88 71 GLU B N 1
ATOM 2318 C CA . GLU B 1 71 ? -13.656 9.992 9.242 1 97.88 71 GLU B CA 1
ATOM 2319 C C . GLU B 1 71 ? -13.734 11.516 9.266 1 97.88 71 GLU B C 1
ATOM 2321 O O . GLU B 1 71 ? -13.25 12.156 10.203 1 97.88 71 GLU B O 1
ATOM 2326 N N . THR B 1 72 ? -14.359 12.086 8.219 1 98.19 72 THR B N 1
ATOM 2327 C CA . THR B 1 72 ? -14.508 13.539 8.141 1 98.19 72 THR B CA 1
ATOM 2328 C C . THR B 1 72 ? -15.344 14.055 9.305 1 98.19 72 THR B C 1
ATOM 2330 O O . THR B 1 72 ? -15.039 15.102 9.883 1 98.19 72 THR B O 1
ATOM 2333 N N . ASP B 1 73 ? -16.391 13.32 9.664 1 97.5 73 ASP B N 1
ATOM 2334 C CA . ASP B 1 73 ? -17.219 13.695 10.797 1 97.5 73 ASP B CA 1
ATOM 2335 C C . ASP B 1 73 ? -16.422 13.703 12.094 1 97.5 73 ASP B C 1
ATOM 2337 O O . ASP B 1 73 ? -16.562 14.602 12.922 1 97.5 73 ASP B O 1
ATOM 2341 N N . ALA B 1 74 ? -15.625 12.68 12.297 1 97.88 74 ALA B N 1
ATOM 2342 C CA . ALA B 1 74 ? -14.781 12.602 13.484 1 97.88 74 ALA B CA 1
ATOM 2343 C C . ALA B 1 74 ? -13.805 13.773 13.547 1 97.88 74 ALA B C 1
ATOM 2345 O O . ALA B 1 74 ? -13.586 14.359 14.609 1 97.88 74 ALA B O 1
ATOM 2346 N N . ILE B 1 75 ? -13.227 14.086 12.414 1 98.56 75 ILE B N 1
ATOM 2347 C CA . ILE B 1 75 ? -12.289 15.203 12.312 1 98.56 75 ILE B CA 1
ATOM 2348 C C . ILE B 1 75 ? -13.008 16.516 12.656 1 98.56 75 ILE B C 1
ATOM 2350 O O . ILE B 1 75 ? -12.492 17.312 13.438 1 98.56 75 ILE B O 1
ATOM 2354 N N . ALA B 1 76 ? -14.195 16.703 12.078 1 98.44 76 ALA B N 1
ATOM 2355 C CA . ALA B 1 76 ? -14.984 17.906 12.32 1 98.44 76 ALA B CA 1
ATOM 2356 C C . ALA B 1 76 ? -15.289 18.078 13.805 1 98.44 76 ALA B C 1
ATOM 2358 O O . ALA B 1 76 ? -15.156 19.172 14.352 1 98.44 76 ALA B O 1
ATOM 2359 N N . ARG B 1 77 ? -15.711 17.047 14.43 1 98 77 ARG B N 1
ATOM 2360 C CA . ARG B 1 77 ? -16.031 17.078 15.852 1 98 77 ARG B CA 1
ATOM 2361 C C . ARG B 1 77 ? -14.805 17.438 16.672 1 98 77 ARG B C 1
ATOM 2363 O O . ARG B 1 77 ? -14.898 18.219 17.625 1 98 77 ARG B O 1
ATOM 2370 N N . ARG B 1 78 ? -13.75 16.891 16.312 1 98.12 78 ARG B N 1
ATOM 2371 C CA . ARG B 1 78 ? -12.516 17.156 17.047 1 98.12 78 ARG B CA 1
ATOM 2372 C C . ARG B 1 78 ? -12.07 18.594 16.891 1 98.12 78 ARG B C 1
ATOM 2374 O O . ARG B 1 78 ? -11.625 19.234 17.844 1 98.12 78 ARG B O 1
ATOM 2381 N N . LEU B 1 79 ? -12.141 19.078 15.672 1 98.12 79 LEU B N 1
ATOM 2382 C CA . LEU B 1 79 ? -11.805 20.469 15.406 1 98.12 79 LEU B CA 1
ATOM 2383 C C . LEU B 1 79 ? -12.711 21.406 16.203 1 98.12 79 LEU B C 1
ATOM 2385 O O . LEU B 1 79 ? -12.234 22.391 16.781 1 98.12 79 LEU B O 1
ATOM 2389 N N . ALA B 1 80 ? -13.961 21.094 16.25 1 97.38 80 ALA B N 1
ATOM 2390 C CA . ALA B 1 80 ? -14.922 21.906 17 1 97.38 80 ALA B CA 1
ATOM 2391 C C . ALA B 1 80 ? -14.594 21.906 18.484 1 97.38 80 ALA B C 1
ATOM 2393 O O . ALA B 1 80 ? -14.797 22.906 19.172 1 97.38 80 ALA B O 1
ATOM 2394 N N . ALA B 1 81 ? -14.109 20.812 18.953 1 97.69 81 ALA B N 1
ATOM 2395 C CA . ALA B 1 81 ? -13.766 20.672 20.359 1 97.69 81 ALA B CA 1
ATOM 2396 C C . ALA B 1 81 ? -12.398 21.297 20.656 1 97.69 81 ALA B C 1
ATOM 2398 O O . ALA B 1 81 ? -11.961 21.328 21.812 1 97.69 81 ALA B O 1
ATOM 2399 N N . ARG B 1 82 ? -11.656 21.75 19.641 1 98 82 ARG B N 1
ATOM 2400 C CA . ARG B 1 82 ? -10.336 22.375 19.719 1 98 82 ARG B CA 1
ATOM 2401 C C . ARG B 1 82 ? -9.336 21.438 20.375 1 98 82 ARG B C 1
ATOM 2403 O O . ARG B 1 82 ? -8.539 21.859 21.219 1 98 82 ARG B O 1
ATOM 2410 N N . LYS B 1 83 ? -9.492 20.125 20.094 1 98.12 83 LYS B N 1
ATOM 2411 C CA . LYS B 1 83 ? -8.555 19.109 20.609 1 98.12 83 LYS B CA 1
ATOM 2412 C C . LYS B 1 83 ? -7.391 18.922 19.641 1 98.12 83 LYS B C 1
ATOM 2414 O O . LYS B 1 83 ? -7.539 19.094 18.438 1 98.12 83 LYS B O 1
ATOM 2419 N N . PRO B 1 84 ? -6.215 18.531 20.125 1 98.88 84 PRO B N 1
ATOM 2420 C CA . PRO B 1 84 ? -5.02 18.391 19.281 1 98.88 84 PRO B CA 1
ATOM 2421 C C . PRO B 1 84 ? -5.23 17.453 18.109 1 98.88 84 PRO B C 1
ATOM 2423 O O . PRO B 1 84 ? -5.645 16.297 18.297 1 98.88 84 PRO B O 1
ATOM 2426 N N . LEU B 1 85 ? -4.988 17.953 16.922 1 98.94 85 LEU B N 1
ATOM 2427 C CA . LEU B 1 85 ? -5.188 17.234 15.664 1 98.94 85 LEU B CA 1
ATOM 2428 C C . LEU B 1 85 ? -4.109 17.609 14.656 1 98.94 85 LEU B C 1
ATOM 2430 O O . LEU B 1 85 ? -3.891 18.781 14.375 1 98.94 85 LEU B O 1
ATOM 2434 N N . LEU B 1 86 ? -3.377 16.609 14.242 1 98.94 86 LEU B N 1
ATOM 2435 C CA . LEU B 1 86 ? -2.416 16.75 13.148 1 98.94 86 LEU B CA 1
ATOM 2436 C C . LEU B 1 86 ? -2.914 16.047 11.891 1 98.94 86 LEU B C 1
ATOM 2438 O O . LEU B 1 86 ? -3.244 14.867 11.922 1 98.94 86 LEU B O 1
ATOM 2442 N N . GLY B 1 87 ? -3.119 16.734 10.828 1 98.94 87 GLY B N 1
ATOM 2443 C CA . GLY B 1 87 ? -3.463 16.172 9.531 1 98.94 87 GLY B CA 1
ATOM 2444 C C . GLY B 1 87 ? -2.338 16.281 8.523 1 98.94 87 GLY B C 1
ATOM 2445 O O . GLY B 1 87 ? -1.729 17.328 8.367 1 98.94 87 GLY B O 1
ATOM 2446 N N . ILE B 1 88 ? -2 15.242 7.879 1 98.94 88 ILE B N 1
ATOM 2447 C CA . ILE B 1 88 ? -0.901 15.203 6.922 1 98.94 88 ILE B CA 1
ATOM 2448 C C . ILE B 1 88 ? -1.424 14.758 5.559 1 98.94 88 ILE B C 1
ATOM 2450 O O . ILE B 1 88 ? -2.053 13.703 5.441 1 98.94 88 ILE B O 1
ATOM 2454 N N . CYS B 1 89 ? -1.131 15.531 4.492 1 98.81 89 CYS B N 1
ATOM 2455 C CA . CYS B 1 89 ? -1.539 15.25 3.119 1 98.81 89 CYS B CA 1
ATOM 2456 C C . CYS B 1 89 ? -3.045 15.039 3.031 1 98.81 89 CYS B C 1
ATOM 2458 O O . CYS B 1 89 ? -3.822 15.969 3.24 1 98.81 89 CYS B O 1
ATOM 2460 N N . LEU B 1 90 ? -3.547 13.812 2.814 1 98.81 90 LEU B N 1
ATOM 2461 C CA . LEU B 1 90 ? -4.98 13.562 2.854 1 98.81 90 LEU B CA 1
ATOM 2462 C C . LEU B 1 90 ? -5.586 14.039 4.168 1 98.81 90 LEU B C 1
ATOM 2464 O O . LEU B 1 90 ? -6.684 14.602 4.188 1 98.81 90 LEU B O 1
ATOM 2468 N N . GLY B 1 91 ? -4.922 13.797 5.297 1 98.88 91 GLY B N 1
ATOM 2469 C CA . GLY B 1 91 ? -5.395 14.266 6.59 1 98.88 91 GLY B CA 1
ATOM 2470 C C . GLY B 1 91 ? -5.613 15.766 6.641 1 98.88 91 GLY B C 1
ATOM 2471 O O . GLY B 1 91 ? -6.617 16.234 7.18 1 98.88 91 GLY B O 1
ATOM 2472 N N . ALA B 1 92 ? -4.656 16.531 6.113 1 98.94 92 ALA B N 1
ATOM 2473 C CA . ALA B 1 92 ? -4.805 17.984 6.043 1 98.94 92 ALA B CA 1
ATOM 2474 C C . ALA B 1 92 ? -5.98 18.375 5.152 1 98.94 92 ALA B C 1
ATOM 2476 O O . ALA B 1 92 ? -6.723 19.312 5.461 1 98.94 92 ALA B O 1
ATOM 2477 N N . GLN B 1 93 ? -6.133 17.656 4.055 1 98.88 93 GLN B N 1
ATOM 2478 C CA . GLN B 1 93 ? -7.23 17.922 3.127 1 98.88 93 GLN B CA 1
ATOM 2479 C C . GLN B 1 93 ? -8.578 17.625 3.781 1 98.88 93 GLN B C 1
ATOM 2481 O O . GLN B 1 93 ? -9.539 18.391 3.607 1 98.88 93 GLN B O 1
ATOM 2486 N N . LEU B 1 94 ? -8.641 16.562 4.531 1 98.88 94 LEU B N 1
ATOM 2487 C CA . LEU B 1 94 ? -9.875 16.219 5.23 1 98.88 94 LEU B CA 1
ATOM 2488 C C . LEU B 1 94 ? -10.195 17.25 6.305 1 98.88 94 LEU B C 1
ATOM 2490 O O . LEU B 1 94 ? -11.359 17.562 6.547 1 98.88 94 LEU B O 1
ATOM 2494 N N . MET B 1 95 ? -9.148 17.766 6.996 1 98.88 95 MET B N 1
ATOM 2495 C CA . MET B 1 95 ? -9.352 18.875 7.941 1 98.88 95 MET B CA 1
ATOM 2496 C C . MET B 1 95 ? -9.945 20.078 7.238 1 98.88 95 MET B C 1
ATOM 2498 O O . MET B 1 95 ? -10.906 20.688 7.727 1 98.88 95 MET B O 1
ATOM 2502 N N . ALA B 1 96 ? -9.336 20.453 6.09 1 98.88 96 ALA B N 1
ATOM 2503 C CA . ALA B 1 96 ? -9.828 21.594 5.312 1 98.88 96 ALA B CA 1
ATOM 2504 C C . ALA B 1 96 ? -11.297 21.391 4.922 1 98.88 96 ALA B C 1
ATOM 2506 O O . ALA B 1 96 ? -12.125 22.281 5.137 1 98.88 96 ALA B O 1
ATOM 2507 N N . ARG B 1 97 ? -11.594 20.234 4.398 1 98.75 97 ARG B N 1
ATOM 2508 C CA . ARG B 1 97 ? -12.961 19.891 4.031 1 98.75 97 ARG B CA 1
ATOM 2509 C C . ARG B 1 97 ? -13.898 20.016 5.227 1 98.75 97 ARG B C 1
ATOM 2511 O O . ARG B 1 97 ? -14.984 20.594 5.109 1 98.75 97 ARG B O 1
ATOM 2518 N N . ALA B 1 98 ? -13.5 19.453 6.355 1 98.5 98 ALA B N 1
ATOM 2519 C CA . ALA B 1 98 ? -14.32 19.484 7.566 1 98.5 98 ALA B CA 1
ATOM 2520 C C . ALA B 1 98 ? -14.633 20.906 7.988 1 98.5 98 ALA B C 1
ATOM 2522 O O . ALA B 1 98 ? -15.656 21.172 8.625 1 98.5 98 ALA B O 1
ATOM 2523 N N . LEU B 1 99 ? -13.789 21.828 7.598 1 98.31 99 LEU B N 1
ATOM 2524 C CA . LEU B 1 99 ? -13.938 23.234 7.961 1 98.31 99 LEU B CA 1
ATOM 2525 C C . LEU B 1 99 ? -14.648 24.016 6.855 1 98.31 99 LEU B C 1
ATOM 2527 O O . LEU B 1 99 ? -14.797 25.234 6.945 1 98.31 99 LEU B O 1
ATOM 2531 N N . GLY B 1 100 ? -14.977 23.328 5.789 1 98.12 100 GLY B N 1
ATOM 2532 C CA . GLY B 1 100 ? -15.781 23.938 4.742 1 98.12 100 GLY B CA 1
ATOM 2533 C C . GLY B 1 100 ? -14.953 24.453 3.576 1 98.12 100 GLY B C 1
ATOM 2534 O O . GLY B 1 100 ? -15.484 25.109 2.678 1 98.12 100 GLY B O 1
ATOM 2535 N N . ALA B 1 101 ? -13.688 24.234 3.57 1 98.44 101 ALA B N 1
ATOM 2536 C CA . ALA B 1 101 ? -12.82 24.656 2.475 1 98.44 101 ALA B CA 1
ATOM 2537 C C . ALA B 1 101 ? -12.891 23.688 1.308 1 98.44 101 ALA B C 1
ATOM 2539 O O . ALA B 1 101 ? -13.164 22.5 1.502 1 98.44 101 ALA B O 1
ATOM 2540 N N . ALA B 1 102 ? -12.625 24.156 0.138 1 97.81 102 ALA B N 1
ATOM 2541 C CA . ALA B 1 102 ? -12.602 23.312 -1.053 1 97.81 102 ALA B CA 1
ATOM 2542 C C . ALA B 1 102 ? -11.305 22.5 -1.132 1 97.81 102 ALA B C 1
ATOM 2544 O O . ALA B 1 102 ? -10.258 22.953 -0.666 1 97.81 102 ALA B O 1
ATOM 2545 N N . VAL B 1 103 ? -11.344 21.344 -1.631 1 98.19 103 VAL B N 1
ATOM 2546 C CA . VAL B 1 103 ? -10.227 20.484 -2.008 1 98.19 103 VAL B CA 1
ATOM 2547 C C . VAL B 1 103 ? -10.406 20.016 -3.445 1 98.19 103 VAL B C 1
ATOM 2549 O O . VAL B 1 103 ? -11.492 19.578 -3.83 1 98.19 103 VAL B O 1
ATOM 2552 N N . ALA B 1 104 ? -9.375 20.109 -4.223 1 96.12 104 ALA B N 1
ATOM 2553 C CA . ALA B 1 104 ? -9.492 19.766 -5.637 1 96.12 104 ALA B CA 1
ATOM 2554 C C . ALA B 1 104 ? -8.133 19.406 -6.223 1 96.12 104 ALA B C 1
ATOM 2556 O O . ALA B 1 104 ? -7.09 19.766 -5.664 1 96.12 104 ALA B O 1
ATOM 2557 N N . PRO B 1 105 ? -8.172 18.641 -7.293 1 95.62 105 PRO B N 1
ATOM 2558 C CA . PRO B 1 105 ? -6.906 18.422 -7.992 1 95.62 105 PRO B CA 1
ATOM 2559 C C . PRO B 1 105 ? -6.23 19.719 -8.422 1 95.62 105 PRO B C 1
ATOM 2561 O O . PRO B 1 105 ? -6.91 20.688 -8.75 1 95.62 105 PRO B O 1
ATOM 2564 N N . MET B 1 106 ? -4.93 19.891 -8.344 1 94.19 106 MET B N 1
ATOM 2565 C CA . MET B 1 106 ? -4.18 21.078 -8.758 1 94.19 106 MET B CA 1
ATOM 2566 C C . MET B 1 106 ? -4.312 21.312 -10.258 1 94.19 106 MET B C 1
ATOM 2568 O O . MET B 1 106 ? -4.129 22.422 -10.742 1 94.19 106 MET B O 1
ATOM 2572 N N . GLY B 1 107 ? -4.719 20.391 -11.102 1 85.44 107 GLY B N 1
ATOM 2573 C CA . GLY B 1 107 ? -4.859 20.422 -12.547 1 85.44 107 GLY B CA 1
ATOM 2574 C C . GLY B 1 107 ? -4.777 19.047 -13.18 1 85.44 107 GLY B C 1
ATOM 2575 O O . GLY B 1 107 ? -4.629 18.047 -12.477 1 85.44 107 GLY B O 1
ATOM 2576 N N . ASP B 1 108 ? -4.93 19.203 -14.422 1 80.06 108 ASP B N 1
ATOM 2577 C CA . ASP B 1 108 ? -4.844 17.922 -15.117 1 80.06 108 ASP B CA 1
ATOM 2578 C C . ASP B 1 108 ? -3.426 17.344 -15.047 1 80.06 108 ASP B C 1
ATOM 2580 O O . ASP B 1 108 ? -2.49 17.938 -15.594 1 80.06 108 ASP B O 1
ATOM 2584 N N . ASN B 1 109 ? -3.203 16.281 -14.297 1 81 109 ASN B N 1
ATOM 2585 C CA . ASN B 1 109 ? -1.972 15.516 -14.195 1 81 109 ASN B CA 1
ATOM 2586 C C . ASN B 1 109 ? -0.865 16.297 -13.508 1 81 109 ASN B C 1
ATOM 2588 O O . ASN B 1 109 ? 0.319 16.062 -13.75 1 81 109 ASN B O 1
ATOM 2592 N N . VAL B 1 110 ? -1.235 17.422 -12.844 1 90.12 110 VAL B N 1
ATOM 2593 C CA . VAL B 1 110 ? -0.236 18.141 -12.055 1 90.12 110 VAL B CA 1
ATOM 2594 C C . VAL B 1 110 ? -0.097 17.484 -10.688 1 90.12 110 VAL B C 1
ATOM 2596 O O . VAL B 1 110 ? -1.081 17.344 -9.953 1 90.12 110 VAL B O 1
ATOM 2599 N N . LYS B 1 111 ? 1.111 16.984 -10.461 1 95.44 111 LYS B N 1
ATOM 2600 C CA . LYS B 1 111 ? 1.462 16.422 -9.164 1 95.44 111 LYS B CA 1
ATOM 2601 C C . LYS B 1 111 ? 2.729 17.062 -8.602 1 95.44 111 LYS B C 1
ATOM 2603 O O . LYS B 1 111 ? 3.598 17.484 -9.359 1 95.44 111 LYS B O 1
ATOM 2608 N N . GLU B 1 112 ? 2.74 17.281 -7.418 1 97.69 112 GLU B N 1
ATOM 2609 C CA . GLU B 1 112 ? 3.949 17.656 -6.691 1 97.69 112 GLU B CA 1
ATOM 2610 C C . GLU B 1 112 ? 4.5 16.484 -5.891 1 97.69 112 GLU B C 1
ATOM 2612 O O . GLU B 1 112 ? 4.062 16.234 -4.766 1 97.69 112 GLU B O 1
ATOM 2617 N N . ILE B 1 113 ? 5.41 15.742 -6.504 1 98.25 113 ILE B N 1
ATOM 2618 C CA . ILE B 1 113 ? 6.031 14.555 -5.918 1 98.25 113 ILE B CA 1
ATOM 2619 C C . ILE B 1 113 ? 7.551 14.688 -5.984 1 98.25 113 ILE B C 1
ATOM 2621 O O . ILE B 1 113 ? 8.117 14.906 -7.059 1 98.25 113 ILE B O 1
ATOM 2625 N N . GLY B 1 114 ? 8.156 14.562 -4.867 1 98.38 114 GLY B N 1
ATOM 2626 C CA . GLY B 1 114 ? 9.594 14.719 -4.766 1 98.38 114 GLY B CA 1
ATOM 2627 C C . GLY B 1 114 ? 10.023 15.609 -3.617 1 98.38 114 GLY B C 1
ATOM 2628 O O . GLY B 1 114 ? 9.297 15.75 -2.631 1 98.38 114 GLY B O 1
ATOM 2629 N N . PHE B 1 115 ? 11.266 16.109 -3.693 1 98.69 115 PHE B N 1
ATOM 2630 C CA . PHE B 1 115 ? 11.844 16.891 -2.605 1 98.69 115 PHE B CA 1
ATOM 2631 C C . PHE B 1 115 ? 12.016 18.344 -3.018 1 98.69 115 PHE B C 1
ATOM 2633 O O . PHE B 1 115 ? 12.609 18.641 -4.059 1 98.69 115 PHE B O 1
ATOM 2640 N N . ALA B 1 116 ? 11.438 19.234 -2.264 1 98.5 116 ALA B N 1
ATOM 2641 C CA . ALA B 1 116 ? 11.594 20.672 -2.494 1 98.5 116 ALA B CA 1
ATOM 2642 C C . ALA B 1 116 ? 11.344 21.469 -1.214 1 98.5 116 ALA B C 1
ATOM 2644 O O . ALA B 1 116 ? 10.594 21.016 -0.337 1 98.5 116 ALA B O 1
ATOM 2645 N N . PRO B 1 117 ? 11.961 22.609 -1.104 1 98.62 117 PRO B N 1
ATOM 2646 C CA . PRO B 1 117 ? 11.727 23.438 0.084 1 98.62 117 PRO B CA 1
ATOM 2647 C C . PRO B 1 117 ? 10.375 24.141 0.063 1 98.62 117 PRO B C 1
ATOM 2649 O O . PRO B 1 117 ? 9.695 24.141 -0.969 1 98.62 117 PRO B O 1
ATOM 2652 N N . LEU B 1 118 ? 10 24.609 1.197 1 98.75 118 LEU B N 1
ATOM 2653 C CA . LEU B 1 118 ? 8.805 25.422 1.357 1 98.75 118 LEU B CA 1
ATOM 2654 C C . LEU B 1 118 ? 9.164 26.906 1.37 1 98.75 118 LEU B C 1
ATOM 2656 O O . LEU B 1 118 ? 10.305 27.281 1.652 1 98.75 118 LEU B O 1
ATOM 2660 N N . THR B 1 119 ? 8.242 27.688 0.961 1 98.69 119 THR B N 1
ATOM 2661 C CA . THR B 1 119 ? 8.273 29.109 1.301 1 98.69 119 THR B CA 1
ATOM 2662 C C . THR B 1 119 ? 7.355 29.391 2.49 1 98.69 119 THR B C 1
ATOM 2664 O O . THR B 1 119 ? 6.141 29.203 2.406 1 98.69 119 THR B O 1
ATOM 2667 N N . LEU B 1 120 ? 7.957 29.875 3.553 1 98.75 120 LEU B N 1
ATOM 2668 C CA . LEU B 1 120 ? 7.168 30.172 4.742 1 98.75 120 LEU B CA 1
ATOM 2669 C C . LEU B 1 120 ? 6.605 31.594 4.672 1 98.75 120 LEU B C 1
ATOM 2671 O O . LEU B 1 120 ? 7.277 32.5 4.207 1 98.75 120 LEU B O 1
ATOM 2675 N N . THR B 1 121 ? 5.367 31.766 5.098 1 98.5 121 THR B N 1
ATOM 2676 C CA . THR B 1 121 ? 4.852 33.094 5.371 1 98.5 121 THR B CA 1
ATOM 2677 C C . THR B 1 121 ? 5.504 33.688 6.621 1 98.5 121 THR B C 1
ATOM 2679 O O . THR B 1 121 ? 6.293 33.031 7.289 1 98.5 121 THR B O 1
ATOM 2682 N N . ALA B 1 122 ? 5.148 34.969 6.898 1 98.38 122 ALA B N 1
ATOM 2683 C CA . ALA B 1 122 ? 5.605 35.531 8.156 1 98.38 122 ALA B CA 1
ATOM 2684 C C . ALA B 1 122 ? 5.07 34.75 9.352 1 98.38 122 ALA B C 1
ATOM 2686 O O . ALA B 1 122 ? 5.805 34.5 10.305 1 98.38 122 ALA B O 1
ATOM 2687 N N . GLU B 1 123 ? 3.816 34.344 9.273 1 98.44 123 GLU B N 1
ATOM 2688 C CA . GLU B 1 123 ? 3.211 33.531 10.32 1 98.44 123 GLU B CA 1
ATOM 2689 C C . GLU B 1 123 ? 3.871 32.156 10.391 1 98.44 123 GLU B C 1
ATOM 2691 O O . GLU B 1 123 ? 4.039 31.609 11.477 1 98.44 123 GLU B O 1
ATOM 2696 N N . GLY B 1 124 ? 4.242 31.609 9.172 1 98.69 124 GLY B N 1
ATOM 2697 C CA . GLY B 1 124 ? 4.938 30.344 9.125 1 98.69 124 GLY B CA 1
ATOM 2698 C C . GLY B 1 124 ? 6.297 30.375 9.797 1 98.69 124 GLY B C 1
ATOM 2699 O O . GLY B 1 124 ? 6.676 29.422 10.5 1 98.69 124 GLY B O 1
ATOM 2700 N N . ALA B 1 125 ? 6.953 31.5 9.633 1 98.38 125 ALA B N 1
ATOM 2701 C CA . ALA B 1 125 ? 8.281 31.656 10.211 1 98.38 125 ALA B CA 1
ATOM 2702 C C . ALA B 1 125 ? 8.211 31.797 11.727 1 98.38 125 ALA B C 1
ATOM 2704 O O . ALA B 1 125 ? 9.188 31.547 12.43 1 98.38 125 ALA B O 1
ATOM 2705 N N . ALA B 1 126 ? 7.066 32.156 12.242 1 98.19 126 ALA B N 1
ATOM 2706 C CA . ALA B 1 126 ? 6.852 32.312 13.68 1 98.19 126 ALA B CA 1
ATOM 2707 C C . ALA B 1 126 ? 6.09 31.125 14.25 1 98.19 126 ALA B C 1
ATOM 2709 O O . ALA B 1 126 ? 5.637 31.172 15.398 1 98.19 126 ALA B O 1
ATOM 2710 N N . SER B 1 127 ? 5.883 30.141 13.492 1 98.56 127 SER B N 1
ATOM 2711 C CA . SER B 1 127 ? 5.141 28.938 13.867 1 98.56 127 SER B CA 1
ATOM 2712 C C . SER B 1 127 ? 6.082 27.766 14.117 1 98.56 127 SER B C 1
ATOM 2714 O O . SER B 1 127 ? 7.301 27.922 14.031 1 98.56 127 SER B O 1
ATOM 2716 N N . PRO B 1 128 ? 5.543 26.578 14.414 1 98.75 128 PRO B N 1
ATOM 2717 C CA . PRO B 1 128 ? 6.367 25.375 14.586 1 98.75 128 PRO B CA 1
ATOM 2718 C C . PRO B 1 128 ? 7.152 25.016 13.328 1 98.75 128 PRO B C 1
ATOM 2720 O O . PRO B 1 128 ? 8.062 24.188 13.383 1 98.75 128 PRO B O 1
ATOM 2723 N N . LEU B 1 129 ? 6.859 25.641 12.195 1 98.88 129 LEU B N 1
ATOM 2724 C CA . LEU B 1 129 ? 7.539 25.312 10.945 1 98.88 129 LEU B CA 1
ATOM 2725 C C . LEU B 1 129 ? 8.836 26.094 10.812 1 98.88 129 LEU B C 1
ATOM 2727 O O . LEU B 1 129 ? 9.602 25.891 9.867 1 98.88 129 LEU B O 1
ATOM 2731 N N . ALA B 1 130 ? 9.172 26.922 11.812 1 98.81 130 ALA B N 1
ATOM 2732 C CA . ALA B 1 130 ? 10.328 27.812 11.773 1 98.81 130 ALA B CA 1
ATOM 2733 C C . ALA B 1 130 ? 11.602 27.047 11.406 1 98.81 130 ALA B C 1
ATOM 2735 O O . ALA B 1 130 ? 12.438 27.562 10.656 1 98.81 130 ALA B O 1
ATOM 2736 N N . PRO B 1 131 ? 11.781 25.844 11.875 1 98.75 131 PRO B N 1
ATOM 2737 C CA . PRO B 1 131 ? 13.008 25.109 11.547 1 98.75 131 PRO B CA 1
ATOM 2738 C C . PRO B 1 131 ? 13.164 24.844 10.047 1 98.75 131 PRO B C 1
ATOM 2740 O O . PRO B 1 131 ? 14.25 24.516 9.578 1 98.75 131 PRO B O 1
ATOM 2743 N N . LEU B 1 132 ? 12.109 25 9.273 1 98.81 132 LEU B N 1
ATOM 2744 C CA . LEU B 1 132 ? 12.156 24.734 7.84 1 98.81 132 LEU B CA 1
ATOM 2745 C C . LEU B 1 132 ? 12.562 25.984 7.066 1 98.81 132 LEU B C 1
ATOM 2747 O O . LEU B 1 132 ? 12.719 25.938 5.844 1 98.81 132 LEU B O 1
ATOM 2751 N N . ALA B 1 133 ? 12.797 27.078 7.766 1 98 133 ALA B N 1
ATOM 2752 C CA . ALA B 1 133 ? 13.172 28.344 7.133 1 98 133 ALA B CA 1
ATOM 2753 C C . ALA B 1 133 ? 14.547 28.234 6.484 1 98 133 ALA B C 1
ATOM 2755 O O . ALA B 1 133 ? 14.906 29.062 5.637 1 98 133 ALA B O 1
ATOM 2756 N N . ASP B 1 134 ? 15.32 27.266 6.805 1 97.19 134 ASP B N 1
ATOM 2757 C CA . ASP B 1 134 ? 16.688 27.141 6.301 1 97.19 134 ASP B CA 1
ATOM 2758 C C . ASP B 1 134 ? 16.688 26.562 4.891 1 97.19 134 ASP B C 1
ATOM 2760 O O . ASP B 1 134 ? 17.75 26.375 4.293 1 97.19 134 ASP B O 1
ATOM 2764 N N . GLY B 1 135 ? 15.602 26.188 4.41 1 97.44 135 GLY B N 1
ATOM 2765 C CA . GLY B 1 135 ? 15.508 25.734 3.031 1 97.44 135 GLY B CA 1
ATOM 2766 C C . GLY B 1 135 ? 15.609 24.234 2.893 1 97.44 135 GLY B C 1
ATOM 2767 O O . GLY B 1 135 ? 15.672 23.703 1.778 1 97.44 135 GLY B O 1
ATOM 2768 N N . THR B 1 136 ? 15.555 23.516 3.982 1 98.06 136 THR B N 1
ATOM 2769 C CA . THR B 1 136 ? 15.578 22.047 3.91 1 98.06 136 THR B CA 1
ATOM 2770 C C . THR B 1 136 ? 14.43 21.531 3.049 1 98.06 136 THR B C 1
ATOM 2772 O O . THR B 1 136 ? 13.273 21.891 3.271 1 98.06 136 THR B O 1
ATOM 2775 N N . PRO B 1 137 ? 14.75 20.75 1.992 1 98.69 137 PRO B N 1
ATOM 2776 C CA . PRO B 1 137 ? 13.664 20.172 1.2 1 98.69 137 PRO B CA 1
ATOM 2777 C C . PRO B 1 137 ? 12.812 19.188 2.002 1 98.69 137 PRO B C 1
ATOM 2779 O O . PRO B 1 137 ? 13.336 18.422 2.803 1 98.69 137 PRO B O 1
ATOM 2782 N N . VAL B 1 138 ? 11.523 19.266 1.833 1 98.81 138 VAL B N 1
ATOM 2783 C CA . VAL B 1 138 ? 10.602 18.312 2.441 1 98.81 138 VAL B CA 1
ATOM 2784 C C . VAL B 1 138 ? 10.062 17.359 1.375 1 98.81 138 VAL B C 1
ATOM 2786 O O . VAL B 1 138 ? 10.297 17.547 0.181 1 98.81 138 VAL B O 1
ATOM 2789 N N . LEU B 1 139 ? 9.445 16.281 1.787 1 98.88 139 LEU B N 1
ATOM 2790 C CA . LEU B 1 139 ? 8.875 15.312 0.856 1 98.88 139 LEU B CA 1
ATOM 2791 C C . LEU B 1 139 ? 7.453 15.711 0.465 1 98.88 139 LEU B C 1
ATOM 2793 O O . LEU B 1 139 ? 6.562 15.766 1.315 1 98.88 139 LEU B O 1
ATOM 2797 N N . HIS B 1 140 ? 7.273 16.062 -0.769 1 98.81 140 HIS B N 1
ATOM 2798 C CA . HIS B 1 140 ? 5.953 16.297 -1.353 1 98.81 140 HIS B CA 1
ATOM 2799 C C . HIS B 1 140 ? 5.434 15.039 -2.041 1 98.81 140 HIS B C 1
ATOM 2801 O O . HIS B 1 140 ? 6.195 14.32 -2.699 1 98.81 140 HIS B O 1
ATOM 2807 N N . TRP B 1 141 ? 4.172 14.773 -1.875 1 98.56 141 TRP B N 1
ATOM 2808 C CA . TRP B 1 141 ? 3.512 13.656 -2.539 1 98.56 141 TRP B CA 1
ATOM 2809 C C . TRP B 1 141 ? 2.006 13.875 -2.617 1 98.56 141 TRP B C 1
ATOM 2811 O O . TRP B 1 141 ? 1.24 13.266 -1.871 1 98.56 141 TRP B O 1
ATOM 2821 N N . HIS B 1 142 ? 1.601 14.719 -3.562 1 98 142 HIS B N 1
ATOM 2822 C CA . HIS B 1 142 ? 0.176 15.016 -3.66 1 98 142 HIS B CA 1
ATOM 2823 C C . HIS B 1 142 ? -0.183 15.547 -5.043 1 98 142 HIS B C 1
ATOM 2825 O O . HIS B 1 142 ? 0.68 16.062 -5.758 1 98 142 HIS B O 1
ATOM 2831 N N . GLY B 1 143 ? -1.38 15.352 -5.367 1 97.12 143 GLY B N 1
ATOM 2832 C CA . GLY B 1 143 ? -1.94 15.922 -6.582 1 97.12 143 GLY B CA 1
ATOM 2833 C C . GLY B 1 143 ? -3.117 16.844 -6.324 1 97.12 143 GLY B C 1
ATOM 2834 O O . GLY B 1 143 ? -3.521 17.609 -7.203 1 97.12 143 GLY B O 1
ATOM 2835 N N . ASP B 1 144 ? -3.73 16.734 -5.125 1 97.62 144 ASP B N 1
ATOM 2836 C CA . ASP B 1 144 ? -4.824 17.609 -4.707 1 97.62 144 ASP B CA 1
ATOM 2837 C C . ASP B 1 144 ? -4.301 18.781 -3.881 1 97.62 144 ASP B C 1
ATOM 2839 O O . ASP B 1 144 ? -3.176 18.75 -3.381 1 97.62 144 ASP B O 1
ATOM 2843 N N . ARG B 1 145 ? -5.055 19.781 -3.883 1 97.56 145 ARG B N 1
ATOM 2844 C CA . ARG B 1 145 ? -4.801 20.953 -3.053 1 97.56 145 ARG B CA 1
ATOM 2845 C C . ARG B 1 145 ? -6.043 21.344 -2.262 1 97.56 145 ARG B C 1
ATOM 2847 O O . ARG B 1 145 ? -7.164 21.016 -2.656 1 97.56 145 ARG B O 1
ATOM 2854 N N . PHE B 1 146 ? -5.844 21.906 -1.126 1 98.44 146 PHE B N 1
ATOM 2855 C CA . PHE B 1 146 ? -6.945 22.5 -0.371 1 98.44 146 PHE B CA 1
ATOM 2856 C C . PHE B 1 146 ? -6.867 24.016 -0.386 1 98.44 146 PHE B C 1
ATOM 2858 O O . PHE B 1 146 ? -5.785 24.594 -0.548 1 98.44 146 PHE B O 1
ATOM 2865 N N . GLU B 1 147 ? -8.008 24.656 -0.262 1 98.19 147 GLU B N 1
ATOM 2866 C CA . GLU B 1 147 ? -8.062 26.078 0.042 1 98.19 147 GLU B CA 1
ATOM 2867 C C . GLU B 1 147 ? -7.875 26.328 1.535 1 98.19 147 GLU B C 1
ATOM 2869 O O . GLU B 1 147 ? -8.117 25.453 2.355 1 98.19 147 GLU B O 1
ATOM 2874 N N . LEU B 1 148 ? -7.406 27.516 1.795 1 98.44 148 LEU B N 1
ATOM 2875 C CA . LEU B 1 148 ? -7.234 27.844 3.205 1 98.44 148 LEU B CA 1
ATOM 2876 C C . LEU B 1 148 ? -8.57 27.797 3.941 1 98.44 148 LEU B C 1
ATOM 2878 O O . LEU B 1 148 ? -9.516 28.5 3.578 1 98.44 148 LEU B O 1
ATOM 2882 N N . PRO B 1 149 ? -8.656 26.953 4.969 1 98.19 149 PRO B N 1
ATOM 2883 C CA . PRO B 1 149 ? -9.906 26.906 5.723 1 98.19 149 PRO B CA 1
ATOM 2884 C C . PRO B 1 149 ? -10.219 28.219 6.434 1 98.19 149 PRO B C 1
ATOM 2886 O O . PRO B 1 149 ? -9.305 28.906 6.875 1 98.19 149 PRO B O 1
ATOM 2889 N N . PRO B 1 150 ? -11.547 28.484 6.543 1 96.81 150 PRO B N 1
ATOM 2890 C CA . PRO B 1 150 ? -11.906 29.672 7.332 1 96.81 150 PRO B CA 1
ATOM 2891 C C . PRO B 1 150 ? -11.32 29.641 8.742 1 96.81 150 PRO B C 1
ATOM 2893 O O . PRO B 1 150 ? -11.375 28.609 9.414 1 96.81 150 PRO B O 1
ATOM 2896 N N . GLY B 1 151 ? -10.711 30.734 9.117 1 96.81 151 GLY B N 1
ATOM 2897 C CA . GLY B 1 151 ? -10.18 30.844 10.469 1 96.81 151 GLY B CA 1
ATOM 2898 C C . GLY B 1 151 ? -8.766 30.297 10.609 1 96.81 151 GLY B C 1
ATOM 2899 O O . GLY B 1 151 ? -8.125 30.484 11.641 1 96.81 151 GLY B O 1
ATOM 2900 N N . ALA B 1 152 ? -8.266 29.703 9.609 1 98.25 152 ALA B N 1
ATOM 2901 C CA . ALA B 1 152 ? -6.934 29.109 9.672 1 98.25 152 ALA B CA 1
ATOM 2902 C C . ALA B 1 152 ? -5.867 30.125 9.258 1 98.25 152 ALA B C 1
ATOM 2904 O O . ALA B 1 152 ? -6.172 31.109 8.586 1 98.25 152 ALA B O 1
ATOM 2905 N N . THR B 1 153 ? -4.691 29.922 9.703 1 98.69 153 THR B N 1
ATOM 2906 C CA . THR B 1 153 ? -3.525 30.719 9.328 1 98.69 153 THR B CA 1
ATOM 2907 C C . THR B 1 153 ? -2.674 29.969 8.305 1 98.69 153 THR B C 1
ATOM 2909 O O . THR B 1 153 ? -2.273 28.828 8.539 1 98.69 153 THR B O 1
ATOM 2912 N N . ARG B 1 154 ? -2.439 30.625 7.16 1 98.62 154 ARG B N 1
ATOM 2913 C CA . ARG B 1 154 ? -1.538 30.047 6.164 1 98.62 154 ARG B CA 1
ATOM 2914 C C . ARG B 1 154 ? -0.095 30.078 6.656 1 98.62 154 ARG B C 1
ATOM 2916 O O . ARG B 1 154 ? 0.388 31.109 7.137 1 98.62 154 ARG B O 1
ATOM 2923 N N . LEU B 1 155 ? 0.594 28.969 6.496 1 98.81 155 LEU B N 1
ATOM 2924 C CA . LEU B 1 155 ? 1.932 28.906 7.074 1 98.81 155 LEU B CA 1
ATOM 2925 C C . LEU B 1 155 ? 2.986 28.734 5.984 1 98.81 155 LEU B C 1
ATOM 2927 O O . LEU B 1 155 ? 4.137 29.141 6.16 1 98.81 155 LEU B O 1
ATOM 2931 N N . ALA B 1 156 ? 2.645 28.109 4.891 1 98.88 156 ALA B N 1
ATOM 2932 C CA . ALA B 1 156 ? 3.672 27.781 3.91 1 98.88 156 ALA B CA 1
ATOM 2933 C C . ALA B 1 156 ? 3.062 27.578 2.525 1 98.88 156 ALA B C 1
ATOM 2935 O O . ALA B 1 156 ? 1.876 27.266 2.4 1 98.88 156 ALA B O 1
ATOM 2936 N N . SER B 1 157 ? 3.855 27.703 1.514 1 98.62 157 SER B N 1
ATOM 2937 C CA . SER B 1 157 ? 3.494 27.5 0.114 1 98.62 157 SER B CA 1
ATOM 2938 C C . SER B 1 157 ? 4.676 26.984 -0.694 1 98.62 157 SER B C 1
ATOM 2940 O O . SER B 1 157 ? 5.797 26.906 -0.187 1 98.62 157 SER B O 1
ATOM 2942 N N . THR B 1 158 ? 4.379 26.484 -1.863 1 98.06 158 THR B N 1
ATOM 2943 C CA . THR B 1 158 ? 5.344 26.297 -2.939 1 98.06 158 THR B CA 1
ATOM 2944 C C . THR B 1 158 ? 4.898 27.016 -4.203 1 98.06 158 THR B C 1
ATOM 2946 O O . THR B 1 158 ? 3.822 27.625 -4.234 1 98.06 158 THR B O 1
ATOM 2949 N N . SER B 1 159 ? 5.785 27 -5.215 1 95.38 159 SER B N 1
ATOM 2950 C CA . SER B 1 159 ? 5.422 27.625 -6.48 1 95.38 159 SER B CA 1
ATOM 2951 C C . SER B 1 159 ? 4.293 26.875 -7.172 1 95.38 159 SER B C 1
ATOM 2953 O O . SER B 1 159 ? 3.559 27.453 -7.977 1 95.38 159 SER B O 1
ATOM 2955 N N . VAL B 1 160 ? 4.055 25.625 -6.836 1 93.38 160 VAL B N 1
ATOM 2956 C CA . VAL B 1 160 ? 3.1 24.734 -7.488 1 93.38 160 VAL B CA 1
ATOM 2957 C C . VAL B 1 160 ? 1.774 24.75 -6.727 1 93.38 160 VAL B C 1
ATOM 2959 O O . VAL B 1 160 ? 0.707 24.594 -7.324 1 93.38 160 VAL B O 1
ATOM 2962 N N . CYS B 1 161 ? 1.856 24.953 -5.414 1 96.56 161 CYS B N 1
ATOM 2963 C CA . CYS B 1 161 ? 0.695 24.844 -4.539 1 96.56 161 CYS B CA 1
ATOM 2964 C C . CYS B 1 161 ? 0.724 25.922 -3.467 1 96.56 161 CYS B C 1
ATOM 2966 O O . CYS B 1 161 ? 1.604 25.922 -2.604 1 96.56 161 CYS B O 1
ATOM 2968 N N . ALA B 1 162 ? -0.249 26.75 -3.451 1 95.44 162 ALA B N 1
ATOM 2969 C CA . ALA B 1 162 ? -0.3 27.922 -2.582 1 95.44 162 ALA B CA 1
ATOM 2970 C C . ALA B 1 162 ? -0.514 27.516 -1.126 1 95.44 162 ALA B C 1
ATOM 2972 O O . ALA B 1 162 ? -0.073 28.219 -0.21 1 95.44 162 ALA B O 1
ATOM 2973 N N . GLU B 1 163 ? -1.211 26.438 -0.953 1 97.25 163 GLU B N 1
ATOM 2974 C CA . GLU B 1 163 ? -1.502 25.984 0.405 1 97.25 163 GLU B CA 1
ATOM 2975 C C . GLU B 1 163 ? -0.731 24.719 0.743 1 97.25 163 GLU B C 1
ATOM 2977 O O . GLU B 1 163 ? -1.115 23.625 0.325 1 97.25 163 GLU B O 1
ATOM 2982 N N . GLN B 1 164 ? 0.271 24.891 1.547 1 98.62 164 GLN B N 1
ATOM 2983 C CA . GLN B 1 164 ? 1.083 23.75 1.93 1 98.62 164 GLN B CA 1
ATOM 2984 C C . GLN B 1 164 ? 0.924 23.422 3.414 1 98.62 164 GLN B C 1
ATOM 2986 O O . GLN B 1 164 ? 1.253 22.328 3.857 1 98.62 164 GLN B O 1
ATOM 2991 N N . ALA B 1 165 ? 0.503 24.391 4.176 1 98.94 165 ALA B N 1
ATOM 2992 C CA . ALA B 1 165 ? 0.31 24.188 5.609 1 98.94 165 ALA B CA 1
ATOM 2993 C C . ALA B 1 165 ? -0.601 25.25 6.207 1 98.94 165 ALA B C 1
ATOM 2995 O O . ALA B 1 165 ? -0.58 26.406 5.773 1 98.94 165 ALA B O 1
ATOM 2996 N N . PHE B 1 166 ? -1.375 24.875 7.156 1 98.88 166 PHE B N 1
ATOM 2997 C CA . PHE B 1 166 ? -2.201 25.812 7.902 1 98.88 166 PHE B CA 1
ATOM 2998 C C . PHE B 1 166 ? -2.324 25.391 9.359 1 98.88 166 PHE B C 1
ATOM 3000 O O . PHE B 1 166 ? -2.113 24.219 9.695 1 98.88 166 PHE B O 1
ATOM 3007 N N . ALA B 1 167 ? -2.604 26.344 10.18 1 98.81 167 ALA B N 1
ATOM 3008 C CA . ALA B 1 167 ? -2.836 26.078 11.594 1 98.81 167 ALA B CA 1
ATOM 3009 C C . ALA B 1 167 ? -4.176 26.656 12.047 1 98.81 167 ALA B C 1
ATOM 3011 O O . ALA B 1 167 ? -4.633 27.672 11.516 1 98.81 167 ALA B O 1
ATOM 3012 N N . LEU B 1 168 ? -4.824 26.016 12.938 1 98.38 168 LEU B N 1
ATOM 3013 C CA . LEU B 1 168 ? -5.918 26.516 13.75 1 98.38 168 LEU B CA 1
ATOM 3014 C C . LEU B 1 168 ? -5.484 26.672 15.211 1 98.38 168 LEU B C 1
ATOM 3016 O O . LEU B 1 168 ? -5.523 25.703 15.977 1 98.38 168 LEU B O 1
ATOM 3020 N N . GLY B 1 169 ? -5.105 27.891 15.578 1 96.88 169 GLY B N 1
ATOM 3021 C CA . GLY B 1 169 ? -4.531 28.078 16.906 1 96.88 169 GLY B CA 1
ATOM 3022 C C . GLY B 1 169 ? -3.354 27.172 17.172 1 96.88 169 GLY B C 1
ATOM 3023 O O . GLY B 1 169 ? -2.494 26.969 16.312 1 96.88 169 GLY B O 1
ATOM 3024 N N . ASP B 1 170 ? -3.316 26.703 18.453 1 97.5 170 ASP B N 1
ATOM 3025 C CA . ASP B 1 170 ? -2.211 25.844 18.875 1 97.5 170 ASP B CA 1
ATOM 3026 C C . ASP B 1 170 ? -2.613 24.375 18.859 1 97.5 170 ASP B C 1
ATOM 3028 O O . ASP B 1 170 ? -1.785 23.5 19.109 1 97.5 170 ASP B O 1
ATOM 3032 N N . HIS B 1 171 ? -3.854 24.094 18.438 1 97.62 171 HIS B N 1
ATOM 3033 C CA . HIS B 1 171 ? -4.355 22.734 18.672 1 97.62 171 HIS B CA 1
ATOM 3034 C C . HIS B 1 171 ? -4.391 21.938 17.375 1 97.62 171 HIS B C 1
ATOM 3036 O O . HIS B 1 171 ? -4.465 20.703 17.422 1 97.62 171 HIS B O 1
ATOM 3042 N N . ALA B 1 172 ? -4.395 22.609 16.219 1 98.81 172 ALA B N 1
ATOM 3043 C CA . ALA B 1 172 ? -4.543 21.859 14.969 1 98.81 172 ALA B CA 1
ATOM 3044 C C . ALA B 1 172 ? -3.537 22.328 13.922 1 98.81 172 ALA B C 1
ATOM 3046 O O . ALA B 1 172 ? -3.318 23.531 13.766 1 98.81 172 ALA B O 1
ATOM 3047 N N . LEU B 1 173 ? -2.881 21.406 13.258 1 98.94 173 LEU B N 1
ATOM 3048 C CA . LEU B 1 173 ? -1.893 21.672 12.211 1 98.94 173 LEU B CA 1
ATOM 3049 C C . LEU B 1 173 ? -2.145 20.781 11 1 98.94 173 LEU B C 1
ATOM 3051 O O . LEU B 1 173 ? -2.322 19.562 11.141 1 98.94 173 LEU B O 1
ATOM 3055 N N . GLY B 1 174 ? -2.357 21.328 9.867 1 98.94 174 GLY B N 1
ATOM 3056 C CA . GLY B 1 174 ? -2.451 20.625 8.594 1 98.94 174 GLY B CA 1
ATOM 3057 C C . GLY B 1 174 ? -1.203 20.766 7.742 1 98.94 174 GLY B C 1
ATOM 3058 O O . GLY B 1 174 ? -0.723 21.875 7.508 1 98.94 174 GLY B O 1
ATOM 3059 N N . LEU B 1 175 ? -0.611 19.688 7.344 1 98.94 175 LEU B N 1
ATOM 3060 C CA . LEU B 1 175 ? 0.569 19.641 6.484 1 98.94 175 LEU B CA 1
ATOM 3061 C C . LEU B 1 175 ? 0.273 18.906 5.184 1 98.94 175 LEU B C 1
ATOM 3063 O O . LEU B 1 175 ? -0.086 17.734 5.203 1 98.94 175 LEU B O 1
ATOM 3067 N N . GLN B 1 176 ? 0.434 19.609 4.039 1 98.88 176 GLN B N 1
ATOM 3068 C CA . GLN B 1 176 ? 0.258 18.953 2.742 1 98.88 176 GLN B CA 1
ATOM 3069 C C . GLN B 1 176 ? 1.437 18.047 2.418 1 98.88 176 GLN B C 1
ATOM 3071 O O . GLN B 1 176 ? 1.28 17.047 1.704 1 98.88 176 GLN B O 1
ATOM 3076 N N . PHE B 1 177 ? 2.607 18.406 2.947 1 98.88 177 PHE B N 1
ATOM 3077 C CA . PHE B 1 177 ? 3.85 17.672 2.73 1 98.88 177 PHE B CA 1
ATOM 3078 C C . PHE B 1 177 ? 4.094 16.672 3.855 1 98.88 177 PHE B C 1
ATOM 3080 O O . PHE B 1 177 ? 3.348 16.641 4.836 1 98.88 177 PHE B O 1
ATOM 3087 N N . HIS B 1 178 ? 5.086 15.812 3.672 1 98.94 178 HIS B N 1
ATOM 3088 C CA . HIS B 1 178 ? 5.355 14.719 4.602 1 98.94 178 HIS B CA 1
ATOM 3089 C C . HIS B 1 178 ? 6.652 14.961 5.371 1 98.94 178 HIS B C 1
ATOM 3091 O O . HIS B 1 178 ? 7.742 14.82 4.812 1 98.94 178 HIS B O 1
ATOM 3097 N N . LEU B 1 179 ? 6.477 15.273 6.617 1 98.81 179 LEU B N 1
ATOM 3098 C CA . LEU B 1 179 ? 7.621 15.352 7.516 1 98.81 179 LEU B CA 1
ATOM 3099 C C . LEU B 1 179 ? 7.816 14.047 8.273 1 98.81 179 LEU B C 1
ATOM 3101 O O . LEU B 1 179 ? 8.938 13.711 8.664 1 98.81 179 LEU B O 1
ATOM 3105 N N . GLU B 1 180 ? 6.684 13.32 8.43 1 98.81 180 GLU B N 1
ATOM 3106 C CA . GLU B 1 180 ? 6.684 12.117 9.258 1 98.81 180 GLU B CA 1
ATOM 3107 C C . GLU B 1 180 ? 7.414 10.969 8.562 1 98.81 180 GLU B C 1
ATOM 3109 O O . GLU B 1 180 ? 7.875 10.031 9.219 1 98.81 180 GLU B O 1
ATOM 3114 N N . ALA B 1 181 ? 7.504 10.984 7.238 1 98.44 181 ALA B N 1
ATOM 3115 C CA . ALA B 1 181 ? 8.023 9.859 6.465 1 98.44 181 ALA B CA 1
ATOM 3116 C C . ALA B 1 181 ? 9.492 9.594 6.801 1 98.44 181 ALA B C 1
ATOM 3118 O O . ALA B 1 181 ? 10.312 10.516 6.816 1 98.44 181 ALA B O 1
ATOM 3119 N N . ASP B 1 182 ? 9.836 8.438 7.156 1 98.12 182 ASP B N 1
ATOM 3120 C CA . ASP B 1 182 ? 11.219 7.996 7.289 1 98.12 182 ASP B CA 1
ATOM 3121 C C . ASP B 1 182 ? 11.82 7.652 5.926 1 98.12 182 ASP B C 1
ATOM 3123 O O . ASP B 1 182 ? 11.484 6.617 5.344 1 98.12 182 ASP B O 1
ATOM 3127 N N . LEU B 1 183 ? 12.742 8.43 5.48 1 98.19 183 LEU B N 1
ATOM 3128 C CA . LEU B 1 183 ? 13.273 8.273 4.133 1 98.19 183 LEU B CA 1
ATOM 3129 C C . LEU B 1 183 ? 14.086 6.992 4.008 1 98.19 183 LEU B C 1
ATOM 3131 O O . LEU B 1 183 ? 14.375 6.539 2.898 1 98.19 183 LEU B O 1
ATOM 3135 N N . ARG B 1 184 ? 14.469 6.332 5.152 1 96.56 184 ARG B N 1
ATOM 3136 C CA . ARG B 1 184 ? 15.117 5.023 5.113 1 96.56 184 ARG B CA 1
ATOM 3137 C C . ARG B 1 184 ? 14.148 3.947 4.637 1 96.56 184 ARG B C 1
ATOM 3139 O O . ARG B 1 184 ? 14.57 2.85 4.266 1 96.56 184 ARG B O 1
ATOM 3146 N N . GLU B 1 185 ? 12.828 4.301 4.648 1 96.94 185 GLU B N 1
ATOM 3147 C CA . GLU B 1 185 ? 11.781 3.371 4.238 1 96.94 185 GLU B CA 1
ATOM 3148 C C . GLU B 1 185 ? 11.094 3.842 2.959 1 96.94 185 GLU B C 1
ATOM 3150 O O . GLU B 1 185 ? 9.969 3.428 2.66 1 96.94 185 GLU B O 1
ATOM 3155 N N . LEU B 1 186 ? 11.781 4.699 2.211 1 98.31 186 LEU B N 1
ATOM 3156 C CA . LEU B 1 186 ? 11.164 5.336 1.053 1 98.31 186 LEU B CA 1
ATOM 3157 C C . LEU B 1 186 ? 10.812 4.305 -0.014 1 98.31 186 LEU B C 1
ATOM 3159 O O . LEU B 1 186 ? 9.867 4.492 -0.781 1 98.31 186 LEU B O 1
ATOM 3163 N N . GLU B 1 187 ? 11.562 3.199 -0.042 1 98.38 187 GLU B N 1
ATOM 3164 C CA . GLU B 1 187 ? 11.352 2.193 -1.079 1 98.38 187 GLU B CA 1
ATOM 3165 C C . GLU B 1 187 ? 9.93 1.639 -1.035 1 98.38 187 GLU B C 1
ATOM 3167 O O . GLU B 1 187 ? 9.352 1.317 -2.074 1 98.38 187 GLU B O 1
ATOM 3172 N N . ALA B 1 188 ? 9.32 1.5 0.13 1 98.56 188 ALA B N 1
ATOM 3173 C CA . ALA B 1 188 ? 7.945 1.02 0.266 1 98.56 188 ALA B CA 1
ATOM 3174 C C . ALA B 1 188 ? 6.969 1.946 -0.449 1 98.56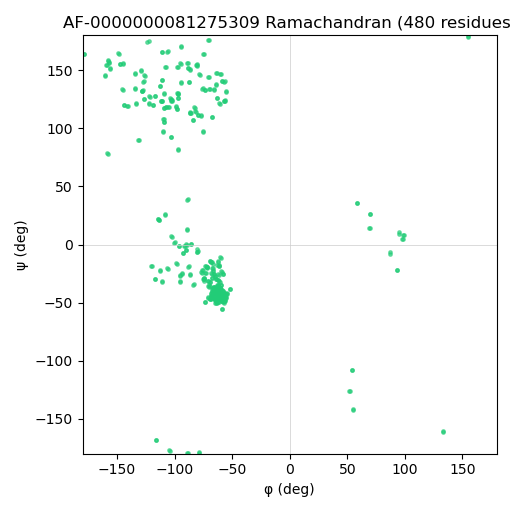 188 ALA B C 1
ATOM 3176 O O . ALA B 1 188 ? 5.996 1.486 -1.051 1 98.56 188 ALA B O 1
ATOM 3177 N N . TRP B 1 189 ? 7.246 3.275 -0.382 1 98.75 189 TRP B N 1
ATOM 3178 C CA . TRP B 1 189 ? 6.422 4.254 -1.085 1 98.75 189 TRP B CA 1
ATOM 3179 C C . TRP B 1 189 ? 6.59 4.121 -2.596 1 98.75 189 TRP B C 1
ATOM 3181 O O . TRP B 1 189 ? 5.609 4.16 -3.342 1 98.75 189 TRP B O 1
ATOM 3191 N N . LEU B 1 190 ? 7.887 3.982 -2.994 1 98.81 190 LEU B N 1
ATOM 3192 C CA . LEU B 1 190 ? 8.18 3.895 -4.418 1 98.81 190 LEU B CA 1
ATOM 3193 C C . LEU B 1 190 ? 7.492 2.686 -5.043 1 98.81 190 LEU B C 1
ATOM 3195 O O . LEU B 1 190 ? 6.93 2.783 -6.137 1 98.81 190 LEU B O 1
ATOM 3199 N N . ILE B 1 191 ? 7.473 1.584 -4.324 1 98.69 191 ILE B N 1
ATOM 3200 C CA . ILE B 1 191 ? 6.828 0.37 -4.812 1 98.69 191 ILE B CA 1
ATOM 3201 C C . ILE B 1 191 ? 5.309 0.526 -4.738 1 98.69 191 ILE B C 1
ATOM 3203 O O . ILE B 1 191 ? 4.605 0.292 -5.723 1 98.69 191 ILE B O 1
ATOM 3207 N N . GLY B 1 192 ? 4.797 0.957 -3.604 1 98.56 192 GLY B N 1
ATOM 3208 C CA . GLY B 1 192 ? 3.365 1.034 -3.359 1 98.56 192 GLY B CA 1
ATOM 3209 C C . GLY B 1 192 ? 2.656 2.018 -4.27 1 98.56 192 GLY B C 1
ATOM 3210 O O . GLY B 1 192 ? 1.485 1.829 -4.605 1 98.56 192 GLY B O 1
ATOM 3211 N N . HIS B 1 193 ? 3.396 3.09 -4.688 1 98.5 193 HIS B N 1
ATOM 3212 C CA . HIS B 1 193 ? 2.811 4.117 -5.539 1 98.5 193 HIS B CA 1
ATOM 3213 C C . HIS B 1 193 ? 3.355 4.031 -6.961 1 98.5 193 HIS B C 1
ATOM 3215 O O . HIS B 1 193 ? 3.412 5.039 -7.672 1 98.5 193 HIS B O 1
ATOM 3221 N N . ALA B 1 194 ? 3.799 2.877 -7.406 1 97.94 194 ALA B N 1
ATOM 3222 C CA . ALA B 1 194 ? 4.422 2.707 -8.719 1 97.94 194 ALA B CA 1
ATOM 3223 C C . ALA B 1 194 ? 3.488 3.174 -9.828 1 97.94 194 ALA B C 1
ATOM 3225 O O . ALA B 1 194 ? 3.926 3.814 -10.789 1 97.94 194 ALA B O 1
ATOM 3226 N N . ALA B 1 195 ? 2.17 2.846 -9.727 1 95.81 195 ALA B N 1
ATOM 3227 C CA . ALA B 1 195 ? 1.212 3.244 -10.75 1 95.81 195 ALA B CA 1
ATOM 3228 C C . ALA B 1 195 ? 1.107 4.762 -10.844 1 95.81 195 ALA B C 1
ATOM 3230 O O . ALA B 1 195 ? 1.059 5.32 -11.945 1 95.81 195 ALA B O 1
ATOM 3231 N N . GLU B 1 196 ? 1.061 5.398 -9.719 1 96.38 196 GLU B N 1
ATOM 3232 C CA . GLU B 1 196 ? 0.975 6.855 -9.695 1 96.38 196 GLU B CA 1
ATOM 3233 C C . GLU B 1 196 ? 2.229 7.492 -10.281 1 96.38 196 GLU B C 1
ATOM 3235 O O . GLU B 1 196 ? 2.139 8.445 -11.062 1 96.38 196 GLU B O 1
ATOM 3240 N N . LEU B 1 197 ? 3.426 7 -9.836 1 97.44 197 LEU B N 1
ATOM 3241 C CA . LEU B 1 197 ? 4.691 7.52 -10.352 1 97.44 197 LEU B CA 1
ATOM 3242 C C . LEU B 1 197 ? 4.762 7.379 -11.867 1 97.44 197 LEU B C 1
ATOM 3244 O O . LEU B 1 197 ? 5.145 8.32 -12.562 1 97.44 197 LEU B O 1
ATOM 3248 N N . ALA B 1 198 ? 4.352 6.227 -12.336 1 94.38 198 ALA B N 1
ATOM 3249 C CA . ALA B 1 198 ? 4.363 5.984 -13.781 1 94.38 198 ALA B CA 1
ATOM 3250 C C . ALA B 1 198 ? 3.426 6.945 -14.508 1 94.38 198 ALA B C 1
ATOM 3252 O O . ALA B 1 198 ? 3.803 7.543 -15.516 1 94.38 198 ALA B O 1
ATOM 3253 N N . ALA B 1 199 ? 2.242 7.105 -14 1 92.56 199 ALA B N 1
ATOM 3254 C CA . ALA B 1 199 ? 1.249 7.98 -14.617 1 92.56 199 ALA B CA 1
ATOM 3255 C C . ALA B 1 199 ? 1.728 9.43 -14.633 1 92.56 199 ALA B C 1
ATOM 3257 O O . ALA B 1 199 ? 1.427 10.18 -15.57 1 92.56 199 ALA B O 1
ATOM 3258 N N . ALA B 1 200 ? 2.514 9.789 -13.648 1 94.31 200 ALA B N 1
ATOM 3259 C CA . ALA B 1 200 ? 2.99 11.164 -13.516 1 94.31 200 ALA B CA 1
ATOM 3260 C C . ALA B 1 200 ? 4.312 11.359 -14.258 1 94.31 200 ALA B C 1
ATOM 3262 O O . ALA B 1 200 ? 4.824 12.477 -14.336 1 94.31 200 ALA B O 1
ATOM 3263 N N . GLY B 1 201 ? 4.863 10.273 -14.797 1 95.12 201 GLY B N 1
ATOM 3264 C CA . GLY B 1 201 ? 6.141 10.352 -15.484 1 95.12 201 GLY B CA 1
ATOM 3265 C C . GLY B 1 201 ? 7.309 10.609 -14.547 1 95.12 201 GLY B C 1
ATOM 3266 O O . GLY B 1 201 ? 8.305 11.219 -14.945 1 95.12 201 GLY B O 1
ATOM 3267 N N . ILE B 1 202 ? 7.172 10.227 -13.32 1 97 202 ILE B N 1
ATOM 3268 C CA . ILE B 1 202 ? 8.219 10.445 -12.328 1 97 202 ILE B CA 1
ATOM 3269 C C . ILE B 1 202 ? 9.07 9.188 -12.188 1 97 202 ILE B C 1
ATOM 3271 O O . ILE B 1 202 ? 8.539 8.094 -11.969 1 97 202 ILE B O 1
ATOM 3275 N N . ASP B 1 203 ? 10.359 9.328 -12.328 1 98.12 203 ASP B N 1
ATOM 3276 C CA . ASP B 1 203 ? 11.305 8.227 -12.219 1 98.12 203 ASP B CA 1
ATOM 3277 C C . ASP B 1 203 ? 11.648 7.938 -10.766 1 98.12 203 ASP B C 1
ATOM 3279 O O . ASP B 1 203 ? 12.25 8.781 -10.086 1 98.12 203 ASP B O 1
ATOM 3283 N N . PRO B 1 204 ? 11.258 6.727 -10.258 1 98.56 204 PRO B N 1
ATOM 3284 C CA . PRO B 1 204 ? 11.57 6.426 -8.859 1 98.56 204 PRO B CA 1
ATOM 3285 C C . PRO B 1 204 ? 13.07 6.461 -8.57 1 98.56 204 PRO B C 1
ATOM 3287 O O . PRO B 1 204 ? 13.477 6.652 -7.422 1 98.56 204 PRO B O 1
ATOM 3290 N N . ARG B 1 205 ? 13.977 6.281 -9.562 1 98.38 205 ARG B N 1
ATOM 3291 C CA . ARG B 1 205 ? 15.43 6.301 -9.375 1 98.38 205 ARG B CA 1
ATOM 3292 C C . ARG B 1 205 ? 15.898 7.66 -8.875 1 98.38 205 ARG B C 1
ATOM 3294 O O . ARG B 1 205 ? 16.828 7.746 -8.078 1 98.38 205 ARG B O 1
ATOM 3301 N N . THR B 1 206 ? 15.203 8.703 -9.375 1 98.44 206 THR B N 1
ATOM 3302 C CA . THR B 1 206 ? 15.555 10.055 -8.961 1 98.44 206 THR B CA 1
ATOM 3303 C C . THR B 1 206 ? 15.305 10.242 -7.465 1 98.44 206 THR B C 1
ATOM 3305 O O . THR B 1 206 ? 16.172 10.711 -6.738 1 98.44 206 THR B O 1
ATOM 3308 N N . LEU B 1 207 ? 14.148 9.852 -7.012 1 98.69 207 LEU B N 1
ATOM 3309 C CA . LEU B 1 207 ? 13.789 9.984 -5.602 1 98.69 207 LEU B CA 1
ATOM 3310 C C . LEU B 1 207 ? 14.68 9.102 -4.734 1 98.69 207 LEU B C 1
ATOM 3312 O O . LEU B 1 207 ? 15.18 9.547 -3.697 1 98.69 207 LEU B O 1
ATOM 3316 N N . ARG B 1 208 ? 14.812 7.859 -5.18 1 98.38 208 ARG B N 1
ATOM 3317 C CA . ARG B 1 208 ? 15.664 6.918 -4.469 1 98.38 208 ARG B CA 1
ATOM 3318 C C . ARG B 1 208 ? 17.078 7.461 -4.32 1 98.38 208 ARG B C 1
ATOM 3320 O O . ARG B 1 208 ? 17.703 7.305 -3.271 1 98.38 208 ARG B O 1
ATOM 3327 N N . GLY B 1 209 ? 17.625 8.062 -5.352 1 98.25 209 GLY B N 1
ATOM 3328 C CA . GLY B 1 209 ? 18.969 8.602 -5.355 1 98.25 209 GLY B CA 1
ATOM 3329 C C . GLY B 1 209 ? 19.141 9.797 -4.441 1 98.25 209 GLY B C 1
ATOM 3330 O O . GLY B 1 209 ? 20.219 10.016 -3.889 1 98.25 209 GLY B O 1
ATOM 3331 N N . GLN B 1 210 ? 18.078 10.602 -4.199 1 98.56 210 GLN B N 1
ATOM 3332 C CA . GLN B 1 210 ? 18.125 11.828 -3.412 1 98.56 210 GLN B CA 1
ATOM 3333 C C . GLN B 1 210 ? 17.938 11.539 -1.927 1 98.56 210 GLN B C 1
ATOM 3335 O O . GLN B 1 210 ? 18.469 12.258 -1.076 1 98.56 210 GLN B O 1
ATOM 3340 N N . ALA B 1 211 ? 17.281 10.477 -1.61 1 98.44 211 ALA B N 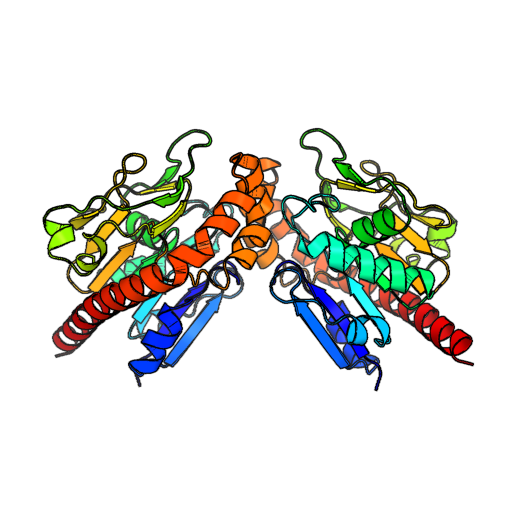1
ATOM 3341 C CA . ALA B 1 211 ? 16.766 10.227 -0.272 1 98.44 211 ALA B CA 1
ATOM 3342 C C . ALA B 1 211 ? 17.891 10.07 0.745 1 98.44 211 ALA B C 1
ATOM 3344 O O . ALA B 1 211 ? 17.812 10.633 1.842 1 98.44 211 ALA B O 1
ATOM 3345 N N . PRO B 1 212 ? 18.984 9.375 0.389 1 98.12 212 PRO B N 1
ATOM 3346 C CA . PRO B 1 212 ? 20.016 9.141 1.406 1 98.12 212 PRO B CA 1
ATOM 3347 C C . PRO B 1 212 ? 20.641 10.438 1.925 1 98.12 212 PRO B C 1
ATOM 3349 O O . PRO B 1 212 ? 20.859 10.578 3.131 1 98.12 212 PRO B O 1
ATOM 3352 N N . ALA B 1 213 ? 20.828 11.414 1.095 1 98.25 213 ALA B N 1
ATOM 3353 C CA . ALA B 1 213 ? 21.453 12.672 1.497 1 98.25 213 ALA B CA 1
ATOM 3354 C C . ALA B 1 213 ? 20.484 13.539 2.291 1 98.25 213 ALA B C 1
ATOM 3356 O O . ALA B 1 213 ? 20.906 14.391 3.086 1 98.25 213 ALA B O 1
ATOM 3357 N N . LEU B 1 214 ? 19.188 13.305 2.133 1 98.62 214 LEU B N 1
ATOM 3358 C CA . LEU B 1 214 ? 18.172 14.164 2.73 1 98.62 214 LEU B CA 1
ATOM 3359 C C . LEU B 1 214 ? 17.641 13.555 4.027 1 98.62 214 LEU B C 1
ATOM 3361 O O . LEU B 1 214 ? 17.016 14.25 4.832 1 98.62 214 LEU B O 1
ATOM 3365 N N . ALA B 1 215 ? 17.891 12.273 4.242 1 98.38 215 ALA B N 1
ATOM 3366 C CA . ALA B 1 215 ? 17.25 11.523 5.312 1 98.38 215 ALA B CA 1
ATOM 3367 C C . ALA B 1 215 ? 17.547 12.141 6.676 1 98.38 215 ALA B C 1
ATOM 3369 O O . ALA B 1 215 ? 16.625 12.508 7.414 1 98.38 215 ALA B O 1
ATOM 3370 N N . ALA B 1 216 ? 18.781 12.312 7.016 1 98.12 216 ALA B N 1
ATOM 3371 C CA . ALA B 1 216 ? 19.156 12.766 8.352 1 98.12 216 ALA B CA 1
ATOM 3372 C C . ALA B 1 216 ? 18.75 14.219 8.57 1 98.12 216 ALA B C 1
ATOM 3374 O O . ALA B 1 216 ? 18.109 14.547 9.578 1 98.12 216 ALA B O 1
ATOM 3375 N N . PRO B 1 217 ? 19.047 15.148 7.559 1 98.31 217 PRO B N 1
ATOM 3376 C CA . PRO B 1 217 ? 18.625 16.531 7.77 1 98.31 217 PRO B CA 1
ATOM 3377 C C . PRO B 1 217 ? 17.109 16.672 7.883 1 98.31 217 PRO B C 1
ATOM 3379 O O . PRO B 1 217 ? 16.625 17.438 8.719 1 98.31 217 PRO B O 1
ATOM 3382 N N . LEU B 1 218 ? 16.406 15.969 7.082 1 98.5 218 LEU B N 1
ATOM 3383 C CA . LEU B 1 218 ? 14.953 16.078 7.125 1 98.5 218 LEU B CA 1
ATOM 3384 C C . LEU B 1 218 ? 14.406 15.50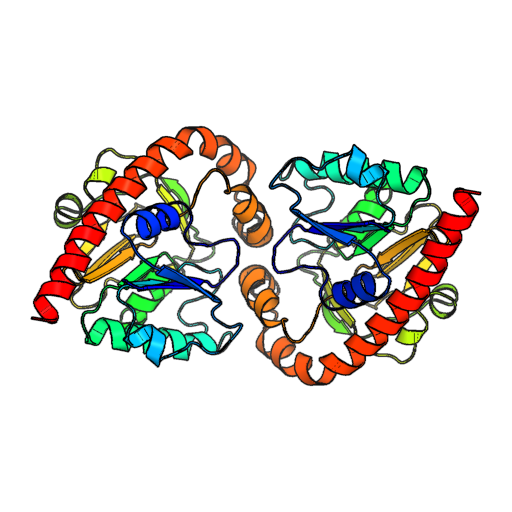8 8.43 1 98.5 218 LEU B C 1
ATOM 3386 O O . LEU B 1 218 ? 13.469 16.062 9.016 1 98.5 218 LEU B O 1
ATOM 3390 N N . ALA B 1 219 ? 14.961 14.383 8.906 1 98.62 219 ALA B N 1
ATOM 3391 C CA . ALA B 1 219 ? 14.531 13.797 10.172 1 98.62 219 ALA B CA 1
ATOM 3392 C C . ALA B 1 219 ? 14.75 14.773 11.328 1 98.62 219 ALA B C 1
ATOM 3394 O O . ALA B 1 219 ? 13.914 14.875 12.227 1 98.62 219 ALA B O 1
ATOM 3395 N N . GLN B 1 220 ? 15.828 15.438 11.297 1 98.56 220 GLN B N 1
ATOM 3396 C CA . GLN B 1 220 ? 16.109 16.406 12.344 1 98.56 220 GLN B CA 1
ATOM 3397 C C . GLN B 1 220 ? 15.125 17.578 12.305 1 98.56 220 GLN B C 1
ATOM 3399 O O . GLN B 1 220 ? 14.617 18 13.352 1 98.56 220 GLN B O 1
ATOM 3404 N N . ARG B 1 221 ? 14.875 18.109 11.125 1 98.75 221 ARG B N 1
ATOM 3405 C CA . ARG B 1 221 ? 13.906 19.188 10.992 1 98.75 221 ARG B CA 1
ATOM 3406 C C . ARG B 1 221 ? 12.508 18.734 11.406 1 98.75 221 ARG B C 1
ATOM 3408 O O . ARG B 1 221 ? 11.766 19.484 12.039 1 98.75 221 ARG B O 1
ATOM 3415 N N . ALA B 1 222 ? 12.18 17.5 10.992 1 98.88 222 ALA B N 1
ATOM 3416 C CA . ALA B 1 222 ? 10.898 16.922 11.406 1 98.88 222 ALA B CA 1
ATOM 3417 C C . ALA B 1 222 ? 10.781 16.875 12.922 1 98.88 222 ALA B C 1
ATOM 3419 O O . ALA B 1 222 ? 9.766 17.266 13.492 1 98.88 222 ALA B O 1
ATOM 3420 N N . HIS B 1 223 ? 11.82 16.375 13.547 1 98.75 223 HIS B N 1
ATOM 3421 C CA . HIS B 1 223 ? 11.859 16.312 15 1 98.75 223 HIS B CA 1
ATOM 3422 C C . HIS B 1 223 ? 11.641 17.688 15.625 1 98.75 223 HIS B C 1
ATOM 3424 O O . HIS B 1 223 ? 10.844 17.828 16.547 1 98.75 223 HIS B O 1
ATOM 3430 N N . ASP B 1 224 ? 12.312 18.672 15.117 1 98.88 224 ASP B N 1
ATOM 3431 C CA . ASP B 1 224 ? 12.211 20.031 15.641 1 98.88 224 ASP B CA 1
ATOM 3432 C C . ASP B 1 224 ? 10.805 20.594 15.461 1 98.88 224 ASP B C 1
ATOM 3434 O O . ASP B 1 224 ? 10.234 21.156 16.391 1 98.88 224 ASP B O 1
ATOM 3438 N N . VAL B 1 225 ? 10.266 20.406 14.281 1 98.94 225 VAL B N 1
ATOM 3439 C CA . VAL B 1 225 ? 8.938 20.938 13.961 1 98.94 225 VAL B CA 1
ATOM 3440 C C . VAL B 1 225 ? 7.891 20.25 14.836 1 98.94 225 VAL B C 1
ATOM 3442 O O . VAL B 1 225 ? 7.07 20.906 15.469 1 98.94 225 VAL B O 1
ATOM 3445 N N . PHE B 1 226 ? 7.922 18.906 14.875 1 98.94 226 PHE B N 1
ATOM 3446 C CA . PHE B 1 226 ? 6.914 18.156 15.625 1 98.94 226 PHE B CA 1
ATOM 3447 C C . PHE B 1 226 ? 7.047 18.422 17.125 1 98.94 226 PHE B C 1
ATOM 3449 O O . PHE B 1 226 ? 6.043 18.5 17.828 1 98.94 226 PHE B O 1
ATOM 3456 N N . THR B 1 227 ? 8.266 18.562 17.609 1 98.88 227 THR B N 1
ATOM 3457 C CA . THR B 1 227 ? 8.469 18.906 19.016 1 98.88 227 THR B CA 1
ATOM 3458 C C . THR B 1 227 ? 7.844 20.266 19.344 1 98.88 227 THR B C 1
ATOM 3460 O O . THR B 1 227 ? 7.09 20.375 20.312 1 98.88 227 THR B O 1
ATOM 3463 N N . ALA B 1 228 ? 8.156 21.25 18.531 1 98.88 228 ALA B N 1
ATOM 3464 C CA . ALA B 1 228 ? 7.613 22.594 18.734 1 98.88 228 ALA B CA 1
ATOM 3465 C C . ALA B 1 228 ? 6.086 22.578 18.703 1 98.88 228 ALA B C 1
ATOM 3467 O O . ALA B 1 228 ? 5.43 23.203 19.516 1 98.88 228 ALA B O 1
ATOM 3468 N N . TRP B 1 229 ? 5.516 21.859 17.781 1 98.88 229 TRP B N 1
ATOM 3469 C CA . TRP B 1 229 ? 4.062 21.828 17.641 1 98.88 229 TRP B CA 1
ATOM 3470 C C . TRP B 1 229 ? 3.432 21.094 18.828 1 98.88 229 TRP B C 1
ATOM 3472 O O . TRP B 1 229 ? 2.426 21.547 19.375 1 98.88 229 TRP B O 1
ATOM 3482 N N . LEU B 1 230 ? 3.994 19.922 19.156 1 98.81 230 LEU B N 1
ATOM 3483 C CA . LEU B 1 230 ? 3.455 19.141 20.25 1 98.81 230 LEU B CA 1
ATOM 3484 C C . LEU B 1 230 ? 3.516 19.906 21.562 1 98.81 230 LEU B C 1
ATOM 3486 O O . LEU B 1 230 ? 2.611 19.812 22.391 1 98.81 230 LEU B O 1
ATOM 3490 N N . ASP B 1 231 ? 4.574 20.688 21.797 1 98.69 231 ASP B N 1
ATOM 3491 C CA . ASP B 1 231 ? 4.648 21.531 22.984 1 98.69 231 ASP B CA 1
ATOM 3492 C C . ASP B 1 231 ? 3.439 22.469 23.062 1 98.69 231 ASP B C 1
ATOM 3494 O O . ASP B 1 231 ? 2.83 22.609 24.125 1 98.69 231 ASP B O 1
ATOM 3498 N N . ARG B 1 232 ? 3.102 23.062 21.984 1 98.31 232 ARG B N 1
ATOM 3499 C CA . ARG B 1 232 ? 1.991 24.016 21.938 1 98.31 232 ARG B CA 1
ATOM 3500 C C . ARG B 1 232 ? 0.653 23.297 22.078 1 98.31 232 ARG B C 1
ATOM 3502 O O . ARG B 1 232 ? -0.225 23.75 22.828 1 98.31 232 ARG B O 1
ATOM 3509 N N . ALA B 1 233 ? 0.487 22.188 21.359 1 98.31 233 ALA B N 1
ATOM 3510 C CA . ALA B 1 233 ? -0.759 21.422 21.375 1 98.31 233 ALA B CA 1
ATOM 3511 C C . ALA B 1 233 ? -1.047 20.859 22.766 1 98.31 233 ALA B C 1
ATOM 3513 O O . ALA B 1 233 ? -2.189 20.891 23.219 1 98.31 233 ALA B O 1
ATOM 3514 N N . GLU B 1 234 ? -0.012 20.391 23.422 1 97.69 234 GLU B N 1
ATOM 3515 C CA . GLU B 1 234 ? -0.163 19.859 24.766 1 97.69 234 GLU B CA 1
ATOM 3516 C C . GLU B 1 234 ? -0.503 20.969 25.766 1 97.69 234 GLU B C 1
ATOM 3518 O O . GLU B 1 234 ? -1.318 20.766 26.672 1 97.69 234 GLU B O 1
ATOM 3523 N N . ALA B 1 235 ? 0.161 22.109 25.641 1 97.56 235 ALA B N 1
ATOM 3524 C CA . ALA B 1 235 ? -0.149 23.234 26.5 1 97.56 235 ALA B CA 1
ATOM 3525 C C . ALA B 1 235 ? -1.595 23.688 26.312 1 97.56 235 ALA B C 1
ATOM 3527 O O . ALA B 1 235 ? -2.279 24.016 27.281 1 97.56 235 ALA B O 1
ATOM 3528 N N . HIS B 1 236 ? -1.992 23.734 25.094 1 96.75 236 HIS B N 1
ATOM 3529 C CA . HIS B 1 236 ? -3.375 24.078 24.781 1 96.75 236 HIS B CA 1
ATOM 3530 C C . HIS B 1 236 ? -4.348 23.125 25.469 1 96.75 236 HIS B C 1
ATOM 3532 O O . HIS B 1 236 ? -5.344 23.547 26.062 1 96.75 236 HIS B O 1
ATOM 3538 N N . ALA B 1 237 ? -4.105 21.859 25.312 1 95.44 237 ALA B N 1
ATOM 3539 C CA . ALA B 1 237 ? -4.973 20.844 25.906 1 95.44 237 ALA B CA 1
ATOM 3540 C C . ALA B 1 237 ? -5.043 20.984 27.422 1 95.44 237 ALA B C 1
ATOM 3542 O O . ALA B 1 237 ? -6.109 20.812 28.016 1 95.44 237 ALA B O 1
ATOM 3543 N N . ALA B 1 238 ? -3.936 21.297 28.031 1 93.75 238 ALA B N 1
ATOM 3544 C CA . ALA B 1 238 ? -3.871 21.469 29.469 1 93.75 238 ALA B CA 1
ATOM 3545 C C . ALA B 1 238 ? -4.691 22.672 29.922 1 93.75 238 ALA B C 1
ATOM 3547 O O . ALA B 1 238 ? -5.359 22.625 30.953 1 93.75 238 ALA B O 1
ATOM 3548 N N . ARG B 1 239 ? -4.629 23.688 29.125 1 93.25 239 ARG B N 1
ATOM 3549 C CA . ARG B 1 239 ? -5.363 24.891 29.469 1 93.25 239 ARG B CA 1
ATOM 3550 C C . ARG B 1 239 ? -6.867 24.688 29.312 1 93.25 239 ARG B C 1
ATOM 3552 O O . ARG B 1 239 ? -7.656 25.25 30.078 1 93.25 239 ARG B O 1
ATOM 3559 N N . SER B 1 240 ? -7.25 23.953 28.359 1 88.56 240 SER B N 1
ATOM 3560 C CA . SER B 1 240 ? -8.664 23.719 28.078 1 88.56 240 SER B CA 1
ATOM 3561 C C . SER B 1 240 ? -9.281 22.766 29.109 1 88.56 240 SER B C 1
ATOM 3563 O O . SER B 1 240 ? -10.5 22.781 29.312 1 88.56 240 SER B O 1
ATOM 3565 N N . ALA B 1 241 ? -8.523 21.906 29.625 1 85 241 ALA B N 1
ATOM 3566 C CA . ALA B 1 241 ? -8.992 20.969 30.641 1 85 241 ALA B CA 1
ATOM 3567 C C . ALA B 1 241 ? -9.102 21.641 32 1 85 241 ALA B C 1
ATOM 3569 O O . ALA B 1 241 ? -9.828 21.172 32.875 1 85 241 ALA B O 1
ATOM 3570 N N . ALA B 1 242 ? -8.344 22.734 32.219 1 74.31 242 ALA B N 1
ATOM 3571 C CA . ALA B 1 242 ? -8.398 23.453 33.469 1 74.31 242 ALA B CA 1
ATOM 3572 C C . ALA B 1 242 ? -9.594 24.406 33.531 1 74.31 242 ALA B C 1
ATOM 3574 O O . ALA B 1 242 ? -10.031 24.906 32.5 1 74.31 242 ALA B O 1
#

pLDDT: mean 97.43, std 2.94, range [74.31, 98.94]